Protein AF-A0A6I7NY45-F1 (afdb_monomer_lite)

Secondary structure (DSSP, 8-state):
-HHHHHHHHHHHHHHHHHHHHHHTTSS--TT--S---HHHHHHHHHHHHHHHHHHHHHHTT-GGGHHHHHHHHHHHHHHHHHTHHHHGGGHHHHHHHHHHHHHHHH--PPPHHHHTTSPPPP-HHHHH-SS--TT--EEE----EEEE---EEEEEE-TTS--SSEEEEEEEEEEETTTEEEEEEEEEETTS-EEEEE-TT----GGGGTTSTT-EEEEEE---TT-EEEE-SS-EEEEEEEE-TTS-EEEEEEEE--SSPP--EEEE--GGGS-SS-SSEEEEEEEEEEEEESTTEEEEEEETTEEE---B-SS-BTTB-EEEEEEESEEEEEEES--EEEEPPEEE--S-SEEEETTEEEEEEEETTEEEEEEEEEEETTEEEEEEEEEEEP-TTT--SSEEEEEEEEE-SGGG-EEEEEEEEEEETTEEEEEEEEEEEEE-----HHHHHHHHH-THHHHGGGGEEEEEEEEEETTTEEEEEEEEEE--TTS--

Foldseek 3Di:
DLVVLLVLLLVLLVVLLVLLCQQVVVDDDPLQPDHRHNVLSVLSNLLSVLSNQLSVCSVVVNLCSLVSLLVSLVSLVVSCVVRVVRRVCSVVSSVVSVVVSVCVLVDDPDFPVVVPPPFDFDPCCQWFNDDDDPFDQWFFDLKDKFWDDWQKKKKFAQCVFADPFFGIKMKTADPDPQFFGFIKMWTQTPVQETEIETAPRTDDDQVVQLLAGVGHDYYDYWDFPPFDWDADQFGIWTWTWTQDPVRKIKIWTKDAPGPDGDPFFKAQDLSNLRRAFDQFAKGKIFPRKDFAFPPRMDTWIDINNDTGDTAWDPDDDPPTTGTPIMMGSHIIIITMSGWDWWATDMGGHDVDQWDDDDQWIWGWDDSPNFTFTAKIWGDDDPKIWMKGWRNGHGRPVSTPHAKDKTKIKIDMPLRHFIFIWMKMWGDDPQKIKIKIASLQFGDGNDPDSVVSVVCSNDVSRRCSSRQKMKMKMWGQDVVRGITIGIGMHGHDPPPPD

Structure (mmCIF, N/CA/C/O backbone):
data_AF-A0A6I7NY45-F1
#
_entry.id   AF-A0A6I7NY45-F1
#
loop_
_atom_site.group_PDB
_atom_site.id
_atom_site.type_symbol
_atom_site.label_atom_id
_atom_site.label_alt_id
_atom_site.label_comp_id
_atom_site.label_asym_id
_atom_site.label_entity_id
_atom_site.label_seq_id
_atom_site.pdbx_PDB_ins_code
_atom_site.Cartn_x
_atom_site.Cartn_y
_atom_site.Cartn_z
_atom_site.occupancy
_atom_site.B_iso_or_equiv
_atom_site.auth_seq_id
_atom_site.auth_comp_id
_atom_site.auth_asym_id
_atom_site.auth_atom_id
_atom_site.pdbx_PDB_model_num
ATOM 1 N N . MET A 1 1 ? 26.411 -5.747 13.822 1.00 64.50 1 MET A N 1
ATOM 2 C CA . MET A 1 1 ? 25.638 -5.105 14.918 1.00 64.50 1 MET A CA 1
ATOM 3 C C . MET A 1 1 ? 24.767 -6.099 15.692 1.00 64.50 1 MET A C 1
ATOM 5 O O . MET A 1 1 ? 24.850 -6.121 16.913 1.00 64.50 1 MET A O 1
ATOM 9 N N . LYS A 1 2 ? 23.993 -6.959 15.011 1.00 75.69 2 LYS A N 1
ATOM 10 C CA . LYS A 1 2 ? 23.093 -7.950 15.634 1.00 75.69 2 LYS A CA 1
ATOM 11 C C . LYS A 1 2 ? 23.757 -8.867 16.673 1.00 75.69 2 LYS A C 1
ATOM 13 O O . LYS A 1 2 ? 23.240 -8.997 17.774 1.00 75.69 2 LYS A O 1
ATOM 18 N N . THR A 1 3 ? 24.925 -9.431 16.363 1.00 85.19 3 THR A N 1
ATOM 19 C CA . THR A 1 3 ? 25.663 -10.326 17.276 1.00 85.19 3 THR A CA 1
ATOM 20 C C . THR A 1 3 ? 26.080 -9.631 18.573 1.00 85.19 3 THR A C 1
ATOM 22 O O . THR A 1 3 ? 25.969 -10.207 19.647 1.00 85.19 3 THR A O 1
ATOM 25 N N . ILE A 1 4 ? 26.509 -8.368 18.488 1.00 86.38 4 ILE A N 1
ATOM 26 C CA . ILE A 1 4 ? 26.913 -7.576 19.659 1.00 86.38 4 ILE A CA 1
ATOM 27 C C . ILE A 1 4 ? 25.697 -7.292 20.546 1.00 86.38 4 ILE A C 1
ATOM 29 O O . ILE A 1 4 ? 25.757 -7.511 21.752 1.00 86.38 4 ILE A O 1
ATOM 33 N N . LEU A 1 5 ? 24.580 -6.859 19.949 1.00 88.06 5 LEU A N 1
ATOM 34 C CA . LEU A 1 5 ? 23.330 -6.615 20.674 1.00 88.06 5 LEU A CA 1
ATOM 35 C C . LEU A 1 5 ? 22.826 -7.884 21.372 1.00 88.06 5 LEU A C 1
ATOM 37 O O . LEU A 1 5 ? 22.460 -7.836 22.543 1.00 88.06 5 LEU A O 1
ATOM 41 N N . LEU A 1 6 ? 22.866 -9.019 20.675 1.00 93.19 6 LEU A N 1
ATOM 42 C CA . LEU A 1 6 ? 22.492 -10.311 21.232 1.00 93.19 6 LEU A CA 1
ATOM 43 C C . LEU A 1 6 ? 23.330 -10.667 22.467 1.00 93.19 6 LEU A C 1
ATOM 45 O O . LEU A 1 6 ? 22.773 -11.025 23.503 1.00 93.19 6 LEU A O 1
ATOM 49 N N . ILE A 1 7 ? 24.657 -10.540 22.369 1.00 94.50 7 ILE A N 1
ATOM 50 C CA . ILE A 1 7 ? 25.574 -10.815 23.482 1.00 94.50 7 ILE A CA 1
ATOM 51 C C . ILE A 1 7 ? 25.245 -9.915 24.677 1.00 94.50 7 ILE A C 1
ATOM 53 O O . ILE A 1 7 ? 25.149 -10.406 25.799 1.00 94.50 7 ILE A O 1
ATOM 57 N N . ILE A 1 8 ? 25.019 -8.618 24.446 1.00 95.12 8 ILE A N 1
ATOM 58 C CA . ILE A 1 8 ? 24.670 -7.661 25.505 1.00 95.12 8 ILE A CA 1
ATOM 59 C C . ILE A 1 8 ? 23.364 -8.061 26.200 1.00 95.12 8 ILE A C 1
ATOM 61 O O . ILE A 1 8 ? 23.328 -8.117 27.427 1.00 95.12 8 ILE A O 1
ATOM 65 N N . ILE A 1 9 ? 22.309 -8.366 25.436 1.00 95.44 9 ILE A N 1
ATOM 66 C CA . ILE A 1 9 ? 20.997 -8.742 25.981 1.00 95.44 9 ILE A CA 1
ATOM 67 C C . ILE A 1 9 ? 21.097 -10.024 26.817 1.00 95.44 9 ILE A C 1
ATOM 69 O O . ILE A 1 9 ? 20.606 -10.055 27.947 1.00 95.44 9 ILE A O 1
ATOM 73 N N . LEU A 1 10 ? 21.758 -11.064 26.295 1.00 96.75 10 LEU A N 1
ATOM 74 C CA . LEU A 1 10 ? 21.878 -12.347 26.987 1.00 96.75 10 LEU A CA 1
ATOM 75 C 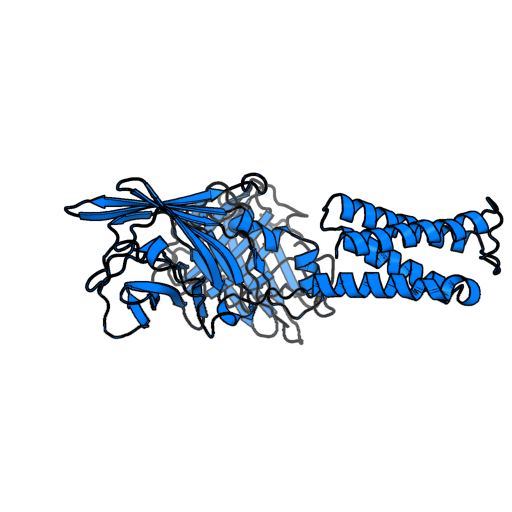C . LEU A 1 10 ? 22.728 -12.236 28.255 1.00 96.75 10 LEU A C 1
ATOM 77 O O . LEU A 1 10 ? 22.298 -12.695 29.311 1.00 96.75 10 LEU A O 1
ATOM 81 N N . LEU A 1 11 ? 23.900 -11.596 28.181 1.00 96.69 11 LEU A N 1
ATOM 82 C CA . LEU A 1 11 ? 24.755 -11.406 29.355 1.00 96.69 11 LEU A CA 1
ATOM 83 C C . LEU A 1 11 ? 24.048 -10.582 30.430 1.00 96.69 11 LEU A C 1
ATOM 85 O O . LEU A 1 11 ? 24.082 -10.947 31.604 1.00 96.69 11 LEU A O 1
ATOM 89 N N . HIS A 1 12 ? 23.361 -9.507 30.037 1.00 96.31 12 HIS A N 1
ATOM 90 C CA . HIS A 1 12 ? 22.602 -8.682 30.973 1.00 96.31 12 HIS A CA 1
ATOM 91 C C . HIS A 1 12 ? 21.466 -9.472 31.632 1.00 96.31 12 HIS A C 1
ATOM 93 O O . HIS A 1 12 ? 21.326 -9.444 32.854 1.00 96.31 12 HIS A O 1
ATOM 99 N N . GLY A 1 13 ? 20.705 -10.249 30.855 1.00 96.25 13 GLY A N 1
ATOM 100 C CA . GLY A 1 13 ? 19.669 -11.144 31.379 1.00 96.25 13 GLY A CA 1
ATOM 101 C C . GLY A 1 13 ? 20.211 -12.174 32.376 1.00 96.25 13 GLY A C 1
ATOM 102 O O . GLY A 1 13 ? 19.606 -12.387 33.426 1.00 96.25 13 GLY A O 1
ATOM 103 N N . LEU A 1 14 ? 21.380 -12.763 32.105 1.00 96.56 14 LEU A N 1
ATOM 104 C CA . LEU A 1 14 ? 22.031 -13.714 33.013 1.00 96.56 14 LEU A CA 1
ATOM 105 C C . LEU A 1 14 ? 22.497 -13.061 34.321 1.00 96.56 14 LEU A C 1
ATOM 107 O O . LEU A 1 14 ? 22.322 -13.650 35.386 1.00 96.56 14 LEU A O 1
ATOM 111 N N . ILE A 1 15 ? 23.031 -11.836 34.274 1.00 95.06 15 ILE A N 1
ATOM 112 C CA . ILE A 1 15 ? 23.425 -11.086 35.480 1.00 95.06 15 ILE A CA 1
ATOM 113 C C . ILE A 1 15 ? 22.218 -10.871 36.403 1.00 95.06 15 ILE A C 1
ATOM 115 O O . ILE A 1 15 ? 22.350 -10.961 37.626 1.00 95.06 15 ILE A O 1
ATOM 119 N N . HIS A 1 16 ? 21.021 -10.666 35.842 1.00 94.94 16 HIS A N 1
ATOM 120 C CA . HIS A 1 16 ? 19.808 -10.503 36.646 1.00 94.94 16 HIS A CA 1
ATOM 121 C C . HIS A 1 16 ? 19.424 -11.749 37.464 1.00 94.94 16 HIS A C 1
ATOM 123 O O . HIS A 1 16 ? 18.766 -11.636 38.502 1.00 94.94 16 HIS A O 1
ATOM 129 N N . LEU A 1 17 ? 19.885 -12.943 37.080 1.00 95.38 17 LEU A N 1
ATOM 130 C CA . LEU A 1 17 ? 19.652 -14.156 37.870 1.00 95.38 17 LEU A CA 1
ATOM 131 C C . LEU A 1 17 ? 20.367 -14.114 39.231 1.00 95.38 17 LEU A C 1
ATOM 133 O O . LEU A 1 17 ? 19.877 -14.711 40.192 1.00 95.38 17 LEU A O 1
ATOM 137 N N . LEU A 1 18 ? 21.470 -13.365 39.361 1.00 92.94 18 LEU A N 1
ATOM 138 C CA . LEU A 1 18 ? 22.232 -13.251 40.613 1.00 92.94 18 LEU A CA 1
ATOM 139 C C . LEU A 1 18 ? 21.410 -12.601 41.737 1.00 92.94 18 LEU A C 1
ATOM 141 O O . LEU A 1 18 ? 21.448 -13.059 42.883 1.00 92.94 18 LEU A O 1
ATOM 145 N N . GLY A 1 19 ? 20.613 -11.575 41.417 1.00 91.50 19 GLY A N 1
ATOM 146 C CA . GLY A 1 19 ? 19.725 -10.929 42.387 1.00 91.50 19 GLY A CA 1
ATOM 147 C C . GLY A 1 19 ? 18.604 -11.850 42.871 1.00 91.50 19 GLY A C 1
ATOM 148 O O . GLY A 1 19 ? 18.280 -11.866 44.063 1.00 91.50 19 GLY A O 1
ATOM 149 N N . PHE A 1 20 ? 18.062 -12.686 41.979 1.00 95.19 20 PHE A N 1
ATOM 150 C CA . PHE A 1 20 ? 17.095 -13.722 42.345 1.00 95.19 20 PHE A CA 1
ATOM 151 C C . PHE A 1 20 ? 17.723 -14.759 43.287 1.00 95.19 20 PHE A C 1
ATOM 153 O O . PHE A 1 20 ? 17.237 -14.930 44.408 1.00 95.19 20 PHE A O 1
ATOM 160 N N . VAL A 1 21 ? 18.840 -15.370 42.881 1.00 94.50 21 VAL A N 1
ATOM 161 C CA . VAL A 1 21 ? 19.589 -16.370 43.665 1.00 94.50 21 VAL A CA 1
ATOM 162 C C . VAL A 1 21 ? 19.900 -15.858 45.074 1.00 94.50 21 VAL A C 1
ATOM 164 O O . VAL A 1 21 ? 19.659 -16.562 46.058 1.00 94.50 21 VAL A O 1
ATOM 167 N N . THR A 1 22 ? 20.347 -14.605 45.182 1.00 90.50 22 THR A N 1
ATOM 168 C CA . THR A 1 22 ? 20.691 -13.975 46.464 1.00 90.50 22 THR A CA 1
ATOM 169 C C . THR A 1 22 ? 19.461 -13.762 47.350 1.00 90.50 22 THR A C 1
ATOM 171 O O . THR A 1 22 ? 19.472 -14.097 48.533 1.00 90.50 22 THR A O 1
ATOM 174 N N . SER A 1 23 ? 18.355 -13.264 46.791 1.00 93.50 23 SER A N 1
ATOM 175 C CA . SER A 1 23 ? 17.131 -12.965 47.556 1.00 93.50 23 SER A CA 1
ATOM 176 C C . SER A 1 23 ? 16.402 -14.194 48.122 1.00 93.50 23 SER A C 1
ATOM 178 O O . SER A 1 23 ? 15.646 -14.081 49.093 1.00 93.50 23 SER A O 1
ATOM 180 N N . PHE A 1 24 ? 16.613 -15.362 47.512 1.00 94.06 24 PHE A N 1
ATOM 181 C CA . PHE A 1 24 ? 16.067 -16.643 47.963 1.00 94.06 24 PHE A CA 1
ATOM 182 C C . PHE A 1 24 ? 17.070 -17.449 48.800 1.00 94.06 24 PHE A C 1
ATOM 184 O O . PHE A 1 24 ? 16.710 -18.514 49.296 1.00 94.06 24 PHE A O 1
ATOM 191 N N . GLY A 1 25 ? 18.287 -16.933 49.011 1.00 90.00 25 GLY A N 1
ATOM 192 C CA . GLY A 1 25 ? 19.323 -17.596 49.803 1.00 90.00 25 GLY A CA 1
ATOM 193 C C . GLY A 1 25 ? 19.881 -18.859 49.144 1.00 90.00 25 GLY A C 1
ATOM 194 O O . GLY A 1 25 ? 20.332 -19.756 49.847 1.00 90.00 25 GLY A O 1
ATOM 195 N N . LEU A 1 26 ? 19.824 -18.943 47.811 1.00 90.81 26 LEU A N 1
ATOM 196 C CA . LEU A 1 26 ? 20.282 -20.109 47.051 1.00 90.81 26 LEU A CA 1
ATOM 197 C C . LEU A 1 26 ? 21.814 -20.153 46.929 1.00 90.81 26 LEU A C 1
ATOM 199 O O . LEU A 1 26 ? 22.396 -21.232 46.900 1.00 90.81 26 LEU A O 1
ATOM 203 N N . ALA A 1 27 ? 22.470 -18.990 46.886 1.00 89.25 27 ALA A N 1
ATOM 204 C CA . ALA A 1 27 ? 23.922 -18.852 46.964 1.00 89.25 27 ALA A CA 1
ATOM 205 C C . ALA A 1 27 ? 24.303 -17.478 47.536 1.00 89.25 27 ALA A C 1
ATOM 207 O O . ALA A 1 27 ? 23.526 -16.523 47.457 1.00 89.25 27 ALA A O 1
ATOM 208 N N . LYS A 1 28 ? 25.509 -17.373 48.104 1.00 82.19 28 LYS A N 1
ATOM 209 C CA . LYS A 1 28 ? 26.069 -16.105 48.584 1.00 82.19 28 LYS A CA 1
ATOM 210 C C . LYS A 1 28 ? 26.887 -15.459 47.465 1.00 82.19 28 LYS A C 1
ATOM 212 O O . LYS A 1 28 ? 27.917 -16.003 47.084 1.00 82.19 28 LYS A O 1
ATOM 217 N N . ILE A 1 29 ? 26.430 -14.312 46.971 1.00 87.12 29 ILE A N 1
ATOM 218 C CA . ILE A 1 29 ? 27.090 -13.536 45.913 1.00 87.12 29 ILE A CA 1
ATOM 219 C C . ILE A 1 29 ? 27.820 -12.358 46.564 1.00 87.12 29 ILE A C 1
ATOM 221 O O . ILE A 1 29 ? 27.190 -11.554 47.249 1.00 87.12 29 ILE A O 1
ATOM 225 N N . SER A 1 30 ? 29.144 -12.279 46.411 1.00 83.69 30 SER A N 1
ATOM 226 C CA . SER A 1 30 ? 29.994 -11.261 47.054 1.00 83.69 30 SER A CA 1
ATOM 227 C C . SER A 1 30 ? 29.713 -9.843 46.563 1.00 83.69 30 SER A C 1
ATOM 229 O O . SER A 1 30 ? 29.928 -8.879 47.293 1.00 83.69 30 SER A O 1
ATOM 231 N N . GLU A 1 31 ? 29.223 -9.726 45.337 1.00 82.06 31 GLU A N 1
ATOM 232 C CA . GLU A 1 31 ? 28.992 -8.477 44.621 1.00 82.06 31 GLU A CA 1
ATOM 233 C C . GLU A 1 31 ? 27.662 -7.811 45.013 1.00 82.06 31 GLU A C 1
ATOM 235 O O . GLU A 1 31 ? 27.458 -6.640 44.708 1.00 82.06 31 GLU A O 1
ATOM 240 N N . ILE A 1 32 ? 26.761 -8.532 45.696 1.00 83.00 32 ILE A N 1
ATOM 241 C CA . ILE A 1 32 ? 25.467 -8.018 46.165 1.00 83.00 32 ILE A CA 1
ATOM 242 C C . ILE A 1 32 ? 25.545 -7.828 47.678 1.00 83.00 32 ILE A C 1
ATOM 244 O O . ILE A 1 32 ? 25.426 -8.778 48.455 1.00 83.00 32 ILE A O 1
ATOM 248 N N . THR A 1 33 ? 25.752 -6.583 48.100 1.00 86.50 33 THR A N 1
ATOM 249 C CA . THR A 1 33 ? 25.952 -6.240 49.512 1.00 86.50 33 THR A CA 1
ATOM 250 C C . THR A 1 33 ? 24.658 -5.814 50.204 1.00 86.50 33 THR A C 1
ATOM 252 O O . THR A 1 33 ? 24.501 -6.015 51.412 1.00 86.50 33 THR A O 1
ATOM 255 N N . LEU A 1 34 ? 23.696 -5.274 49.450 1.00 86.69 34 LEU A N 1
ATOM 256 C CA . LEU A 1 34 ? 22.404 -4.845 49.967 1.00 86.69 34 LEU A CA 1
ATOM 257 C C . LEU A 1 34 ? 21.438 -6.032 50.133 1.00 86.69 34 LEU A C 1
ATOM 259 O O . LEU A 1 34 ? 21.316 -6.883 49.250 1.00 86.69 34 LEU A O 1
ATOM 263 N N . PRO A 1 35 ? 20.654 -6.077 51.227 1.00 87.06 35 PRO A N 1
ATOM 264 C CA . PRO A 1 35 ? 19.686 -7.146 51.438 1.00 87.06 35 PRO A CA 1
ATOM 265 C C . PRO A 1 35 ? 18.520 -7.050 50.443 1.00 87.06 35 PRO A C 1
ATOM 267 O O . PRO A 1 35 ? 17.718 -6.109 50.468 1.00 87.06 35 PRO A O 1
ATOM 270 N N . ILE A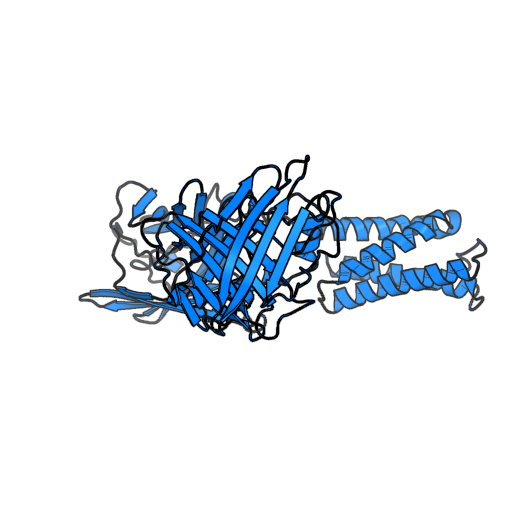 1 36 ? 18.367 -8.074 49.600 1.00 90.75 36 ILE A N 1
ATOM 271 C CA . ILE A 1 36 ? 17.275 -8.168 48.626 1.00 90.75 36 ILE A CA 1
ATOM 272 C C . ILE A 1 36 ? 16.109 -8.960 49.230 1.00 90.75 36 ILE A C 1
ATOM 274 O O . ILE A 1 36 ? 16.197 -10.163 49.460 1.00 90.75 36 ILE A O 1
ATOM 278 N N . ARG A 1 37 ? 14.964 -8.302 49.457 1.00 93.38 37 ARG A N 1
ATOM 279 C CA . ARG A 1 37 ? 13.724 -8.999 49.859 1.00 93.38 37 ARG A CA 1
ATOM 280 C C . ARG A 1 37 ? 13.191 -9.850 48.700 1.00 93.38 37 ARG A C 1
ATOM 282 O O . ARG A 1 37 ? 13.236 -9.409 47.555 1.00 93.38 37 ARG A O 1
ATOM 289 N N . ARG A 1 38 ? 12.542 -10.983 49.000 1.00 92.31 38 ARG A N 1
ATOM 290 C CA . ARG A 1 38 ? 11.971 -11.912 47.995 1.00 92.31 38 ARG A CA 1
ATOM 291 C C . ARG A 1 38 ? 11.133 -11.243 46.894 1.00 92.31 38 ARG A C 1
ATOM 293 O O . ARG A 1 38 ? 11.272 -11.603 45.735 1.00 92.31 38 ARG A O 1
ATOM 300 N N . ARG A 1 39 ? 10.305 -10.239 47.225 1.00 94.19 39 ARG A N 1
ATOM 301 C CA . ARG A 1 39 ? 9.493 -9.499 46.229 1.00 94.19 39 ARG A CA 1
ATOM 302 C C . ARG A 1 39 ? 10.354 -8.814 45.161 1.00 94.19 39 ARG A C 1
ATOM 304 O O . ARG A 1 39 ? 10.002 -8.833 43.990 1.00 94.19 39 ARG A O 1
ATOM 311 N N . TRP A 1 40 ? 11.487 -8.243 45.566 1.00 94.44 40 TRP A N 1
ATOM 312 C CA . TRP A 1 40 ? 12.450 -7.654 44.638 1.00 94.44 40 TRP A CA 1
ATOM 313 C C . TRP A 1 40 ? 13.189 -8.737 43.860 1.00 94.44 40 TRP A C 1
ATOM 315 O O . TRP A 1 40 ? 13.352 -8.596 42.659 1.00 94.44 40 TRP A O 1
ATOM 325 N N . GLY A 1 41 ? 13.540 -9.848 44.510 1.00 94.88 41 GLY A N 1
ATOM 326 C CA . GLY A 1 41 ? 14.086 -11.039 43.855 1.00 94.88 41 GLY A CA 1
ATOM 327 C C . GLY A 1 41 ? 13.243 -11.577 42.702 1.00 94.88 41 GLY A C 1
ATOM 328 O O . GLY A 1 41 ? 13.772 -11.941 41.658 1.00 94.88 41 GLY A O 1
ATOM 329 N N . ILE A 1 42 ? 11.918 -11.578 42.864 1.00 96.31 42 ILE A N 1
ATOM 330 C CA . ILE A 1 42 ? 10.983 -11.937 41.790 1.00 96.31 42 ILE A CA 1
ATOM 331 C C . ILE A 1 42 ? 11.085 -10.941 40.628 1.00 96.31 42 ILE A C 1
ATOM 333 O O . ILE A 1 42 ? 11.093 -11.356 39.477 1.00 96.31 42 ILE A O 1
ATOM 337 N N . LEU A 1 43 ? 11.217 -9.640 40.904 1.00 95.75 43 LEU A N 1
ATOM 338 C CA . LEU A 1 43 ? 11.379 -8.627 39.857 1.00 95.75 43 LEU A CA 1
ATOM 339 C C . LEU A 1 43 ? 12.713 -8.776 39.101 1.00 95.75 43 LEU A C 1
ATOM 341 O O . LEU A 1 43 ? 12.747 -8.582 37.887 1.00 95.75 43 LEU A O 1
ATOM 345 N N . TRP A 1 44 ? 13.785 -9.169 39.799 1.00 97.19 44 TRP A N 1
ATOM 346 C CA . TRP A 1 44 ? 15.065 -9.562 39.191 1.00 97.19 44 TRP A CA 1
ATOM 347 C C . TRP A 1 44 ? 14.877 -10.756 38.241 1.00 97.19 44 TRP A C 1
ATOM 349 O O . TRP A 1 44 ? 15.293 -10.691 37.087 1.00 97.19 44 TRP A O 1
ATOM 359 N N . LEU A 1 45 ? 14.159 -11.800 38.674 1.00 97.69 45 LEU A N 1
ATOM 360 C CA . LEU A 1 45 ? 13.851 -12.955 37.824 1.00 97.69 45 LEU A CA 1
ATOM 361 C C . LEU A 1 45 ? 12.995 -12.578 36.605 1.00 97.69 45 LEU A C 1
ATOM 363 O O . LEU A 1 45 ? 13.313 -12.984 35.494 1.00 97.69 45 LEU A O 1
ATOM 367 N N . ILE A 1 46 ? 11.938 -11.782 36.785 1.00 97.50 46 ILE A N 1
ATOM 368 C CA . ILE A 1 46 ? 11.078 -11.335 35.677 1.00 97.50 46 ILE A CA 1
ATOM 369 C C . ILE A 1 46 ? 11.897 -10.532 34.654 1.00 97.50 46 ILE A C 1
ATOM 371 O O . ILE A 1 46 ? 11.766 -10.761 33.453 1.00 97.50 46 ILE A O 1
ATOM 375 N N . SER A 1 47 ? 12.782 -9.641 35.115 1.00 97.44 47 SER A N 1
ATOM 376 C CA . SER A 1 47 ? 13.683 -8.881 34.234 1.00 97.44 47 SER A CA 1
ATOM 377 C C . SER A 1 47 ? 14.609 -9.809 33.441 1.00 97.44 47 SER A C 1
ATOM 379 O O . SER A 1 47 ? 14.743 -9.642 32.229 1.00 97.44 47 SER A O 1
ATOM 381 N N . ALA A 1 48 ? 15.191 -10.822 34.097 1.00 98.00 48 ALA A N 1
ATOM 382 C CA . ALA A 1 48 ? 16.017 -11.837 33.443 1.00 98.00 48 ALA A CA 1
ATOM 383 C C . ALA A 1 48 ? 15.238 -12.597 32.363 1.00 98.00 48 ALA A C 1
ATOM 385 O O . ALA A 1 48 ? 15.719 -12.726 31.242 1.00 98.00 48 ALA A O 1
ATOM 386 N N . LEU A 1 49 ? 14.020 -13.054 32.670 1.00 97.81 49 LEU A N 1
ATOM 387 C CA . LEU A 1 49 ? 13.185 -13.801 31.728 1.00 97.81 49 LEU A CA 1
ATOM 388 C C . LEU A 1 49 ? 12.835 -12.974 30.488 1.00 97.81 49 LEU A C 1
ATOM 390 O O . LEU A 1 49 ? 12.950 -13.486 29.380 1.00 97.81 49 LEU A O 1
ATOM 394 N N . PHE A 1 50 ? 12.470 -11.700 30.650 1.00 97.94 50 PHE A N 1
ATOM 395 C CA . PHE A 1 50 ? 12.201 -10.818 29.513 1.00 97.94 50 PHE A CA 1
ATOM 396 C C . PHE A 1 50 ? 13.450 -10.583 28.652 1.00 97.94 50 PHE A C 1
ATOM 398 O O . PHE A 1 50 ? 13.382 -10.690 27.430 1.00 97.94 50 PHE A O 1
ATOM 405 N N . LEU A 1 51 ? 14.610 -10.324 29.260 1.00 97.62 51 LEU A N 1
ATOM 406 C CA . LEU A 1 51 ? 15.851 -10.126 28.505 1.00 97.62 51 LEU A CA 1
ATOM 407 C C . LEU A 1 51 ? 16.304 -11.414 27.796 1.00 97.62 51 LEU A C 1
ATOM 409 O O . LEU A 1 51 ? 16.679 -11.372 26.629 1.00 97.62 51 LEU A O 1
ATOM 413 N N . LEU A 1 52 ? 16.209 -12.574 28.447 1.00 97.56 52 LEU A N 1
ATOM 414 C CA . LEU A 1 52 ? 16.556 -13.860 27.833 1.00 97.56 52 LEU A CA 1
ATOM 415 C C . LEU A 1 52 ? 15.579 -14.248 26.718 1.00 97.56 52 LEU A C 1
ATOM 417 O O . LEU A 1 52 ? 16.019 -14.701 25.663 1.00 97.56 52 LEU A O 1
ATOM 421 N N . LEU A 1 53 ? 14.276 -14.010 26.910 1.00 97.12 53 LEU A N 1
ATOM 422 C CA . LEU A 1 53 ? 13.273 -14.168 25.858 1.00 97.12 53 LEU A CA 1
ATOM 423 C C . LEU A 1 53 ? 13.598 -13.264 24.667 1.00 97.12 53 LEU A C 1
ATOM 425 O O . LEU A 1 53 ? 13.600 -13.732 23.535 1.00 97.12 53 LEU A O 1
ATOM 429 N N . SER A 1 54 ? 13.937 -11.997 24.913 1.00 95.88 54 SER A N 1
ATOM 430 C CA . SER A 1 54 ? 14.364 -11.067 23.866 1.00 95.88 54 SER A CA 1
ATOM 431 C C . SER A 1 54 ? 15.575 -11.588 23.088 1.00 95.88 54 SER A C 1
ATOM 433 O O . SER A 1 54 ? 15.546 -11.620 21.859 1.00 95.88 54 SER A O 1
ATOM 435 N N . GLY A 1 55 ? 16.608 -12.072 23.783 1.00 95.62 55 GLY A N 1
ATOM 436 C CA . GLY A 1 55 ? 17.778 -12.672 23.141 1.00 95.62 55 GLY A CA 1
ATOM 437 C C . GLY A 1 55 ? 17.433 -13.920 22.319 1.00 95.62 55 GLY A C 1
ATOM 438 O O . GLY A 1 55 ? 17.920 -14.066 21.200 1.00 95.62 55 GLY A O 1
ATOM 439 N N . GLY A 1 56 ? 16.548 -14.783 22.827 1.00 94.25 56 GLY A N 1
ATOM 440 C CA . GLY A 1 56 ? 16.051 -15.962 22.110 1.00 94.25 56 GLY A CA 1
ATOM 441 C C . GLY A 1 56 ? 15.264 -15.607 20.846 1.00 94.25 56 GLY A C 1
ATOM 442 O O . GLY A 1 56 ? 15.529 -16.158 19.782 1.00 94.25 56 GLY A O 1
ATOM 443 N N . LEU A 1 57 ? 14.353 -14.635 20.926 1.00 88.75 57 LEU A N 1
ATOM 444 C CA . LEU A 1 57 ? 13.612 -14.141 19.762 1.00 88.75 57 LEU A CA 1
ATOM 445 C C . LEU A 1 57 ? 14.552 -13.510 18.724 1.00 88.75 57 LEU A C 1
ATOM 447 O O . LEU A 1 57 ? 14.403 -13.759 17.530 1.00 88.75 57 LEU A O 1
ATOM 451 N N . LEU A 1 58 ? 15.559 -12.749 19.170 1.00 86.75 58 LEU A N 1
ATOM 452 C CA . LEU A 1 58 ? 16.557 -12.144 18.286 1.00 86.75 58 LEU A CA 1
ATOM 453 C C . LEU A 1 58 ? 17.424 -13.201 17.575 1.00 86.75 58 LEU A C 1
ATOM 455 O O . LEU A 1 58 ? 17.768 -13.014 16.404 1.00 86.75 58 LEU A O 1
ATOM 459 N N . LEU A 1 59 ? 17.758 -14.302 18.262 1.00 90.38 59 LEU A N 1
ATOM 460 C CA . LEU A 1 59 ? 18.445 -15.474 17.700 1.00 90.38 59 LEU A CA 1
ATOM 461 C C . LEU A 1 59 ? 17.609 -16.185 16.634 1.00 90.38 59 LEU A C 1
ATOM 463 O O . LEU A 1 59 ? 18.143 -16.568 15.598 1.00 90.38 59 LEU A O 1
ATOM 467 N N . LEU A 1 60 ? 16.306 -16.323 16.876 1.00 85.38 60 LEU A N 1
ATOM 468 C CA . LEU A 1 60 ? 15.354 -16.971 15.972 1.00 85.38 60 LEU A CA 1
ATOM 469 C C . LEU A 1 60 ? 14.856 -16.054 14.842 1.00 85.38 60 LEU A C 1
ATOM 471 O O . LEU A 1 60 ? 13.949 -16.432 14.111 1.00 85.38 60 LEU A O 1
ATOM 475 N N . ASN A 1 61 ? 15.425 -14.852 14.691 1.00 74.62 61 ASN A N 1
ATOM 476 C CA . ASN A 1 61 ? 14.998 -13.848 13.708 1.00 74.62 61 ASN A CA 1
ATOM 477 C C . ASN A 1 61 ? 13.533 -13.388 13.856 1.00 74.62 61 ASN A C 1
ATOM 479 O O . ASN A 1 61 ? 12.961 -12.851 12.912 1.00 74.62 61 ASN A O 1
ATOM 483 N N . ILE A 1 62 ? 12.930 -13.535 15.038 1.00 69.56 62 ILE A N 1
ATOM 484 C CA . ILE A 1 62 ? 11.540 -13.137 15.283 1.00 69.56 62 ILE A CA 1
ATOM 485 C C . ILE A 1 62 ? 11.484 -11.628 15.555 1.00 69.56 62 ILE A C 1
ATOM 487 O O . ILE A 1 62 ? 12.087 -11.140 16.514 1.00 69.56 62 ILE A O 1
ATOM 491 N N . SER A 1 63 ? 10.733 -10.883 14.736 1.00 73.38 63 SER A N 1
ATOM 492 C CA . SER A 1 63 ? 10.662 -9.408 14.751 1.00 73.38 63 SER A CA 1
ATOM 493 C C . SER A 1 63 ? 10.215 -8.812 16.092 1.00 73.38 63 SER A C 1
ATOM 495 O O . SER A 1 63 ? 10.627 -7.707 16.436 1.00 73.38 63 SER A O 1
ATOM 497 N N . ALA A 1 64 ? 9.446 -9.557 16.890 1.00 77.62 64 ALA A N 1
ATOM 498 C CA . ALA A 1 64 ? 8.905 -9.121 18.177 1.00 77.62 64 ALA A CA 1
ATOM 499 C C . ALA A 1 64 ? 9.934 -9.036 19.328 1.00 77.62 64 ALA A C 1
ATOM 501 O O . ALA A 1 64 ? 9.566 -8.643 20.434 1.00 77.62 64 ALA A O 1
ATOM 502 N N . TRP A 1 65 ? 11.212 -9.383 19.114 1.00 87.94 65 TRP A N 1
ATOM 503 C CA . TRP A 1 65 ? 12.251 -9.447 20.161 1.00 87.94 65 TRP A CA 1
ATOM 504 C C . TRP A 1 65 ? 12.426 -8.157 20.978 1.00 87.94 65 TRP A C 1
ATOM 506 O O . TRP A 1 65 ? 12.835 -8.210 22.142 1.00 87.94 65 TRP A O 1
ATOM 516 N N . TRP A 1 66 ? 12.132 -6.996 20.395 1.00 86.56 66 TRP A N 1
ATOM 517 C CA . TRP A 1 66 ? 12.328 -5.701 21.042 1.00 86.56 66 TRP A CA 1
ATOM 518 C C . TRP A 1 66 ? 11.263 -5.412 22.111 1.00 86.56 66 TRP A C 1
ATOM 520 O O . TRP A 1 66 ? 11.549 -4.670 23.048 1.00 86.56 66 TRP A O 1
ATOM 530 N N . ILE A 1 67 ? 10.072 -6.026 22.035 1.00 85.94 67 ILE A N 1
ATOM 531 C CA . ILE A 1 67 ? 9.009 -5.875 23.045 1.00 85.94 67 ILE A CA 1
ATOM 532 C C . ILE A 1 67 ? 9.513 -6.344 24.419 1.00 85.94 67 ILE A C 1
ATOM 534 O O . ILE A 1 67 ? 9.582 -5.526 25.342 1.00 85.94 67 ILE A O 1
ATOM 538 N N . PRO A 1 68 ? 9.950 -7.612 24.581 1.00 94.50 68 PRO A N 1
ATOM 539 C CA . PRO A 1 68 ? 10.514 -8.062 25.843 1.00 94.50 68 PRO A CA 1
ATOM 540 C C . PRO A 1 68 ? 11.851 -7.370 26.165 1.00 94.50 68 PRO A C 1
ATOM 542 O O . PRO A 1 68 ? 12.173 -7.235 27.344 1.00 94.50 68 PRO A O 1
ATOM 545 N N . ALA A 1 69 ? 12.594 -6.850 25.175 1.00 94.25 69 ALA A N 1
ATOM 546 C CA . ALA A 1 69 ? 13.791 -6.037 25.430 1.00 94.25 69 ALA A CA 1
ATOM 547 C C . ALA A 1 69 ? 13.454 -4.748 26.195 1.00 94.25 69 ALA A C 1
ATOM 549 O O . ALA A 1 69 ? 14.069 -4.470 27.223 1.00 94.25 69 ALA A O 1
ATOM 550 N N . ILE A 1 70 ? 12.460 -3.982 25.721 1.00 93.62 70 ILE A N 1
ATOM 551 C CA . ILE A 1 70 ? 12.004 -2.742 26.365 1.00 93.62 70 ILE A CA 1
ATOM 552 C C . ILE A 1 70 ? 11.454 -3.055 27.757 1.00 93.62 70 ILE A C 1
ATOM 554 O O . ILE A 1 70 ? 11.846 -2.410 28.729 1.00 93.62 70 ILE A O 1
ATOM 558 N N . THR A 1 71 ? 10.579 -4.060 27.880 1.00 94.44 71 THR A N 1
ATOM 559 C CA . THR A 1 71 ? 10.004 -4.440 29.178 1.00 94.44 71 THR A CA 1
ATOM 560 C C . THR A 1 71 ? 11.096 -4.849 30.167 1.00 94.44 71 THR A C 1
ATOM 562 O O . THR A 1 71 ? 11.138 -4.330 31.284 1.00 94.44 71 THR A O 1
ATOM 565 N N . GLY A 1 72 ? 12.022 -5.716 29.751 1.00 97.19 72 GLY A N 1
ATOM 566 C CA . GLY A 1 72 ? 13.155 -6.151 30.565 1.00 97.19 72 GLY A CA 1
ATOM 567 C C . GLY A 1 72 ? 14.077 -4.997 30.965 1.00 97.19 72 GLY A C 1
ATOM 568 O O . GLY A 1 72 ? 14.458 -4.902 32.130 1.00 97.19 72 GLY A O 1
ATOM 569 N N . ALA A 1 73 ? 14.381 -4.078 30.044 1.00 96.81 73 ALA A N 1
ATOM 570 C CA . ALA A 1 73 ? 15.211 -2.904 30.311 1.00 96.81 73 ALA A CA 1
ATOM 571 C C . ALA A 1 73 ? 14.542 -1.917 31.285 1.00 96.81 73 ALA A C 1
ATOM 573 O O . ALA A 1 73 ? 15.209 -1.413 32.188 1.00 96.81 73 ALA A O 1
ATOM 574 N N . ILE A 1 74 ? 13.229 -1.676 31.174 1.00 96.50 74 ILE A N 1
ATOM 575 C CA . ILE A 1 74 ? 12.481 -0.816 32.110 1.00 96.50 74 ILE A CA 1
ATOM 576 C C . ILE A 1 74 ? 12.489 -1.417 33.519 1.00 96.50 74 ILE A C 1
ATOM 578 O O . ILE A 1 74 ? 12.821 -0.724 34.484 1.00 96.50 74 ILE A O 1
ATOM 582 N N . LEU A 1 75 ? 12.165 -2.708 33.653 1.00 96.94 75 LEU A N 1
ATOM 583 C CA . LEU A 1 75 ? 12.192 -3.392 34.949 1.00 96.94 75 LEU A CA 1
ATOM 584 C C . LEU A 1 75 ? 13.609 -3.426 35.533 1.00 96.94 75 LEU A C 1
ATOM 586 O O . LEU A 1 75 ? 13.803 -3.127 36.715 1.00 96.94 75 LEU A O 1
ATOM 590 N N . SER A 1 76 ? 14.611 -3.685 34.689 1.00 97.38 76 SER A N 1
ATOM 591 C CA . SER A 1 76 ? 16.016 -3.586 35.068 1.00 97.38 76 SER A CA 1
ATOM 592 C C . SER A 1 76 ? 16.359 -2.187 35.568 1.00 97.38 76 SER A C 1
ATOM 594 O O . SER A 1 76 ? 17.068 -2.076 36.564 1.00 97.38 76 SER A O 1
ATOM 596 N N . GLN A 1 77 ? 15.876 -1.124 34.926 1.00 97.75 77 GLN A N 1
ATOM 597 C CA . GLN A 1 77 ? 16.192 0.241 35.333 1.00 97.75 77 GLN A CA 1
ATOM 598 C C . GLN A 1 77 ? 15.561 0.595 36.689 1.00 97.75 77 GLN A C 1
ATOM 600 O O . GLN A 1 77 ? 16.207 1.241 37.515 1.00 97.75 77 GLN A O 1
ATOM 605 N N . ILE A 1 78 ? 14.348 0.104 36.969 1.00 97.06 78 ILE A N 1
ATOM 606 C CA . ILE A 1 78 ? 13.712 0.216 38.294 1.00 97.06 78 ILE A CA 1
ATOM 607 C C . ILE A 1 78 ? 14.581 -0.457 39.369 1.00 97.06 78 ILE A C 1
ATOM 609 O O . ILE A 1 78 ? 14.808 0.117 40.438 1.00 97.06 78 ILE A O 1
ATOM 613 N N . LEU A 1 79 ? 15.101 -1.657 39.086 1.00 96.12 79 LEU A N 1
ATOM 614 C CA . LEU A 1 79 ? 15.996 -2.379 39.995 1.00 96.12 79 LEU A CA 1
ATOM 615 C C . LEU A 1 79 ? 17.317 -1.639 40.214 1.00 96.12 79 LEU A C 1
ATOM 617 O O . LEU A 1 79 ? 17.768 -1.540 41.354 1.00 96.12 79 LEU A O 1
ATOM 621 N N . VAL A 1 80 ? 17.900 -1.063 39.161 1.00 96.00 80 VAL A N 1
ATOM 622 C CA . VAL A 1 80 ? 19.132 -0.271 39.260 1.00 96.00 80 VAL A CA 1
ATOM 623 C C . VAL A 1 80 ? 18.938 0.941 40.171 1.00 96.00 80 VAL A C 1
ATOM 625 O O . VAL A 1 80 ? 19.767 1.177 41.046 1.00 96.00 80 VAL A O 1
ATOM 628 N N . PHE A 1 81 ? 17.827 1.673 40.046 1.00 96.00 81 PHE A N 1
ATOM 629 C CA . PHE A 1 81 ? 17.536 2.780 40.963 1.00 96.00 81 PHE A CA 1
ATOM 630 C C . PHE A 1 81 ? 17.336 2.308 42.405 1.00 96.00 81 PHE A C 1
ATOM 632 O O . PHE A 1 81 ? 17.767 2.981 43.342 1.00 96.00 81 PHE A O 1
ATOM 639 N N . LYS A 1 82 ? 16.715 1.138 42.604 1.00 95.50 82 LYS A N 1
ATOM 640 C CA . LYS A 1 82 ? 16.480 0.593 43.945 1.00 95.50 82 LYS A CA 1
ATOM 641 C C . LYS A 1 82 ? 17.759 0.099 44.630 1.00 95.50 82 LYS A C 1
ATOM 643 O O . LYS A 1 82 ? 17.885 0.265 45.843 1.00 95.50 82 LYS A O 1
ATOM 648 N N . PHE A 1 83 ? 18.676 -0.499 43.874 1.00 94.38 83 PHE A N 1
ATOM 649 C CA . PHE A 1 83 ? 19.908 -1.131 44.358 1.00 94.38 83 PHE A CA 1
ATOM 650 C C . PHE A 1 83 ? 21.158 -0.421 43.819 1.00 94.38 83 PHE A C 1
ATOM 652 O O . PHE A 1 83 ? 22.127 -1.062 43.428 1.00 94.38 83 PHE A O 1
ATOM 659 N N . TRP A 1 84 ? 21.141 0.914 43.791 1.00 92.56 84 TRP A N 1
ATOM 660 C CA . TRP A 1 84 ? 22.147 1.739 43.111 1.00 92.56 84 TRP A CA 1
ATOM 661 C C . TRP A 1 84 ? 23.604 1.393 43.450 1.00 92.56 84 TRP A C 1
ATOM 663 O O . TRP A 1 84 ? 24.440 1.328 42.551 1.00 92.56 84 TRP A O 1
ATOM 673 N N . GLN A 1 85 ? 23.916 1.151 44.728 1.00 91.94 85 GLN A N 1
ATOM 674 C CA . GLN A 1 85 ? 25.286 0.847 45.163 1.00 91.94 85 GLN A CA 1
ATOM 675 C C . GLN A 1 85 ? 25.835 -0.433 44.516 1.00 91.94 85 GLN A C 1
ATOM 677 O O . GLN A 1 85 ? 26.972 -0.422 44.049 1.00 91.94 85 GLN A O 1
ATOM 682 N N . ASP A 1 86 ? 25.007 -1.475 44.416 1.00 89.44 86 ASP A N 1
ATOM 683 C CA . ASP A 1 86 ? 25.397 -2.774 43.858 1.00 89.44 86 ASP A CA 1
ATOM 684 C C . ASP A 1 86 ? 25.187 -2.842 42.331 1.00 89.44 86 ASP A C 1
ATOM 686 O O . ASP A 1 86 ? 25.890 -3.566 41.633 1.00 89.44 86 ASP A O 1
ATOM 690 N N . ALA A 1 87 ? 24.226 -2.086 41.785 1.00 92.25 87 ALA A N 1
ATOM 691 C CA . ALA A 1 87 ? 23.701 -2.310 40.434 1.00 92.25 87 ALA A CA 1
ATOM 692 C C . ALA A 1 87 ? 23.867 -1.141 39.445 1.00 92.25 87 ALA A C 1
ATOM 694 O O . ALA A 1 87 ? 23.450 -1.275 38.296 1.00 92.25 87 ALA A O 1
ATOM 695 N N . ARG A 1 88 ? 24.473 0.000 39.817 1.00 93.19 88 ARG A N 1
ATOM 696 C CA . ARG A 1 88 ? 24.573 1.205 38.948 1.00 93.19 88 ARG A CA 1
ATOM 697 C C . ARG A 1 88 ? 25.079 0.943 37.525 1.00 93.19 88 ARG A C 1
ATOM 699 O O . ARG A 1 88 ? 24.596 1.570 36.580 1.00 93.19 88 ARG A O 1
ATOM 706 N N . PHE A 1 89 ? 26.009 -0.001 37.360 1.00 93.44 89 PHE A N 1
ATOM 707 C CA . PHE A 1 89 ? 26.574 -0.360 36.056 1.00 93.44 89 PHE A CA 1
ATOM 708 C C . PHE A 1 89 ? 25.554 -1.009 35.115 1.00 93.44 89 PHE A C 1
ATOM 710 O O . PHE A 1 89 ? 25.726 -0.924 33.904 1.00 93.44 89 PHE A O 1
ATOM 717 N N . GLY A 1 90 ? 24.451 -1.548 35.644 1.00 91.88 90 GLY A N 1
ATOM 718 C CA . GLY A 1 90 ? 23.325 -2.052 34.857 1.00 91.88 90 GLY A CA 1
ATOM 719 C C . GLY A 1 90 ? 22.626 -0.979 34.013 1.00 91.88 90 GLY A C 1
ATOM 720 O O . GLY A 1 90 ? 21.944 -1.322 33.052 1.00 91.88 90 GLY A O 1
ATOM 721 N N . THR A 1 91 ? 22.840 0.314 34.295 1.00 95.81 91 THR A N 1
ATOM 722 C CA . THR A 1 91 ? 22.335 1.409 33.443 1.00 95.81 91 THR A CA 1
ATOM 723 C C . THR A 1 91 ? 22.965 1.381 32.046 1.00 95.81 91 THR A C 1
ATOM 725 O O . THR A 1 91 ? 22.293 1.693 31.069 1.00 95.81 91 THR A O 1
ATOM 728 N N . ILE A 1 92 ? 24.238 0.982 31.925 1.00 95.75 92 ILE A N 1
ATOM 729 C CA . ILE A 1 92 ? 24.974 0.985 30.650 1.00 95.75 92 ILE A CA 1
ATOM 730 C C . ILE A 1 92 ? 24.327 0.042 29.617 1.00 95.75 92 ILE A C 1
ATOM 732 O O . ILE A 1 92 ? 23.943 0.527 28.551 1.00 95.75 92 ILE A O 1
ATOM 736 N N . PRO A 1 93 ? 24.146 -1.268 29.890 1.00 95.06 93 PRO A N 1
ATOM 737 C CA . PRO A 1 93 ? 23.465 -2.156 28.951 1.00 95.06 93 PRO A CA 1
ATOM 738 C C . PRO A 1 93 ? 22.011 -1.732 28.708 1.00 95.06 93 PRO A C 1
ATOM 740 O O . PRO A 1 93 ? 21.571 -1.804 27.566 1.00 95.06 93 PRO A O 1
ATOM 743 N N . ASN A 1 94 ? 21.290 -1.204 29.709 1.00 95.56 94 ASN A N 1
ATOM 744 C CA . ASN A 1 94 ? 19.936 -0.673 29.498 1.00 95.56 94 ASN A CA 1
ATOM 745 C C . ASN A 1 94 ? 19.921 0.475 28.482 1.00 95.56 94 ASN A C 1
ATOM 747 O O . ASN A 1 94 ? 19.098 0.472 27.570 1.00 95.56 94 ASN A O 1
ATOM 751 N N . MET A 1 95 ? 20.843 1.436 28.596 1.00 94.56 95 MET A N 1
ATOM 752 C CA . MET A 1 95 ? 20.956 2.534 27.634 1.00 94.56 95 MET A CA 1
ATOM 753 C C . MET A 1 95 ? 21.311 2.027 26.238 1.00 94.56 95 MET A C 1
ATOM 755 O O . MET A 1 95 ? 20.697 2.466 25.273 1.00 94.56 95 MET A O 1
ATOM 759 N N . ILE A 1 96 ? 22.256 1.090 26.115 1.00 92.75 96 ILE A N 1
ATOM 760 C CA . ILE A 1 96 ? 22.638 0.523 24.814 1.00 92.75 96 ILE A CA 1
ATOM 761 C C . ILE A 1 96 ? 21.456 -0.210 24.169 1.00 92.75 96 ILE A C 1
ATOM 763 O O . ILE A 1 96 ? 21.163 0.029 22.999 1.00 92.75 96 ILE A O 1
ATOM 767 N N . ILE A 1 97 ? 20.751 -1.058 24.927 1.00 92.12 97 ILE A N 1
ATOM 768 C CA . ILE A 1 97 ? 19.562 -1.779 24.450 1.00 92.12 97 ILE A CA 1
ATOM 769 C C . ILE A 1 97 ? 18.503 -0.777 23.983 1.00 92.12 97 ILE A C 1
ATOM 771 O O . ILE A 1 97 ? 18.020 -0.887 22.860 1.00 92.12 97 ILE A O 1
ATOM 775 N N . MET A 1 98 ? 18.187 0.236 24.795 1.00 91.19 98 MET A N 1
ATOM 776 C CA . MET A 1 98 ? 17.172 1.233 24.450 1.00 91.19 98 MET A CA 1
ATOM 777 C C . MET A 1 98 ? 17.569 2.077 23.237 1.00 91.19 98 MET A C 1
ATOM 779 O O . MET A 1 98 ? 16.740 2.276 22.356 1.00 91.19 98 MET A O 1
ATOM 783 N N . LEU A 1 99 ? 18.819 2.539 23.144 1.00 86.88 99 LEU A N 1
ATOM 784 C CA . LEU A 1 99 ? 19.297 3.318 21.998 1.00 86.88 99 LEU A CA 1
ATOM 785 C C . LEU A 1 99 ? 19.287 2.501 20.708 1.00 86.88 99 LEU A C 1
ATOM 787 O O . LEU A 1 99 ? 18.924 3.038 19.670 1.00 86.88 99 LEU A O 1
ATOM 791 N N . LEU A 1 100 ? 19.648 1.217 20.755 1.00 84.00 100 LEU A N 1
ATOM 792 C CA . LEU A 1 100 ? 19.620 0.350 19.577 1.00 84.00 100 LEU A CA 1
ATOM 793 C C . LEU A 1 100 ? 18.194 -0.013 19.163 1.00 84.00 100 LEU A C 1
ATOM 795 O O . LEU A 1 100 ? 17.900 -0.004 17.972 1.00 84.00 100 LEU A O 1
ATOM 799 N N . VAL A 1 101 ? 17.297 -0.267 20.120 1.00 82.44 101 VAL A N 1
ATOM 800 C CA . VAL A 1 101 ? 15.865 -0.437 19.834 1.00 82.44 101 VAL A CA 1
ATOM 801 C C . VAL A 1 101 ? 15.307 0.835 19.195 1.00 82.44 101 VAL A C 1
ATOM 803 O O . VAL A 1 101 ? 14.685 0.759 18.144 1.00 82.44 101 VAL A O 1
ATOM 806 N N . ILE A 1 102 ? 15.600 2.009 19.759 1.00 75.25 102 ILE A N 1
ATOM 807 C CA . ILE A 1 102 ? 15.203 3.302 19.190 1.00 75.25 102 ILE A CA 1
ATOM 808 C C . ILE A 1 102 ? 15.809 3.496 17.796 1.00 75.25 102 ILE A C 1
ATOM 810 O O . ILE A 1 102 ? 15.090 3.870 16.883 1.00 75.25 102 ILE A O 1
ATOM 814 N N . ALA A 1 103 ? 17.095 3.209 17.594 1.00 67.75 103 ALA A N 1
ATOM 815 C CA . ALA A 1 103 ? 17.752 3.346 16.297 1.00 67.75 103 ALA A CA 1
ATOM 816 C C . ALA A 1 103 ? 17.120 2.440 15.233 1.00 67.75 103 ALA A C 1
ATOM 818 O O . ALA A 1 103 ? 16.931 2.882 14.107 1.00 67.75 103 ALA A O 1
ATOM 819 N N . ILE A 1 104 ? 16.745 1.207 15.589 1.00 67.81 104 ILE A N 1
ATOM 820 C CA . ILE A 1 104 ? 16.026 0.277 14.705 1.00 67.81 104 ILE A CA 1
ATOM 821 C C . ILE A 1 104 ? 14.614 0.793 14.402 1.00 67.81 104 ILE A C 1
ATOM 823 O O . ILE A 1 104 ? 14.197 0.764 13.250 1.00 67.81 104 ILE A O 1
ATOM 827 N N . LEU A 1 105 ? 13.910 1.334 15.400 1.00 61.94 105 LEU A N 1
ATOM 828 C CA . LEU A 1 105 ? 12.608 1.989 15.212 1.00 61.94 105 LEU A CA 1
ATOM 829 C C . LEU A 1 105 ? 12.705 3.293 14.397 1.00 61.94 105 LEU A C 1
ATOM 831 O O . LEU A 1 105 ? 11.705 3.756 13.851 1.00 61.94 105 LEU A O 1
ATOM 835 N N . ILE A 1 106 ? 13.890 3.908 14.346 1.00 55.62 106 ILE A N 1
ATOM 836 C CA . ILE A 1 106 ? 14.175 5.143 13.608 1.00 55.62 106 ILE A CA 1
ATOM 837 C C . ILE A 1 106 ? 14.740 4.865 12.212 1.00 55.62 106 ILE A C 1
ATOM 839 O O . ILE A 1 106 ? 14.726 5.801 11.420 1.00 55.62 106 ILE A O 1
ATOM 843 N N . GLN A 1 107 ? 15.217 3.648 11.893 1.00 51.88 107 GLN A N 1
ATOM 844 C CA . GLN A 1 107 ? 15.913 3.346 10.632 1.00 51.88 107 GLN A CA 1
ATOM 845 C C . GLN A 1 107 ? 15.189 3.964 9.428 1.00 51.88 107 GLN A C 1
ATOM 847 O O . GLN A 1 107 ? 14.166 3.469 8.961 1.00 51.88 107 GLN A O 1
ATOM 852 N N . HIS A 1 108 ? 15.760 5.068 8.946 1.00 49.78 108 HIS A N 1
ATOM 853 C CA . HIS A 1 108 ? 15.377 5.736 7.721 1.00 49.78 108 HIS A CA 1
ATOM 854 C C . HIS A 1 108 ? 16.163 5.068 6.602 1.00 49.78 108 HIS A C 1
ATOM 856 O O . HIS A 1 108 ? 17.363 5.302 6.456 1.00 49.78 108 HIS A O 1
ATOM 862 N N . THR A 1 109 ? 15.501 4.222 5.821 1.00 47.56 109 THR A N 1
ATOM 863 C CA . THR A 1 109 ? 16.000 3.894 4.488 1.00 47.56 109 THR A CA 1
ATOM 864 C C . THR A 1 109 ? 15.852 5.170 3.658 1.00 47.56 109 THR A C 1
ATOM 866 O O . THR A 1 109 ? 14.722 5.647 3.526 1.00 47.56 109 THR A O 1
ATOM 869 N N . PRO A 1 110 ? 16.940 5.789 3.164 1.00 45.91 110 PRO A N 1
ATOM 870 C CA . PRO A 1 110 ? 16.801 6.947 2.293 1.00 45.91 110 PRO A CA 1
ATOM 871 C C . PRO A 1 110 ? 16.038 6.517 1.031 1.00 45.91 110 PRO A C 1
ATOM 873 O O . PRO A 1 110 ? 16.281 5.407 0.540 1.00 45.91 110 PRO A O 1
ATOM 876 N N . PRO A 1 111 ? 15.115 7.346 0.519 1.00 54.78 111 PRO A N 1
ATOM 877 C CA . PRO A 1 111 ? 14.448 7.040 -0.736 1.00 54.78 111 PRO A CA 1
ATOM 878 C C . PRO A 1 111 ? 15.479 7.032 -1.872 1.00 54.78 111 PRO A C 1
ATOM 880 O O . PRO A 1 111 ? 16.457 7.784 -1.842 1.00 54.78 111 PRO A O 1
ATOM 883 N N . VAL A 1 112 ? 15.270 6.179 -2.872 1.00 51.44 112 VAL A N 1
ATOM 884 C CA . VAL A 1 112 ? 16.041 6.140 -4.123 1.00 51.44 112 VAL A CA 1
ATOM 885 C C . VAL A 1 112 ? 16.046 7.533 -4.755 1.00 51.44 112 VAL A C 1
ATOM 887 O O . VAL A 1 112 ? 17.101 8.016 -5.154 1.00 51.44 112 VAL A O 1
ATOM 890 N N . SER A 1 113 ? 14.922 8.255 -4.694 1.00 51.62 113 SER A N 1
ATOM 891 C CA . SER A 1 113 ? 14.828 9.656 -5.132 1.00 51.62 113 SER A CA 1
ATOM 892 C C . SER A 1 113 ? 15.734 10.649 -4.374 1.00 51.62 113 SER A C 1
ATOM 894 O O . SER A 1 113 ? 16.034 11.722 -4.900 1.00 51.62 113 SER A O 1
ATOM 896 N N . ALA A 1 114 ? 16.225 10.321 -3.170 1.00 48.97 114 ALA A N 1
ATOM 897 C CA . ALA A 1 114 ? 17.228 11.124 -2.455 1.00 48.97 114 ALA A CA 1
ATOM 898 C C . ALA A 1 114 ? 18.680 10.759 -2.818 1.00 48.97 114 ALA A C 1
ATOM 900 O O . ALA A 1 114 ? 19.583 11.550 -2.540 1.00 48.97 114 ALA A O 1
ATOM 901 N N . ILE A 1 115 ? 18.914 9.604 -3.452 1.00 46.59 115 ILE A N 1
ATOM 902 C CA . ILE A 1 115 ? 20.227 9.201 -3.988 1.00 46.59 115 ILE A CA 1
ATOM 903 C C . ILE A 1 115 ? 20.484 9.882 -5.351 1.00 46.59 115 ILE A C 1
ATOM 905 O O . ILE A 1 115 ? 21.627 10.102 -5.739 1.00 46.59 115 ILE A O 1
ATOM 909 N N . THR A 1 116 ? 19.443 10.356 -6.039 1.00 45.06 116 THR A N 1
ATOM 910 C CA . THR A 1 116 ? 19.501 10.759 -7.452 1.00 45.06 116 THR A CA 1
ATOM 911 C C . THR A 1 116 ? 19.640 12.265 -7.713 1.00 45.06 116 THR A C 1
ATOM 913 O O . THR A 1 116 ? 18.904 12.824 -8.533 1.00 45.06 116 THR A O 1
ATOM 916 N N . LYS A 1 117 ? 20.608 12.953 -7.091 1.00 48.34 117 LYS A N 1
ATOM 917 C CA . LYS A 1 117 ? 21.139 14.172 -7.746 1.00 48.34 117 LYS A CA 1
ATOM 918 C C . LYS A 1 117 ? 22.112 13.829 -8.880 1.00 48.34 117 LYS A C 1
ATOM 920 O O . LYS A 1 117 ? 22.208 14.602 -9.825 1.00 48.34 117 LYS A O 1
ATOM 925 N N . GLU A 1 118 ? 22.730 12.649 -8.836 1.00 51.44 118 GLU A N 1
ATOM 926 C CA . GLU A 1 118 ? 23.554 12.076 -9.903 1.00 51.44 118 GLU A CA 1
ATOM 927 C C . GLU A 1 118 ? 23.172 10.592 -10.053 1.00 51.44 118 GLU A C 1
ATOM 929 O O . GLU A 1 118 ? 23.091 9.881 -9.055 1.00 51.44 118 GLU A O 1
ATOM 934 N N . ASN A 1 119 ? 22.844 10.140 -11.269 1.00 57.78 119 ASN A N 1
ATOM 935 C CA . ASN A 1 119 ? 22.475 8.742 -11.532 1.00 57.78 119 ASN A CA 1
ATOM 936 C C . ASN A 1 119 ? 23.688 7.823 -11.354 1.00 57.78 119 ASN A C 1
ATOM 938 O O . ASN A 1 119 ? 24.791 8.176 -11.781 1.00 57.78 119 ASN A O 1
ATOM 942 N N . THR A 1 120 ? 23.472 6.612 -10.831 1.00 70.31 120 THR A N 1
ATOM 943 C CA . THR A 1 120 ? 24.492 5.563 -10.911 1.00 70.31 120 THR A CA 1
ATOM 944 C C . THR A 1 120 ? 24.730 5.234 -12.394 1.00 70.31 120 THR A C 1
ATOM 946 O O . THR A 1 120 ? 23.770 4.895 -13.092 1.00 70.31 120 THR A O 1
ATOM 949 N N . PRO A 1 121 ? 25.964 5.342 -12.929 1.00 68.75 121 PRO A N 1
ATOM 950 C CA . PRO A 1 121 ? 26.220 5.041 -14.334 1.00 68.75 121 PRO A CA 1
ATOM 951 C C . PRO A 1 121 ? 25.919 3.570 -14.637 1.00 68.75 121 PRO A C 1
ATOM 953 O O . PRO A 1 121 ? 26.524 2.672 -14.050 1.00 68.75 121 PRO A O 1
ATOM 956 N N . ALA A 1 122 ? 25.006 3.317 -15.575 1.00 77.62 122 ALA A N 1
ATOM 957 C CA . ALA A 1 122 ? 24.759 1.976 -16.088 1.00 77.62 122 ALA A CA 1
ATOM 958 C C . ALA A 1 122 ? 25.935 1.506 -16.969 1.00 77.62 122 ALA A C 1
ATOM 960 O O . ALA A 1 122 ? 26.427 2.284 -17.794 1.00 77.62 122 ALA A O 1
ATOM 961 N N . PRO A 1 123 ? 26.376 0.238 -16.875 1.00 84.75 123 PRO A N 1
ATOM 962 C CA . PRO A 1 123 ? 27.432 -0.286 -17.736 1.00 84.75 123 PRO A CA 1
ATOM 963 C C . PRO A 1 123 ? 26.931 -0.416 -19.185 1.00 84.75 123 PRO A C 1
ATOM 965 O O . PRO A 1 123 ? 26.301 -1.410 -19.537 1.00 84.75 123 PRO A O 1
ATOM 968 N N . TYR A 1 124 ? 27.217 0.587 -20.029 1.00 88.12 124 TYR A N 1
ATOM 969 C CA . TYR A 1 124 ? 26.786 0.641 -21.439 1.00 88.12 124 TYR A CA 1
ATOM 970 C C . TYR A 1 124 ? 27.099 -0.654 -22.196 1.00 88.12 124 TYR A C 1
ATOM 972 O O . TYR A 1 124 ? 26.218 -1.236 -22.816 1.00 88.12 124 TYR A O 1
ATOM 980 N N . GLU A 1 125 ? 28.339 -1.141 -22.099 1.00 87.88 125 GLU A N 1
ATOM 981 C CA . GLU A 1 125 ? 28.804 -2.316 -22.849 1.00 87.88 125 GLU A CA 1
ATOM 982 C C . GLU A 1 125 ? 28.064 -3.596 -22.456 1.00 87.88 125 GLU A C 1
ATOM 984 O O . GLU A 1 125 ? 27.787 -4.431 -23.313 1.00 87.88 125 GLU A O 1
ATOM 989 N N . ALA A 1 126 ? 27.672 -3.721 -21.185 1.00 87.12 126 ALA A N 1
ATOM 990 C CA . ALA A 1 126 ? 26.883 -4.854 -20.713 1.00 87.12 126 ALA A CA 1
ATOM 991 C C . ALA A 1 126 ? 25.429 -4.816 -21.218 1.00 87.12 126 ALA A C 1
ATOM 993 O O . ALA A 1 126 ? 24.782 -5.856 -21.260 1.00 87.12 126 ALA A O 1
ATOM 994 N N . ARG A 1 127 ? 24.908 -3.639 -21.597 1.00 90.50 127 ARG A N 1
ATOM 995 C CA . ARG A 1 127 ? 23.526 -3.453 -22.075 1.00 90.50 127 ARG A CA 1
ATOM 996 C C . ARG A 1 127 ? 23.407 -3.452 -23.599 1.00 90.50 127 ARG A C 1
ATOM 998 O O . ARG A 1 127 ? 22.448 -4.011 -24.129 1.00 90.50 127 ARG A O 1
ATOM 1005 N N . TYR A 1 128 ? 24.361 -2.825 -24.285 1.00 90.44 128 TYR A N 1
ATOM 1006 C CA . TYR A 1 128 ? 24.256 -2.461 -25.705 1.00 90.44 128 TYR A CA 1
ATOM 1007 C C . TYR A 1 128 ? 25.433 -2.953 -26.561 1.00 90.44 128 TYR A C 1
ATOM 1009 O O . TYR A 1 128 ? 25.431 -2.749 -27.774 1.00 90.44 128 TYR A O 1
ATOM 1017 N N . GLY A 1 129 ? 26.428 -3.609 -25.950 1.00 83.94 129 GLY A N 1
ATOM 1018 C CA . GLY A 1 129 ? 27.646 -4.053 -26.625 1.00 83.94 129 GLY A CA 1
ATOM 1019 C C . GLY A 1 129 ? 28.696 -2.949 -26.805 1.00 83.94 129 GLY A C 1
ATOM 1020 O O . GLY A 1 129 ? 28.567 -1.830 -26.307 1.00 83.94 129 GLY A O 1
ATOM 1021 N N . SER A 1 130 ? 29.792 -3.291 -27.488 1.00 73.00 130 SER A N 1
ATOM 1022 C CA . SER A 1 130 ? 30.954 -2.410 -27.689 1.00 73.00 130 SER A CA 1
ATOM 1023 C C . SER A 1 130 ? 30.866 -1.519 -28.933 1.00 73.00 130 SER A C 1
ATOM 1025 O O . SER A 1 130 ? 31.593 -0.531 -29.025 1.00 73.00 130 SER A O 1
ATOM 1027 N N . GLU A 1 131 ? 30.014 -1.864 -29.899 1.00 64.88 131 GLU A N 1
ATOM 1028 C CA . GLU A 1 131 ? 29.782 -1.047 -31.093 1.00 64.88 131 GLU A CA 1
ATOM 1029 C C . GLU A 1 131 ? 28.735 0.027 -30.773 1.00 64.88 131 GLU A C 1
ATOM 1031 O O . GLU A 1 131 ? 27.667 -0.280 -30.251 1.00 64.88 131 GLU A O 1
ATOM 1036 N N . GLY A 1 132 ? 29.057 1.298 -31.038 1.00 56.81 132 GLY A N 1
ATOM 1037 C CA . GLY A 1 132 ? 28.141 2.411 -30.787 1.00 56.81 132 GLY A CA 1
ATOM 1038 C C . GLY A 1 132 ? 26.829 2.224 -31.546 1.00 56.81 132 GLY A C 1
ATOM 1039 O O . GLY A 1 132 ? 26.827 1.985 -32.757 1.00 56.81 132 GLY A O 1
ATOM 1040 N N . GLN A 1 133 ? 25.715 2.321 -30.829 1.00 60.75 133 GLN A N 1
ATOM 1041 C CA . GLN A 1 133 ? 24.394 2.154 -31.407 1.00 60.75 133 GLN A CA 1
ATOM 1042 C C . GLN A 1 133 ? 23.936 3.444 -32.088 1.00 60.75 133 GLN A C 1
ATOM 1044 O O . GLN A 1 133 ? 23.349 4.322 -31.468 1.00 60.75 133 GLN A O 1
ATOM 1049 N N . ASN A 1 134 ? 24.181 3.549 -33.397 1.00 53.97 134 ASN A N 1
ATOM 1050 C CA . ASN A 1 134 ? 23.845 4.748 -34.163 1.00 53.97 134 ASN A CA 1
ATOM 1051 C C . ASN A 1 134 ? 22.354 5.127 -34.038 1.00 53.97 134 ASN A C 1
ATOM 1053 O O . ASN A 1 134 ? 21.491 4.527 -34.677 1.00 53.97 134 ASN A O 1
ATOM 1057 N N . ASN A 1 135 ? 22.107 6.220 -33.310 1.00 59.09 135 ASN A N 1
ATOM 1058 C CA . ASN A 1 135 ? 20.907 7.056 -33.363 1.00 59.09 135 ASN A CA 1
ATOM 1059 C C . ASN A 1 135 ? 19.597 6.376 -32.898 1.00 59.09 135 ASN A C 1
ATOM 1061 O O . ASN A 1 135 ? 18.627 6.267 -33.653 1.00 59.09 135 ASN A O 1
ATOM 1065 N N . PHE A 1 136 ? 19.535 5.968 -31.626 1.00 70.06 136 PHE A N 1
ATOM 1066 C CA . PHE A 1 136 ? 18.285 5.520 -31.003 1.00 70.06 136 PHE A CA 1
ATOM 1067 C C . PHE A 1 136 ? 17.444 6.709 -30.530 1.00 70.06 136 PHE A C 1
ATOM 1069 O O . PHE A 1 136 ? 17.601 7.215 -29.427 1.00 70.06 136 PHE A O 1
ATOM 1076 N N . ALA A 1 137 ? 16.499 7.126 -31.372 1.00 77.69 137 ALA A N 1
ATOM 1077 C CA . ALA A 1 137 ? 15.515 8.163 -31.054 1.00 77.69 137 ALA A CA 1
ATOM 1078 C C . ALA A 1 137 ? 14.153 7.572 -30.648 1.00 77.69 137 ALA A C 1
ATOM 1080 O O . ALA A 1 137 ? 13.118 8.183 -30.895 1.00 77.69 137 ALA A O 1
ATOM 1081 N N . GLN A 1 138 ? 14.121 6.350 -30.112 1.00 88.25 138 GLN A N 1
ATOM 1082 C CA . GLN A 1 138 ? 12.878 5.666 -29.753 1.00 88.25 138 GLN A CA 1
ATOM 1083 C C . GLN A 1 138 ? 13.038 4.838 -28.480 1.00 88.25 138 GLN A C 1
ATOM 1085 O O . GLN A 1 138 ? 14.101 4.257 -28.254 1.00 88.25 138 GLN A O 1
ATOM 1090 N N . ILE A 1 139 ? 11.968 4.731 -27.693 1.00 92.12 139 ILE A N 1
ATOM 1091 C CA . ILE A 1 139 ? 11.888 3.857 -26.515 1.00 92.12 139 ILE A CA 1
ATOM 1092 C C . ILE A 1 139 ? 10.646 2.961 -26.575 1.00 92.12 139 ILE A C 1
ATOM 1094 O O . ILE A 1 139 ? 9.692 3.241 -27.302 1.00 92.12 139 ILE A O 1
ATOM 1098 N N . LEU A 1 140 ? 10.666 1.895 -25.777 1.00 93.75 140 LEU A N 1
ATOM 1099 C CA . LEU A 1 140 ? 9.493 1.097 -25.426 1.00 93.75 140 LEU A CA 1
ATOM 1100 C C . LEU A 1 140 ? 9.221 1.307 -23.939 1.00 93.75 140 LEU A C 1
ATOM 1102 O O . LEU A 1 140 ? 10.140 1.150 -23.134 1.00 93.75 140 LEU A O 1
ATOM 1106 N N . ASN A 1 141 ? 7.984 1.651 -23.587 1.00 95.56 141 ASN A N 1
ATOM 1107 C CA . ASN A 1 141 ? 7.545 1.717 -22.199 1.00 95.56 141 ASN A CA 1
ATOM 1108 C C . ASN A 1 141 ? 6.690 0.478 -21.868 1.00 95.56 141 ASN A C 1
ATOM 1110 O O . ASN A 1 141 ? 5.555 0.411 -22.332 1.00 95.56 141 ASN A O 1
ATOM 1114 N N . PRO A 1 142 ? 7.196 -0.484 -21.077 1.00 96.75 142 PRO A N 1
ATOM 1115 C CA . PRO A 1 142 ? 6.421 -1.648 -20.648 1.00 96.75 142 PRO A CA 1
ATOM 1116 C C . PRO A 1 142 ? 5.606 -1.395 -19.366 1.00 96.75 142 PRO A C 1
ATOM 1118 O O . PRO A 1 142 ? 4.958 -2.314 -18.871 1.00 96.75 142 PRO A O 1
ATOM 1121 N N . PHE A 1 143 ? 5.683 -0.194 -18.782 1.00 97.56 143 PHE A N 1
ATOM 1122 C CA . PHE A 1 143 ? 5.134 0.093 -17.460 1.00 97.56 143 PHE A CA 1
ATOM 1123 C C . PHE A 1 143 ? 3.881 0.957 -17.530 1.00 97.56 143 PHE A C 1
ATOM 1125 O O . PHE A 1 143 ? 3.835 1.955 -18.252 1.00 97.56 143 PHE A O 1
ATOM 1132 N N . GLU A 1 144 ? 2.911 0.615 -16.691 1.00 96.38 144 GLU A N 1
ATOM 1133 C CA . GLU A 1 144 ? 1.618 1.282 -16.610 1.00 96.38 144 GLU A CA 1
ATOM 1134 C C . GLU A 1 144 ? 1.288 1.580 -15.147 1.00 96.38 144 GLU A C 1
ATOM 1136 O O . GLU A 1 144 ? 1.282 0.693 -14.295 1.00 96.38 144 GLU A O 1
ATOM 1141 N N . ILE A 1 145 ? 0.984 2.841 -14.851 1.00 96.88 145 ILE A N 1
ATOM 1142 C CA . ILE A 1 145 ? 0.332 3.228 -13.595 1.00 96.88 145 ILE A CA 1
ATOM 1143 C C . ILE A 1 145 ? -1.114 3.539 -13.940 1.00 96.88 145 ILE A C 1
ATOM 1145 O O . ILE A 1 145 ? -1.358 4.526 -14.632 1.00 96.88 145 ILE A O 1
ATOM 1149 N N . SER A 1 146 ? -2.049 2.737 -13.440 1.00 93.12 146 SER A N 1
ATOM 1150 C CA . SER A 1 146 ? -3.491 2.951 -13.579 1.00 93.12 146 SER A CA 1
ATOM 1151 C C . SER A 1 146 ? -4.066 3.603 -12.323 1.00 93.12 146 SER A C 1
ATOM 1153 O O . SER A 1 146 ? -3.605 3.316 -11.225 1.00 93.12 146 SER A O 1
ATOM 1155 N N . ILE A 1 147 ? -5.025 4.525 -12.467 1.00 91.62 147 ILE A N 1
ATOM 1156 C CA . ILE A 1 147 ? -5.667 5.233 -11.344 1.00 91.62 147 ILE A CA 1
ATOM 1157 C C . ILE A 1 147 ? -7.179 5.153 -11.512 1.00 91.62 147 ILE A C 1
ATOM 1159 O O . ILE A 1 147 ? -7.687 5.495 -12.581 1.00 91.62 147 ILE A O 1
ATOM 1163 N N . VAL A 1 148 ? -7.866 4.760 -10.440 1.00 85.25 148 VAL A N 1
ATOM 1164 C CA . VAL A 1 148 ? -9.326 4.801 -10.323 1.00 85.25 148 VAL A CA 1
ATOM 1165 C C . VAL A 1 148 ? -9.683 5.988 -9.424 1.00 85.25 148 VAL A C 1
ATOM 1167 O O . VAL A 1 148 ? -9.244 6.012 -8.271 1.00 85.25 148 VAL A O 1
ATOM 1170 N N . PRO A 1 149 ? -10.417 6.997 -9.925 1.00 86.50 149 PRO A N 1
ATOM 1171 C CA . PRO A 1 149 ? -10.836 8.127 -9.104 1.00 86.50 149 PRO A CA 1
ATOM 1172 C C . PRO A 1 149 ? -11.672 7.660 -7.910 1.00 86.50 149 PRO A C 1
ATOM 1174 O O . PRO A 1 149 ? -12.516 6.779 -8.040 1.00 86.50 149 PRO A O 1
ATOM 1177 N N . MET A 1 150 ? -11.437 8.245 -6.740 1.00 93.12 150 MET A N 1
ATOM 1178 C CA . MET A 1 150 ? -12.258 8.040 -5.550 1.00 93.12 150 MET A CA 1
ATOM 1179 C C . MET A 1 150 ? -12.145 9.284 -4.678 1.00 93.12 150 MET A C 1
ATOM 1181 O O . MET A 1 150 ? -11.047 9.696 -4.324 1.00 93.12 150 MET A O 1
ATOM 1185 N N . GLU A 1 151 ? -13.278 9.864 -4.302 1.00 95.12 151 GLU A N 1
ATOM 1186 C CA . GLU A 1 151 ? -13.289 11.115 -3.542 1.00 95.12 151 GLU A CA 1
ATOM 1187 C C . GLU A 1 151 ? -12.965 10.876 -2.069 1.00 95.12 151 GLU A C 1
ATOM 1189 O O . GLU A 1 151 ? -12.281 11.666 -1.431 1.00 95.12 151 GLU A O 1
ATOM 1194 N N . ARG A 1 152 ? -13.500 9.797 -1.490 1.00 96.62 152 ARG A N 1
ATOM 1195 C CA . ARG A 1 152 ? -13.348 9.481 -0.063 1.00 96.62 152 ARG A CA 1
ATOM 1196 C C . ARG A 1 152 ? -13.894 8.110 0.272 1.00 96.62 152 ARG A C 1
ATOM 1198 O O . ARG A 1 152 ? -14.800 7.612 -0.393 1.00 96.62 152 ARG A O 1
ATOM 1205 N N . LEU A 1 153 ? -13.395 7.556 1.371 1.00 97.31 153 LEU A N 1
ATOM 1206 C CA . LEU A 1 153 ? -13.863 6.288 1.918 1.00 97.31 153 LEU A CA 1
ATOM 1207 C C . LEU A 1 153 ? -13.993 6.323 3.440 1.00 97.31 153 LEU A C 1
ATOM 1209 O O . LEU A 1 153 ? -13.318 7.090 4.136 1.00 97.31 153 LEU A O 1
ATOM 1213 N N . LEU A 1 154 ? -14.842 5.439 3.946 1.00 98.00 154 LEU A N 1
ATOM 1214 C CA . LEU A 1 154 ? -14.988 5.067 5.348 1.00 98.00 154 LEU A CA 1
ATOM 1215 C C . LEU A 1 154 ? -14.968 3.543 5.406 1.00 98.00 154 LEU A C 1
ATOM 1217 O O . LEU A 1 154 ? -15.628 2.914 4.602 1.00 98.00 154 LEU A O 1
ATOM 1221 N N . LEU A 1 155 ? -14.278 2.952 6.373 1.00 97.19 155 LEU A N 1
ATOM 1222 C CA . LEU A 1 155 ? -14.275 1.514 6.622 1.00 97.19 155 LEU A CA 1
ATOM 1223 C C . LEU A 1 155 ? -14.605 1.254 8.088 1.00 97.19 155 LEU A C 1
ATOM 1225 O O . LEU A 1 155 ? -13.962 1.809 8.981 1.00 97.19 155 LEU A O 1
ATOM 1229 N N . VAL A 1 156 ? -15.607 0.409 8.326 1.00 97.62 156 VAL A N 1
ATOM 1230 C CA . VAL A 1 156 ? -16.068 -0.010 9.652 1.00 97.62 156 VAL A CA 1
ATOM 1231 C C . VAL A 1 156 ? -15.974 -1.528 9.760 1.00 97.62 156 VAL A C 1
ATOM 1233 O O . VAL A 1 156 ? -16.667 -2.246 9.043 1.00 97.62 156 VAL A O 1
ATOM 1236 N N . ASN A 1 157 ? -15.129 -2.005 10.673 1.00 95.69 157 ASN A N 1
ATOM 1237 C CA . ASN A 1 157 ? -14.942 -3.427 10.972 1.00 95.69 157 ASN A CA 1
ATOM 1238 C C . ASN A 1 157 ? -15.775 -3.844 12.196 1.00 95.69 157 ASN A C 1
ATOM 1240 O O . ASN A 1 157 ? -15.893 -3.084 13.162 1.00 95.69 157 ASN A O 1
ATOM 1244 N N . ILE A 1 158 ? -16.313 -5.062 12.144 1.00 96.56 158 ILE A N 1
ATOM 1245 C CA . ILE A 1 158 ? -17.034 -5.759 13.220 1.00 96.56 158 ILE A CA 1
ATOM 1246 C C . ILE A 1 158 ? -16.498 -7.191 13.376 1.00 96.56 158 ILE A C 1
ATOM 1248 O O . ILE A 1 158 ? -17.248 -8.132 13.609 1.00 96.56 158 ILE A O 1
ATOM 1252 N N . GLU A 1 159 ? -15.192 -7.393 13.223 1.00 93.50 159 GLU A N 1
ATOM 1253 C CA . GLU A 1 159 ? -14.567 -8.720 13.258 1.00 93.50 159 GLU A CA 1
ATOM 1254 C C . GLU A 1 159 ? -14.706 -9.392 14.632 1.00 93.50 159 GLU A C 1
ATOM 1256 O O . GLU A 1 159 ? -14.783 -10.619 14.712 1.00 93.50 159 GLU A O 1
ATOM 1261 N N . ASN A 1 160 ? -14.790 -8.607 15.714 1.00 93.44 160 ASN A N 1
ATOM 1262 C CA . ASN A 1 160 ? -15.029 -9.125 17.066 1.00 93.44 160 ASN A CA 1
ATOM 1263 C C . ASN A 1 160 ? -16.521 -9.307 17.412 1.00 93.44 160 ASN A C 1
ATOM 1265 O O . ASN A 1 160 ? -16.829 -9.883 18.457 1.00 93.44 160 ASN A O 1
ATOM 1269 N N . ASP A 1 161 ? -17.437 -8.831 16.566 1.00 96.12 161 ASP A N 1
ATOM 1270 C CA . ASP A 1 161 ? -18.889 -9.040 16.675 1.00 96.12 161 ASP A CA 1
ATOM 1271 C C . ASP A 1 161 ? -19.513 -9.237 15.279 1.00 96.12 161 ASP A C 1
ATOM 1273 O O . ASP A 1 161 ? -20.318 -8.414 14.821 1.00 96.12 161 ASP A O 1
ATOM 1277 N N . PRO A 1 162 ? -19.114 -10.300 14.557 1.00 94.69 162 PRO A N 1
ATOM 1278 C CA . PRO A 1 162 ? -19.467 -10.445 13.156 1.00 94.69 162 PRO A CA 1
ATOM 1279 C C . PRO A 1 162 ? -20.959 -10.742 12.976 1.00 94.69 162 PRO A C 1
ATOM 1281 O O . PRO A 1 162 ? -21.651 -11.287 13.849 1.00 94.69 162 PRO A O 1
ATOM 1284 N N . ASP A 1 163 ? -21.463 -10.402 11.796 1.00 97.00 163 ASP A N 1
ATOM 1285 C CA . ASP A 1 163 ? -22.699 -10.976 11.284 1.00 97.00 163 ASP A CA 1
ATOM 1286 C C . ASP A 1 163 ? -22.452 -12.392 10.748 1.00 97.00 163 ASP A C 1
ATOM 1288 O O . ASP A 1 163 ? -21.330 -12.827 10.505 1.00 97.00 163 ASP A O 1
ATOM 1292 N N . SER A 1 164 ? -23.546 -13.118 10.548 1.00 95.62 164 SER A N 1
ATOM 1293 C CA . SER A 1 164 ? -23.580 -14.389 9.830 1.00 95.62 164 SER A CA 1
ATOM 1294 C C . SER A 1 164 ? -22.945 -14.342 8.431 1.00 95.62 164 SER A C 1
ATOM 1296 O O . SER A 1 164 ? -22.466 -15.375 7.966 1.00 95.62 164 SER A O 1
ATOM 1298 N N . ILE A 1 165 ? -22.930 -13.179 7.768 1.00 97.19 165 ILE A N 1
ATOM 1299 C CA . ILE A 1 165 ? -22.339 -12.993 6.437 1.00 97.19 165 ILE A CA 1
ATOM 1300 C C . ILE A 1 165 ? -21.167 -12.011 6.478 1.00 97.19 165 ILE A C 1
ATOM 1302 O O . ILE A 1 165 ? -20.134 -12.280 5.863 1.00 97.19 165 ILE A O 1
ATOM 1306 N N . TYR A 1 166 ? -21.316 -10.890 7.187 1.00 97.81 166 TYR A N 1
ATOM 1307 C CA . TYR A 1 166 ? -20.413 -9.744 7.070 1.00 97.81 166 TYR A CA 1
ATOM 1308 C C . TYR A 1 166 ? -19.506 -9.524 8.285 1.00 97.81 166 TYR A C 1
ATOM 1310 O O . TYR A 1 166 ? -19.900 -9.725 9.432 1.00 97.81 166 TYR A O 1
ATOM 1318 N N . VAL A 1 167 ? -18.292 -9.044 8.011 1.00 97.06 167 VAL A N 1
ATOM 1319 C CA . VAL A 1 167 ? -17.281 -8.627 9.000 1.00 97.06 167 VAL A CA 1
ATOM 1320 C C . VAL A 1 167 ? -16.955 -7.134 8.926 1.00 97.06 167 VAL A C 1
ATOM 1322 O O . VAL A 1 167 ? -16.214 -6.619 9.761 1.00 97.06 167 VAL A O 1
ATOM 1325 N N . GLY A 1 168 ? -17.517 -6.410 7.959 1.00 97.06 168 GLY A N 1
ATOM 1326 C CA . GLY A 1 168 ? -17.344 -4.967 7.853 1.00 97.06 168 GLY A CA 1
ATOM 1327 C C . GLY A 1 168 ? -17.989 -4.371 6.610 1.00 97.06 168 GLY A C 1
ATOM 1328 O O . GLY A 1 168 ? -18.393 -5.090 5.698 1.00 97.06 168 GLY A O 1
ATOM 1329 N N . PHE A 1 169 ? -18.069 -3.044 6.581 1.00 98.19 169 PHE A N 1
ATOM 1330 C CA . PHE A 1 169 ? -18.621 -2.273 5.469 1.00 98.19 169 PHE A CA 1
ATOM 1331 C C . PHE A 1 169 ? -17.731 -1.077 5.158 1.00 98.19 169 PHE A C 1
ATOM 1333 O O . PHE A 1 169 ? -17.230 -0.413 6.069 1.00 98.19 169 PHE A O 1
ATOM 1340 N N . GLU A 1 170 ? -17.576 -0.793 3.870 1.00 97.75 170 GLU A N 1
ATOM 1341 C CA . GLU A 1 170 ? -16.745 0.286 3.360 1.00 97.75 170 GLU A CA 1
ATOM 1342 C C . GLU A 1 170 ? -17.507 1.163 2.362 1.00 97.75 170 GLU A C 1
ATOM 1344 O O . GLU A 1 170 ? -17.516 0.862 1.165 1.00 97.75 170 GLU A O 1
ATOM 1349 N N . PRO A 1 171 ? -18.191 2.225 2.822 1.00 98.25 171 PRO A N 1
ATOM 1350 C CA . PRO A 1 171 ? -18.700 3.253 1.928 1.00 98.25 171 PRO A CA 1
ATOM 1351 C C . PRO A 1 171 ? -17.574 4.005 1.211 1.00 98.25 171 PRO A C 1
ATOM 1353 O O . PRO A 1 171 ? -16.626 4.477 1.841 1.00 98.25 171 PRO A O 1
ATOM 1356 N N . GLN A 1 172 ? -17.735 4.176 -0.094 1.00 97.50 172 GLN A N 1
ATOM 1357 C CA . GLN A 1 172 ? -16.842 4.871 -1.011 1.00 97.50 172 GLN A CA 1
ATOM 1358 C C . GLN A 1 172 ? -17.661 5.871 -1.830 1.00 97.50 172 GLN A C 1
ATOM 1360 O O . GLN A 1 172 ? -18.763 5.558 -2.286 1.00 97.50 172 GLN A O 1
ATOM 1365 N N . VAL A 1 173 ? -17.140 7.085 -1.989 1.00 97.88 173 VAL A N 1
ATOM 1366 C CA . VAL A 1 173 ? -17.777 8.150 -2.771 1.00 97.88 173 VAL A CA 1
ATOM 1367 C C . VAL A 1 173 ? -17.011 8.335 -4.070 1.00 97.88 173 VAL A C 1
ATOM 1369 O O . VAL A 1 173 ? -15.784 8.451 -4.053 1.00 97.88 173 VAL A O 1
ATOM 1372 N N . PHE A 1 174 ? -17.756 8.410 -5.165 1.00 95.94 174 PHE A N 1
ATOM 1373 C CA . PHE A 1 174 ? -17.248 8.658 -6.507 1.00 95.94 174 PHE A CA 1
ATOM 1374 C C . PHE A 1 174 ? -17.893 9.921 -7.071 1.00 95.94 174 PHE A C 1
ATOM 1376 O O . PHE A 1 174 ? -19.066 10.202 -6.797 1.00 95.94 174 PHE A O 1
ATOM 1383 N N . ASP A 1 175 ? -17.111 10.676 -7.834 1.00 94.12 175 ASP A N 1
ATOM 1384 C CA . ASP A 1 175 ? -17.567 11.816 -8.623 1.00 94.12 175 ASP A CA 1
ATOM 1385 C C . ASP A 1 175 ? -16.651 11.976 -9.839 1.00 94.12 175 ASP A C 1
ATOM 1387 O O . ASP A 1 175 ? -15.7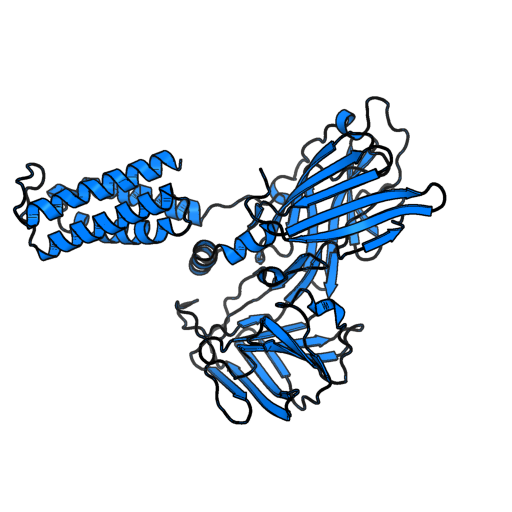66 12.831 -9.886 1.00 94.12 175 ASP A O 1
ATOM 1391 N N . ASP A 1 176 ? -16.802 11.070 -10.803 1.00 91.62 176 ASP A N 1
ATOM 1392 C CA . ASP A 1 176 ? -15.974 11.053 -12.004 1.00 91.62 176 ASP A CA 1
ATOM 1393 C C . ASP A 1 176 ? -16.761 10.630 -13.252 1.00 91.62 176 ASP A C 1
ATOM 1395 O O . ASP A 1 176 ? -17.851 10.065 -13.171 1.00 91.62 176 ASP A O 1
ATOM 1399 N N . GLU A 1 177 ? -16.210 10.925 -14.431 1.00 90.00 177 GLU A N 1
ATOM 1400 C CA . GLU A 1 177 ? -16.878 10.669 -15.715 1.00 90.00 177 GLU A CA 1
ATOM 1401 C C . GLU A 1 177 ? -16.977 9.177 -16.079 1.00 90.00 177 GLU A C 1
ATOM 1403 O O . GLU A 1 177 ? -17.798 8.817 -16.922 1.00 90.00 177 GLU A O 1
ATOM 1408 N N . VAL A 1 178 ? -16.146 8.316 -15.481 1.00 88.06 178 VAL A N 1
ATOM 1409 C CA . VAL A 1 178 ? -16.064 6.882 -15.795 1.00 88.06 178 VAL A CA 1
ATOM 1410 C C . VAL A 1 178 ? -16.986 6.083 -14.879 1.00 88.06 178 VAL A C 1
ATOM 1412 O O . VAL A 1 178 ? -17.856 5.360 -15.362 1.00 88.06 178 VAL A O 1
ATOM 1415 N N . THR A 1 179 ? -16.826 6.226 -13.564 1.00 91.50 179 THR A N 1
ATOM 1416 C CA . THR A 1 179 ? -17.624 5.496 -12.568 1.00 91.50 179 THR A CA 1
ATOM 1417 C C . THR A 1 179 ? -18.990 6.141 -12.364 1.00 91.50 179 THR A C 1
ATOM 1419 O O . THR A 1 179 ? -19.959 5.435 -12.088 1.00 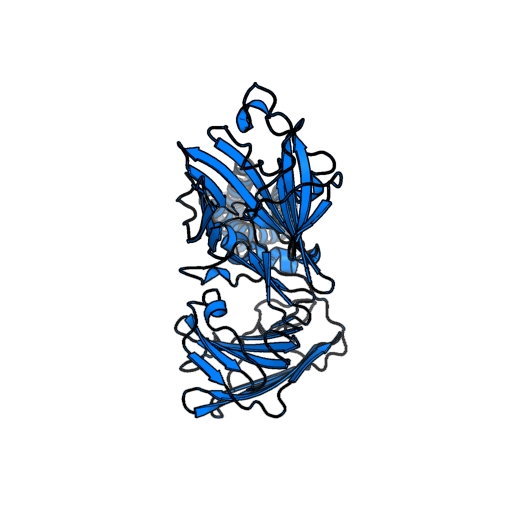91.50 179 THR A O 1
ATOM 1422 N N . GLY A 1 180 ? -19.082 7.465 -12.505 1.00 94.94 180 GLY A N 1
ATOM 1423 C CA . GLY A 1 180 ? -20.260 8.271 -12.197 1.00 94.94 180 GLY A CA 1
ATOM 1424 C C . GLY A 1 180 ? -20.184 8.957 -10.830 1.00 94.94 180 GLY A C 1
ATOM 1425 O O . GLY A 1 180 ? -19.192 8.868 -10.106 1.00 94.94 180 GLY A O 1
ATOM 1426 N N . THR A 1 181 ? -21.273 9.633 -10.461 1.00 96.31 181 THR A N 1
ATOM 1427 C CA . THR A 1 181 ? -21.404 10.343 -9.180 1.00 96.31 181 THR A CA 1
ATOM 1428 C C . THR A 1 181 ? -22.325 9.576 -8.233 1.00 96.31 181 THR A C 1
ATOM 1430 O O . THR A 1 181 ? -23.473 9.272 -8.581 1.00 96.31 181 THR A O 1
ATOM 1433 N N . GLY A 1 182 ? -21.862 9.277 -7.018 1.00 97.00 182 GLY A N 1
ATOM 1434 C CA . GLY A 1 182 ? -22.662 8.558 -6.024 1.00 97.00 182 GLY A CA 1
ATOM 1435 C C . GLY A 1 182 ? -21.855 7.827 -4.954 1.00 97.00 182 GLY A C 1
ATOM 1436 O O . GLY A 1 182 ? -20.663 8.065 -4.762 1.00 97.00 182 GLY A O 1
ATOM 1437 N N . ILE A 1 183 ? -22.537 6.929 -4.243 1.00 98.06 183 ILE A N 1
ATOM 1438 C CA . ILE A 1 183 ? -21.976 6.081 -3.187 1.00 98.06 183 ILE A CA 1
ATOM 1439 C C . ILE A 1 183 ? -22.053 4.608 -3.575 1.00 98.06 183 ILE A C 1
ATOM 1441 O O . ILE A 1 183 ? -23.069 4.110 -4.068 1.00 98.06 183 ILE A O 1
ATOM 1445 N N . LEU A 1 184 ? -20.962 3.914 -3.281 1.00 97.31 184 LEU A N 1
ATOM 1446 C CA . LEU A 1 184 ? -20.816 2.470 -3.326 1.00 97.31 184 LEU A CA 1
ATOM 1447 C C . LEU A 1 184 ? -20.431 1.972 -1.932 1.00 97.31 184 LEU A C 1
ATOM 1449 O O . LEU A 1 184 ? -19.765 2.674 -1.182 1.00 97.31 184 LEU A O 1
ATOM 1453 N N . VAL A 1 185 ? -20.854 0.770 -1.562 1.00 98.38 185 VAL A N 1
ATOM 1454 C CA . VAL A 1 185 ? -20.497 0.110 -0.308 1.00 98.38 185 VAL A CA 1
ATOM 1455 C C . VAL A 1 185 ? -19.917 -1.259 -0.622 1.00 98.38 185 VAL A C 1
ATOM 1457 O O . VAL A 1 185 ? -20.612 -2.122 -1.161 1.00 98.38 185 VAL A O 1
ATOM 1460 N N . ILE A 1 186 ? -18.662 -1.478 -0.232 1.00 97.25 186 ILE A N 1
ATOM 1461 C CA . ILE A 1 186 ? -18.077 -2.820 -0.188 1.00 97.25 186 ILE A CA 1
ATOM 1462 C C . ILE A 1 186 ? -18.471 -3.456 1.147 1.00 97.25 186 ILE A C 1
ATOM 1464 O O . ILE A 1 186 ? -18.123 -2.953 2.213 1.00 97.25 186 ILE A O 1
ATOM 1468 N N . ALA A 1 187 ? -19.204 -4.563 1.106 1.00 97.81 187 ALA A N 1
ATOM 1469 C CA . ALA A 1 187 ? -19.523 -5.377 2.270 1.00 97.81 187 ALA A CA 1
ATOM 1470 C C . ALA A 1 187 ? -18.551 -6.562 2.344 1.00 97.81 187 ALA A C 1
ATOM 1472 O O . ALA A 1 187 ? -18.574 -7.479 1.517 1.00 97.81 187 ALA A O 1
ATOM 1473 N N . TRP A 1 188 ? -17.679 -6.533 3.348 1.00 96.38 188 TRP A N 1
ATOM 1474 C CA . TRP A 1 188 ? -16.643 -7.533 3.572 1.00 96.38 188 TRP A CA 1
ATOM 1475 C C . TRP A 1 188 ? -17.256 -8.788 4.182 1.00 96.38 188 TRP A C 1
ATOM 1477 O O . TRP A 1 188 ? -17.861 -8.726 5.255 1.00 96.38 188 TRP A O 1
ATOM 1487 N N . ARG A 1 189 ? -17.117 -9.933 3.510 1.00 95.75 189 ARG A N 1
ATOM 1488 C CA . ARG A 1 189 ? -17.713 -11.200 3.943 1.00 95.75 189 ARG A CA 1
ATOM 1489 C C . ARG A 1 189 ? -16.759 -11.993 4.827 1.00 95.75 189 ARG A C 1
ATOM 1491 O O . ARG A 1 189 ? -15.544 -11.952 4.653 1.00 95.75 189 ARG A O 1
ATOM 1498 N N . TYR A 1 190 ? -17.319 -12.804 5.721 1.00 92.00 190 TYR A N 1
ATOM 1499 C CA . TYR A 1 190 ? -16.550 -13.710 6.582 1.00 92.00 190 TYR A CA 1
ATOM 1500 C C . TYR A 1 190 ? -15.740 -14.755 5.787 1.00 92.00 190 TYR A C 1
ATOM 1502 O O . TYR A 1 190 ? -14.685 -15.200 6.231 1.00 92.00 190 TYR A O 1
ATOM 1510 N N . ASP A 1 191 ? -16.200 -15.132 4.587 1.00 92.75 191 ASP A N 1
ATOM 1511 C CA . ASP A 1 191 ? -15.496 -16.056 3.681 1.00 92.75 191 ASP A CA 1
ATOM 1512 C C . ASP A 1 191 ? -14.289 -15.421 2.951 1.00 92.75 191 ASP A C 1
ATOM 1514 O O . ASP A 1 191 ? -13.573 -16.110 2.217 1.00 92.75 191 ASP A O 1
ATOM 1518 N N . GLY A 1 192 ? -14.041 -14.127 3.177 1.00 89.50 192 GLY A N 1
ATOM 1519 C CA . GLY A 1 192 ? -12.952 -13.352 2.593 1.00 89.50 192 GLY A CA 1
ATOM 1520 C C . GLY A 1 192 ? -13.284 -12.698 1.251 1.00 89.50 192 GLY A C 1
ATOM 1521 O O . GLY A 1 192 ? -12.458 -11.938 0.757 1.00 89.50 192 GLY A O 1
ATOM 1522 N N . LYS A 1 193 ? -14.454 -12.961 0.653 1.00 93.50 193 LYS A N 1
ATOM 1523 C CA . LYS A 1 193 ? -14.916 -12.263 -0.559 1.00 93.50 193 LYS A CA 1
ATOM 1524 C C . LYS A 1 193 ? -15.618 -10.948 -0.218 1.00 93.50 193 LYS A C 1
ATOM 1526 O O . LYS A 1 193 ? -15.863 -10.641 0.949 1.00 93.50 193 LYS A O 1
ATOM 1531 N N . VAL A 1 194 ? -15.994 -10.193 -1.245 1.00 95.12 194 VAL A N 1
ATOM 1532 C CA . VAL A 1 194 ? -16.758 -8.950 -1.085 1.00 95.12 194 VAL A CA 1
ATOM 1533 C C . VAL A 1 194 ? -18.074 -8.976 -1.857 1.00 95.12 194 VAL A C 1
ATOM 1535 O O . VAL A 1 194 ? -18.121 -9.446 -2.994 1.00 95.12 194 VAL A O 1
ATOM 1538 N N . ASP A 1 195 ? -19.140 -8.467 -1.242 1.00 97.69 195 ASP A N 1
ATOM 1539 C CA . ASP A 1 195 ? -20.347 -8.051 -1.963 1.00 97.69 195 ASP A CA 1
ATOM 1540 C C . ASP A 1 195 ? -20.273 -6.536 -2.190 1.00 97.69 195 ASP A C 1
ATOM 1542 O O . ASP A 1 195 ? -19.882 -5.792 -1.292 1.00 97.69 195 ASP A O 1
ATOM 1546 N N . VAL A 1 196 ? -20.645 -6.070 -3.376 1.00 98.06 196 VAL A N 1
ATOM 1547 C CA . VAL A 1 196 ? -20.606 -4.654 -3.748 1.00 98.06 196 VAL A CA 1
ATOM 1548 C C . VAL A 1 196 ? -22.023 -4.152 -3.979 1.00 98.06 196 VAL A C 1
ATOM 1550 O O . VAL A 1 196 ? -22.738 -4.654 -4.845 1.00 98.06 196 VAL A O 1
ATOM 1553 N N . TYR A 1 197 ? -22.420 -3.136 -3.221 1.00 98.44 197 TYR A N 1
ATOM 1554 C CA . TYR A 1 197 ? -23.702 -2.456 -3.373 1.00 98.44 197 TYR A CA 1
ATOM 1555 C C . TYR A 1 197 ? -23.449 -1.046 -3.875 1.00 98.44 197 TYR A C 1
ATOM 1557 O O . TYR A 1 197 ? -22.676 -0.323 -3.263 1.00 98.44 197 TYR A O 1
ATOM 1565 N N . HIS A 1 198 ? -24.081 -0.625 -4.962 1.00 98.00 198 HIS A N 1
ATOM 1566 C CA . HIS A 1 198 ? -23.823 0.701 -5.528 1.00 98.00 198 HIS A CA 1
ATOM 1567 C C . HIS A 1 198 ? -25.114 1.422 -5.889 1.00 98.00 198 HIS A C 1
ATOM 1569 O O . HIS A 1 198 ? -26.112 0.790 -6.241 1.00 98.00 198 HIS A O 1
ATOM 1575 N N . GLN A 1 199 ? -25.098 2.752 -5.815 1.00 98.12 199 GLN A N 1
ATOM 1576 C CA . GLN A 1 199 ? -26.200 3.549 -6.339 1.00 98.12 199 GLN A CA 1
ATOM 1577 C C . GLN A 1 199 ? -26.358 3.324 -7.857 1.00 98.12 199 GLN A C 1
ATOM 1579 O O . GLN A 1 199 ? -25.357 3.130 -8.552 1.00 98.12 199 GLN A O 1
ATOM 1584 N N . PRO A 1 200 ? -27.589 3.383 -8.408 1.00 97.12 200 PRO A N 1
ATOM 1585 C CA . PRO A 1 200 ? -27.822 3.188 -9.843 1.00 97.12 200 PRO A CA 1
ATOM 1586 C C . PRO A 1 200 ? -27.157 4.235 -10.747 1.00 97.12 200 PRO A C 1
ATOM 1588 O O . PRO A 1 200 ? -27.057 4.018 -11.950 1.00 97.12 200 PRO A O 1
ATOM 1591 N N . SER A 1 201 ? -26.731 5.374 -10.190 1.00 96.50 201 SER A N 1
ATOM 1592 C CA . SER A 1 201 ? -25.960 6.403 -10.898 1.00 96.50 201 SER A CA 1
ATOM 1593 C C . SER A 1 201 ? -24.498 6.017 -11.133 1.00 96.50 201 SER A C 1
ATOM 1595 O O . SER A 1 201 ? -23.815 6.711 -11.882 1.00 96.50 201 SER A O 1
ATOM 1597 N N . LEU A 1 202 ? -24.026 4.935 -10.505 1.00 96.56 202 LEU A N 1
ATOM 1598 C CA . LEU A 1 202 ? -22.673 4.419 -10.661 1.00 96.56 202 LEU A CA 1
ATOM 1599 C C . LEU A 1 202 ? -22.631 3.221 -11.614 1.00 96.56 202 LEU A C 1
ATOM 1601 O O . LEU A 1 202 ? -23.532 2.380 -11.608 1.00 96.56 202 LEU A O 1
ATOM 1605 N N . SER A 1 203 ? -21.538 3.117 -12.368 1.00 94.56 203 SER A N 1
ATOM 1606 C CA . SER A 1 203 ? -21.208 2.002 -13.265 1.00 94.56 203 SER A CA 1
ATOM 1607 C C . SER A 1 203 ? -19.834 1.402 -12.915 1.00 94.56 203 SER A C 1
ATOM 1609 O O . SER A 1 203 ? -18.901 1.524 -13.707 1.00 94.56 203 SER A O 1
ATOM 1611 N N . PRO A 1 204 ? -19.668 0.799 -11.720 1.00 92.38 204 PRO A N 1
ATOM 1612 C CA . PRO A 1 204 ? -18.391 0.216 -11.312 1.00 92.38 204 PRO A CA 1
ATOM 1613 C C . PRO A 1 204 ? -18.018 -0.990 -12.184 1.00 92.38 204 PRO A C 1
ATOM 1615 O O . PRO A 1 204 ? -18.879 -1.793 -12.544 1.00 92.38 204 PRO A O 1
ATOM 1618 N N . ASP A 1 205 ? -16.726 -1.137 -12.478 1.00 89.88 205 ASP A N 1
ATOM 1619 C CA . ASP A 1 205 ? -16.181 -2.286 -13.203 1.00 89.88 205 ASP A CA 1
ATOM 1620 C C . ASP A 1 205 ? -16.006 -3.497 -12.258 1.00 89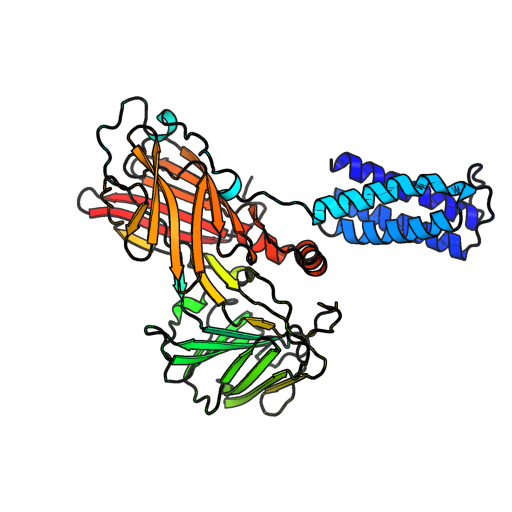.88 205 ASP A C 1
ATOM 1622 O O . ASP A 1 205 ? -15.233 -3.409 -11.297 1.00 89.88 205 ASP A O 1
ATOM 1626 N N . PRO A 1 206 ? -16.699 -4.631 -12.487 1.00 89.00 206 PRO A N 1
ATOM 1627 C CA . PRO A 1 206 ? -16.554 -5.838 -11.673 1.00 89.00 206 PRO A CA 1
ATOM 1628 C C . PRO A 1 206 ? -15.136 -6.412 -11.628 1.00 89.00 206 PRO A C 1
ATOM 1630 O O . PRO A 1 206 ? -14.776 -7.025 -10.618 1.00 89.00 206 PRO A O 1
ATOM 1633 N N . ASP A 1 207 ? -14.340 -6.217 -12.681 1.00 83.44 207 ASP A N 1
ATOM 1634 C CA . ASP A 1 207 ? -13.007 -6.814 -12.788 1.00 83.44 207 ASP A CA 1
ATOM 1635 C C . ASP A 1 207 ? -11.998 -6.141 -11.840 1.00 83.44 207 ASP A C 1
ATOM 1637 O O . ASP A 1 207 ? -11.043 -6.777 -11.400 1.00 83.44 207 ASP A O 1
ATOM 1641 N N . GLY A 1 208 ? -12.263 -4.903 -11.402 1.00 82.00 208 GLY A N 1
ATOM 1642 C CA . GLY A 1 208 ? -11.408 -4.154 -10.470 1.00 82.00 208 GLY A CA 1
ATOM 1643 C C . GLY A 1 208 ? -11.406 -4.650 -9.015 1.00 82.00 208 GLY A C 1
ATOM 1644 O O . GLY A 1 208 ? -10.749 -4.049 -8.163 1.00 82.00 208 GLY A O 1
ATOM 1645 N N . TYR A 1 209 ? -12.147 -5.716 -8.694 1.00 84.69 209 TYR A N 1
ATOM 1646 C CA . TYR A 1 209 ? -12.315 -6.227 -7.326 1.00 84.69 209 TYR A CA 1
ATOM 1647 C C . TYR A 1 209 ? -11.521 -7.506 -7.032 1.00 84.69 209 TYR A C 1
ATOM 1649 O O . TYR A 1 209 ? -11.600 -8.022 -5.918 1.00 84.69 209 TYR A O 1
ATOM 1657 N N . ASP A 1 210 ? -10.742 -8.026 -7.980 1.00 78.00 210 ASP A N 1
ATOM 1658 C CA . ASP A 1 210 ? -9.834 -9.165 -7.772 1.00 78.00 210 ASP A CA 1
ATOM 1659 C C . ASP A 1 210 ? -8.716 -8.871 -6.743 1.00 78.00 210 ASP A C 1
ATOM 1661 O O . ASP A 1 210 ? -8.226 -9.777 -6.067 1.00 78.00 210 ASP A O 1
ATOM 1665 N N . ILE A 1 211 ? -8.384 -7.590 -6.560 1.00 73.75 211 ILE A N 1
ATOM 1666 C CA . ILE A 1 211 ? -7.458 -7.063 -5.547 1.00 73.75 211 ILE A CA 1
ATOM 1667 C C . ILE A 1 211 ? -8.110 -6.794 -4.175 1.00 73.75 211 ILE A C 1
ATOM 1669 O O . ILE A 1 211 ? -7.411 -6.411 -3.232 1.00 73.75 211 ILE A O 1
ATOM 1673 N N . ALA A 1 212 ? -9.429 -6.979 -4.034 1.00 79.81 212 ALA A N 1
ATOM 1674 C CA . ALA A 1 212 ? -10.165 -6.776 -2.785 1.00 79.81 212 ALA A CA 1
ATOM 1675 C C . ALA A 1 212 ? -10.510 -8.119 -2.118 1.00 79.81 212 ALA A C 1
ATOM 1677 O O . ALA A 1 212 ? -11.369 -8.874 -2.580 1.00 79.81 212 ALA A O 1
ATOM 1678 N N . GLY A 1 213 ? -9.852 -8.428 -0.995 1.00 83.25 213 GLY A N 1
ATOM 1679 C CA . GLY A 1 213 ? -10.055 -9.703 -0.301 1.00 83.25 213 GLY A CA 1
ATOM 1680 C C . GLY A 1 213 ? -9.701 -10.894 -1.201 1.00 83.25 213 GLY A C 1
ATOM 1681 O O . GLY A 1 213 ? -8.626 -10.931 -1.790 1.00 83.25 213 GLY A O 1
ATOM 1682 N N . LYS A 1 214 ? -10.622 -11.856 -1.312 1.00 87.38 214 LYS A N 1
ATOM 1683 C CA . LYS A 1 214 ? -10.571 -13.019 -2.218 1.00 87.38 214 LYS A CA 1
ATOM 1684 C C . LYS A 1 214 ? -11.382 -12.815 -3.505 1.00 87.38 214 LYS A C 1
ATOM 1686 O O . LYS A 1 214 ? -11.841 -13.789 -4.112 1.00 87.38 214 LYS A O 1
ATOM 1691 N N . GLY A 1 215 ? -11.620 -11.563 -3.882 1.00 88.06 215 GLY A N 1
ATOM 1692 C CA . GLY A 1 215 ? -12.375 -11.194 -5.070 1.00 88.06 215 GLY A CA 1
ATOM 1693 C C . GLY A 1 215 ? -13.870 -10.973 -4.836 1.00 88.06 215 GLY A C 1
ATOM 1694 O O . GLY A 1 215 ? -14.425 -11.207 -3.753 1.00 88.06 215 GLY A O 1
ATOM 1695 N N . LEU A 1 216 ? -14.537 -10.550 -5.908 1.00 92.75 216 LEU A N 1
ATOM 1696 C CA . LEU A 1 216 ? -15.965 -10.258 -5.943 1.00 92.75 216 LEU A CA 1
ATOM 1697 C C . LEU A 1 216 ? -16.818 -11.527 -5.771 1.00 92.75 216 LEU A C 1
ATOM 1699 O O . LEU A 1 216 ? -16.603 -12.557 -6.419 1.00 92.75 216 LEU A O 1
ATOM 1703 N N . LYS A 1 217 ? -17.829 -11.455 -4.903 1.00 95.81 217 LYS A N 1
ATOM 1704 C CA . LYS A 1 217 ? -18.889 -12.463 -4.779 1.00 95.81 217 LYS A CA 1
ATOM 1705 C C . LYS A 1 217 ? -20.144 -12.046 -5.531 1.00 95.81 217 LYS A C 1
ATOM 1707 O O . LYS A 1 217 ? -20.744 -12.879 -6.212 1.00 95.81 217 LYS A O 1
ATOM 1712 N N . SER A 1 218 ? -20.575 -10.802 -5.374 1.00 96.38 218 SER A N 1
ATOM 1713 C CA . SER A 1 218 ? -21.763 -10.253 -6.026 1.00 96.38 218 SER A CA 1
ATOM 1714 C C . SER A 1 218 ? -21.652 -8.740 -6.127 1.00 96.38 218 SER A C 1
ATOM 1716 O O . SER A 1 218 ? -21.078 -8.104 -5.251 1.00 96.38 218 SER A O 1
ATOM 1718 N N . MET A 1 219 ? -22.221 -8.171 -7.184 1.00 97.50 219 MET A N 1
ATOM 1719 C CA . MET A 1 219 ? -22.343 -6.729 -7.372 1.00 97.50 219 MET A CA 1
ATOM 1720 C C . MET A 1 219 ? -23.789 -6.416 -7.729 1.00 97.50 219 MET A C 1
ATOM 1722 O O . MET A 1 219 ? -24.348 -7.041 -8.632 1.00 97.50 219 MET A O 1
ATOM 1726 N N . VAL A 1 220 ? -24.417 -5.508 -6.983 1.00 97.06 220 VAL A N 1
ATOM 1727 C CA . VAL A 1 220 ? -25.844 -5.232 -7.129 1.00 97.06 220 VAL A CA 1
ATOM 1728 C C . VAL A 1 220 ? -26.146 -3.749 -6.939 1.00 97.06 220 VAL A C 1
ATOM 1730 O O . VAL A 1 220 ? -25.755 -3.139 -5.944 1.00 97.06 220 VAL A O 1
ATOM 1733 N N . ALA A 1 221 ? -26.928 -3.187 -7.860 1.00 97.88 221 ALA A N 1
ATOM 1734 C CA . ALA A 1 221 ? -27.464 -1.844 -7.706 1.00 97.88 221 ALA A CA 1
ATOM 1735 C C . ALA A 1 221 ? -28.507 -1.792 -6.571 1.00 97.88 221 ALA A C 1
ATOM 1737 O O . ALA A 1 221 ? -29.376 -2.670 -6.446 1.00 97.88 221 ALA A O 1
ATOM 1738 N N . ARG A 1 222 ? -28.431 -0.749 -5.744 1.00 97.62 222 ARG A N 1
ATOM 1739 C CA . ARG A 1 222 ? -29.358 -0.464 -4.645 1.00 97.62 222 ARG A CA 1
ATOM 1740 C C . ARG A 1 222 ? -29.626 1.022 -4.543 1.00 97.62 222 ARG A C 1
ATOM 1742 O O . ARG A 1 222 ? -28.704 1.832 -4.594 1.00 97.62 222 ARG A O 1
ATOM 1749 N N . ASP A 1 223 ? -30.885 1.366 -4.309 1.00 94.81 223 ASP A N 1
ATOM 1750 C CA . ASP A 1 223 ? -31.211 2.711 -3.863 1.00 94.81 223 ASP A CA 1
ATOM 1751 C C . ASP A 1 223 ? -30.612 2.924 -2.470 1.00 94.81 223 ASP A C 1
ATOM 1753 O O . ASP A 1 223 ? -30.835 2.138 -1.550 1.00 94.81 223 ASP A O 1
ATOM 1757 N N . MET A 1 224 ? -29.844 4.000 -2.325 1.00 97.06 224 MET A N 1
ATOM 1758 C CA . MET A 1 224 ? -29.252 4.434 -1.059 1.00 97.06 224 MET A CA 1
ATOM 1759 C C . MET A 1 224 ? -29.710 5.867 -0.791 1.00 97.06 224 MET A C 1
ATOM 1761 O O . MET A 1 224 ? -28.930 6.820 -0.836 1.00 97.06 224 MET A O 1
ATOM 1765 N N . ASN A 1 225 ? -31.024 6.040 -0.649 1.00 91.94 225 ASN A N 1
ATOM 1766 C CA . ASN A 1 225 ? -31.644 7.358 -0.558 1.00 91.94 225 ASN A CA 1
ATOM 1767 C C . ASN A 1 225 ? -31.169 8.104 0.694 1.00 91.94 225 ASN A C 1
ATOM 1769 O O . ASN A 1 225 ? -31.282 7.602 1.808 1.00 91.94 225 ASN A O 1
ATOM 1773 N N . GLY A 1 226 ? -30.666 9.325 0.501 1.00 94.00 226 GLY A N 1
ATOM 1774 C CA . GLY A 1 226 ? -30.121 10.140 1.588 1.00 94.00 226 GLY A CA 1
ATOM 1775 C C . GLY A 1 226 ? -28.751 9.681 2.090 1.00 94.00 226 GLY A C 1
ATOM 1776 O O . GLY A 1 226 ? -28.309 10.182 3.122 1.00 94.00 226 GLY A O 1
ATOM 1777 N N . ALA A 1 227 ? -28.084 8.758 1.389 1.00 97.62 227 ALA A N 1
ATOM 1778 C CA . ALA A 1 227 ? -26.742 8.346 1.756 1.00 97.62 227 ALA A CA 1
ATOM 1779 C C . ALA A 1 227 ? -25.732 9.481 1.542 1.00 97.62 227 ALA A C 1
ATOM 1781 O O . ALA A 1 227 ? -25.751 10.159 0.514 1.00 97.62 227 ALA A O 1
ATOM 1782 N N . PHE A 1 228 ? -24.841 9.677 2.511 1.00 98.19 228 PHE A N 1
ATOM 1783 C CA . PHE A 1 228 ? -23.763 10.658 2.433 1.00 98.19 228 PHE A CA 1
ATOM 1784 C C . PHE A 1 228 ? -22.542 10.199 3.235 1.00 98.19 228 PHE A C 1
ATOM 1786 O O . PHE A 1 228 ? -22.653 9.436 4.197 1.00 98.19 228 PHE A O 1
ATOM 1793 N N . LEU A 1 229 ? -21.379 10.721 2.855 1.00 98.44 229 LEU A N 1
ATOM 1794 C CA . LEU A 1 229 ? -20.140 10.650 3.620 1.00 98.44 229 LEU A CA 1
ATOM 1795 C C . LEU A 1 229 ? -19.455 12.010 3.509 1.00 98.44 229 LEU A C 1
ATOM 1797 O O . LEU A 1 229 ? -19.103 12.443 2.416 1.00 98.44 229 LEU A O 1
ATOM 1801 N N . GLU A 1 230 ? -19.278 12.680 4.637 1.00 97.38 230 GLU A N 1
ATOM 1802 C CA . GLU A 1 230 ? -18.619 13.974 4.762 1.00 97.38 230 GLU A CA 1
ATOM 1803 C C . GLU A 1 230 ? -17.465 13.852 5.751 1.00 97.38 230 GLU A C 1
ATOM 1805 O O . GLU A 1 230 ? -17.598 13.258 6.820 1.00 97.38 230 GLU A O 1
ATOM 1810 N N . ILE A 1 231 ? -16.318 14.430 5.411 1.00 97.19 231 ILE A N 1
ATOM 1811 C CA . ILE A 1 231 ? -15.130 14.420 6.262 1.00 97.19 231 ILE A CA 1
ATOM 1812 C C . ILE A 1 231 ? -14.560 15.834 6.260 1.00 97.19 231 ILE A C 1
ATOM 1814 O O . ILE A 1 231 ? -14.407 16.449 5.208 1.00 97.19 231 ILE A O 1
ATOM 1818 N N . ASN A 1 232 ? -14.260 16.361 7.442 1.00 94.06 232 ASN A N 1
ATOM 1819 C CA . ASN A 1 232 ? -13.714 17.704 7.621 1.00 94.06 232 ASN A CA 1
ATOM 1820 C C . ASN A 1 232 ? -12.561 17.691 8.637 1.00 94.06 232 ASN A C 1
ATOM 1822 O O . ASN A 1 232 ? -12.090 16.636 9.057 1.00 94.06 232 ASN A O 1
ATOM 1826 N N . GLU A 1 233 ? -12.061 18.855 9.045 1.00 92.62 233 GLU A N 1
ATOM 1827 C CA . GLU A 1 233 ? -10.949 18.944 10.003 1.00 92.62 233 GLU A CA 1
ATOM 1828 C C . GLU A 1 233 ? -11.273 18.378 11.394 1.00 92.62 233 GLU A C 1
ATOM 1830 O O . GLU A 1 233 ? -10.359 18.016 12.135 1.00 92.62 233 GLU A O 1
ATOM 1835 N N . GLN A 1 234 ? -12.547 18.307 11.780 1.00 92.31 234 GLN A N 1
ATOM 1836 C CA . GLN A 1 234 ? -12.986 17.859 13.101 1.00 92.31 234 GLN A CA 1
ATOM 1837 C C . GLN A 1 234 ? -13.263 16.360 13.150 1.00 92.31 234 GLN A C 1
ATOM 1839 O O . GLN A 1 234 ? -12.983 15.746 14.180 1.00 92.31 234 GLN A O 1
ATOM 1844 N N . GLY A 1 235 ? -13.743 15.757 12.066 1.00 95.62 235 GLY A N 1
ATOM 1845 C CA . GLY A 1 235 ? -14.143 14.355 12.054 1.00 95.62 235 GLY A CA 1
ATOM 1846 C C . GLY A 1 235 ? -14.852 13.953 10.769 1.00 95.62 235 GLY A C 1
ATOM 1847 O O . GLY A 1 235 ? -14.782 14.662 9.761 1.00 95.62 235 GLY A O 1
ATOM 1848 N N . ALA A 1 236 ? -15.552 12.827 10.833 1.00 97.50 236 ALA A N 1
ATOM 1849 C CA . ALA A 1 236 ? -16.421 12.341 9.774 1.00 97.50 236 ALA A CA 1
ATOM 1850 C C . ALA A 1 236 ? -17.891 12.273 10.211 1.00 97.50 236 ALA A C 1
ATOM 1852 O O . ALA A 1 236 ? -18.214 12.056 11.383 1.00 97.50 236 ALA A O 1
ATOM 1853 N N . ARG A 1 237 ? -18.779 12.433 9.231 1.00 98.25 237 ARG A N 1
ATOM 1854 C CA . ARG A 1 237 ? -20.217 12.200 9.329 1.00 98.25 237 ARG A CA 1
ATOM 1855 C C . ARG A 1 237 ? -20.636 11.322 8.161 1.00 98.25 237 ARG A C 1
ATOM 1857 O O . ARG A 1 237 ? -20.246 11.585 7.028 1.00 98.25 237 ARG A O 1
ATOM 1864 N N . ALA A 1 238 ? -21.417 10.288 8.417 1.00 98.44 238 ALA A N 1
ATOM 1865 C CA . ALA A 1 238 ? -21.913 9.412 7.372 1.00 98.44 238 ALA A CA 1
ATOM 1866 C C . ALA A 1 238 ? -23.272 8.835 7.746 1.00 98.44 238 ALA A C 1
ATOM 1868 O O . ALA A 1 238 ? -23.533 8.537 8.913 1.00 98.44 238 ALA A O 1
ATOM 1869 N N . ALA A 1 239 ? -24.105 8.616 6.741 1.00 98.38 239 ALA A N 1
ATOM 1870 C CA . ALA A 1 239 ? -25.290 7.785 6.851 1.00 98.38 239 ALA A CA 1
ATOM 1871 C C . ALA A 1 239 ? -25.427 6.995 5.556 1.00 98.38 239 ALA A C 1
ATOM 1873 O O . ALA A 1 239 ? -25.375 7.583 4.480 1.00 98.38 239 ALA A O 1
ATOM 1874 N N . VAL A 1 240 ? -25.584 5.678 5.647 1.00 98.31 240 VAL A N 1
ATOM 1875 C CA . VAL A 1 240 ? -25.841 4.811 4.495 1.00 98.31 240 VAL A CA 1
ATOM 1876 C C . VAL A 1 240 ? -26.812 3.719 4.919 1.00 98.31 240 VAL A C 1
ATOM 1878 O O . VAL A 1 240 ? -26.614 3.083 5.954 1.00 98.31 240 VAL A O 1
ATOM 1881 N N . SER A 1 241 ? -27.855 3.493 4.126 1.00 98.19 241 SER A N 1
ATOM 1882 C CA . SER A 1 241 ? -28.793 2.396 4.344 1.00 98.19 241 SER A CA 1
ATOM 1883 C C . SER A 1 241 ? -29.265 1.787 3.029 1.00 98.19 241 SER A C 1
ATOM 1885 O O . SER A 1 241 ? -29.416 2.490 2.029 1.00 98.19 241 SER A O 1
ATOM 1887 N N . PHE A 1 242 ? -29.428 0.465 3.022 1.00 98.19 242 PHE A N 1
ATOM 1888 C CA . PHE A 1 242 ? -29.817 -0.326 1.852 1.00 98.19 242 PHE A CA 1
ATOM 1889 C C . PHE A 1 242 ? -30.229 -1.743 2.267 1.00 98.19 242 PHE A C 1
ATOM 1891 O O . PHE A 1 242 ? -29.951 -2.181 3.380 1.00 98.19 242 PHE A O 1
ATOM 1898 N N . GLU A 1 243 ? -30.872 -2.482 1.366 1.00 98.12 243 GLU A N 1
ATOM 1899 C CA . GLU A 1 243 ? -31.101 -3.921 1.532 1.00 98.12 243 GLU A CA 1
ATOM 1900 C C . GLU A 1 243 ? -29.952 -4.720 0.915 1.00 98.12 243 GLU A C 1
ATOM 1902 O O . GLU A 1 243 ? -29.560 -4.473 -0.229 1.00 98.12 243 GLU A O 1
ATOM 1907 N N . ASP A 1 244 ? -29.423 -5.695 1.648 1.00 97.50 244 ASP A N 1
ATOM 1908 C CA . ASP A 1 244 ? -28.398 -6.597 1.130 1.00 97.50 244 ASP A CA 1
ATOM 1909 C C . ASP A 1 244 ? -28.971 -7.616 0.112 1.00 97.50 244 ASP A C 1
ATOM 1911 O O . ASP A 1 244 ? -30.121 -7.526 -0.335 1.00 97.50 244 ASP A O 1
ATOM 1915 N N . ILE A 1 245 ? -28.155 -8.575 -0.333 1.00 95.31 245 ILE A N 1
ATOM 1916 C CA . ILE A 1 245 ? -28.573 -9.592 -1.312 1.00 95.31 245 ILE A CA 1
ATOM 1917 C C . ILE A 1 245 ? -29.611 -10.585 -0.759 1.00 95.31 245 ILE A C 1
ATOM 1919 O O . ILE A 1 245 ? -30.376 -11.155 -1.534 1.00 95.31 245 ILE A O 1
ATOM 1923 N N . GLU A 1 246 ? -29.679 -10.746 0.564 1.00 96.19 246 GLU A N 1
ATOM 1924 C CA . GLU A 1 246 ? -30.643 -11.602 1.269 1.00 96.19 246 GLU A CA 1
ATOM 1925 C C . GLU A 1 246 ? -31.904 -10.821 1.694 1.00 96.19 246 GLU A C 1
ATOM 1927 O O . GLU A 1 246 ? -32.769 -11.355 2.391 1.00 96.19 246 GLU A O 1
ATOM 1932 N N . GLY A 1 247 ? -32.022 -9.546 1.299 1.00 96.81 247 GLY A N 1
ATOM 1933 C CA . GLY A 1 247 ? -33.135 -8.669 1.672 1.00 96.81 247 GLY A CA 1
ATOM 1934 C C . GLY A 1 247 ? -33.083 -8.188 3.126 1.00 96.81 247 GLY A C 1
ATOM 1935 O O . GLY A 1 247 ? -34.102 -7.778 3.681 1.00 96.81 247 GLY A O 1
ATOM 1936 N N . ARG A 1 248 ? -31.917 -8.254 3.781 1.00 98.00 248 ARG A N 1
ATOM 1937 C CA . ARG A 1 248 ? -31.718 -7.750 5.144 1.00 98.00 248 ARG A CA 1
ATOM 1938 C C . ARG A 1 248 ? -31.377 -6.268 5.082 1.00 98.00 248 ARG A C 1
ATOM 1940 O O . ARG A 1 248 ? -30.483 -5.861 4.345 1.00 98.00 248 ARG A O 1
ATOM 1947 N N . PHE A 1 249 ? -32.066 -5.460 5.880 1.00 98.19 249 PHE A N 1
ATOM 1948 C CA . PHE A 1 249 ? -31.823 -4.020 5.909 1.00 98.19 249 PHE A CA 1
ATOM 1949 C C . PHE A 1 249 ? -30.538 -3.689 6.678 1.00 98.19 249 PHE A C 1
ATOM 1951 O O . PHE A 1 249 ? -30.371 -4.117 7.822 1.00 98.19 249 PHE A O 1
ATOM 1958 N N . ILE A 1 250 ? -29.639 -2.940 6.046 1.00 98.50 250 ILE A N 1
ATOM 1959 C CA . ILE A 1 250 ? -28.366 -2.475 6.594 1.00 98.50 250 ILE A CA 1
ATOM 1960 C C . ILE A 1 250 ? -28.484 -0.983 6.890 1.00 98.50 250 ILE A C 1
ATOM 1962 O O . ILE A 1 250 ? -28.947 -0.220 6.045 1.00 98.50 250 ILE A O 1
ATOM 1966 N N . GLU A 1 251 ? -28.030 -0.559 8.067 1.00 98.44 251 GLU A N 1
ATOM 1967 C CA . GLU A 1 251 ? -27.962 0.851 8.457 1.00 98.44 251 GLU A CA 1
ATOM 1968 C C . GLU A 1 251 ? -26.602 1.142 9.089 1.00 98.44 251 GLU A C 1
ATOM 1970 O O . GLU A 1 251 ? -26.265 0.584 10.132 1.00 98.44 251 GLU A O 1
ATOM 1975 N N . LEU A 1 252 ? -25.829 2.036 8.479 1.00 98.50 252 LEU A N 1
ATOM 1976 C CA . LEU A 1 252 ? -24.567 2.541 9.007 1.00 98.50 252 LEU A CA 1
ATOM 1977 C C . LEU A 1 252 ? -24.691 4.043 9.256 1.00 98.50 252 LEU A C 1
ATOM 1979 O O . LEU A 1 252 ? -25.029 4.799 8.345 1.00 98.50 252 LEU A O 1
ATOM 1983 N N . LYS A 1 253 ? -24.366 4.484 10.472 1.00 98.50 253 LYS A N 1
ATOM 1984 C CA . LYS A 1 253 ? -24.335 5.900 10.845 1.00 98.50 253 LYS A CA 1
ATOM 1985 C C . LYS A 1 253 ? -23.057 6.229 11.609 1.00 98.50 253 LYS A C 1
ATOM 1987 O O . LYS A 1 253 ? -22.669 5.503 12.522 1.00 98.50 253 LYS A O 1
ATOM 1992 N N . LEU A 1 254 ? -22.437 7.350 11.256 1.00 98.50 254 LEU A N 1
ATOM 1993 C CA . LEU A 1 254 ? -21.289 7.937 11.937 1.00 98.50 254 LEU A CA 1
ATOM 1994 C C . LEU A 1 254 ? -21.520 9.439 12.125 1.00 98.50 254 LEU A C 1
ATOM 1996 O O . LEU A 1 254 ? -21.878 10.130 11.179 1.00 98.50 254 LEU A O 1
ATOM 2000 N N . GLU A 1 255 ? -21.275 9.950 13.323 1.00 97.94 255 GLU A N 1
ATOM 2001 C CA . GLU A 1 255 ? -21.346 11.374 13.649 1.00 97.94 255 GLU A CA 1
ATOM 2002 C C . GLU A 1 255 ? -20.255 11.691 14.689 1.00 97.94 255 GLU A C 1
ATOM 2004 O O . GLU A 1 255 ? -20.366 11.297 15.852 1.00 97.94 255 GLU A O 1
ATOM 2009 N N . GLU A 1 256 ? -19.165 12.352 14.276 1.00 96.56 256 GLU A N 1
ATOM 2010 C CA . GLU A 1 256 ? -18.117 12.848 15.182 1.00 96.56 256 GLU A CA 1
ATOM 2011 C C . GLU A 1 256 ? -18.338 14.322 15.571 1.00 96.56 256 GLU A C 1
ATOM 2013 O O . GLU A 1 256 ? -18.178 15.224 14.753 1.00 96.56 256 GLU A O 1
ATOM 2018 N N . GLU A 1 257 ? -18.570 14.589 16.859 1.00 89.81 257 GLU A N 1
ATOM 2019 C CA . GLU A 1 257 ? -18.739 15.933 17.438 1.00 89.81 257 GLU A CA 1
ATOM 2020 C C . GLU A 1 257 ? -17.486 16.376 18.226 1.00 89.81 257 GLU A C 1
ATOM 2022 O O . GLU A 1 257 ? -17.526 16.797 19.390 1.00 89.81 257 GLU A O 1
ATOM 2027 N N . SER A 1 258 ? -16.308 16.235 17.615 1.00 86.19 258 SER A N 1
ATOM 2028 C CA . SER A 1 258 ? -15.046 16.627 18.250 1.00 86.19 258 SER A CA 1
ATOM 2029 C C . SER A 1 258 ? -14.781 18.125 18.107 1.00 86.19 258 SER A C 1
ATOM 2031 O O . SER A 1 258 ? -14.695 18.660 17.009 1.00 86.19 258 SER A O 1
ATOM 2033 N N . THR A 1 259 ? -14.485 18.798 19.220 1.00 85.81 259 THR A N 1
ATOM 2034 C CA . THR A 1 259 ? -13.980 20.184 19.201 1.00 85.81 259 THR A CA 1
ATOM 2035 C C . THR A 1 259 ? -12.497 20.284 18.833 1.00 85.81 259 THR A C 1
ATOM 2037 O O . THR A 1 259 ? -11.976 21.383 18.645 1.00 85.81 259 THR A O 1
ATOM 2040 N N . ARG A 1 260 ? -11.783 19.152 18.758 1.00 89.62 260 ARG A N 1
ATOM 2041 C CA . ARG A 1 260 ? -10.357 19.095 18.408 1.00 89.62 260 ARG A CA 1
ATOM 2042 C C . ARG A 1 260 ? -10.178 18.699 16.948 1.00 89.62 260 ARG A C 1
ATOM 2044 O O . ARG A 1 260 ? -10.741 17.691 16.515 1.00 89.62 260 ARG A O 1
ATOM 2051 N N . ALA A 1 261 ? -9.302 19.421 16.252 1.00 91.06 261 ALA A N 1
ATOM 2052 C CA . ALA A 1 261 ? -8.865 19.066 14.907 1.00 91.06 261 ALA A CA 1
ATOM 2053 C C . ALA A 1 261 ? -8.185 17.684 14.869 1.00 91.06 261 ALA A C 1
ATOM 2055 O O . ALA A 1 261 ? -7.533 17.255 15.834 1.00 91.06 261 ALA A O 1
ATOM 2056 N N . ARG A 1 262 ? -8.366 16.968 13.757 1.00 92.25 262 ARG A N 1
ATOM 2057 C CA . ARG A 1 262 ? -7.674 15.714 13.440 1.00 92.25 262 ARG A CA 1
ATOM 2058 C C . ARG A 1 262 ? -6.177 15.967 13.306 1.00 92.25 262 ARG A C 1
ATOM 2060 O O . ARG A 1 262 ? -5.732 17.053 12.946 1.00 92.25 262 ARG A O 1
ATOM 2067 N N . LYS A 1 263 ? -5.392 14.937 13.612 1.00 90.81 263 LYS A N 1
ATOM 2068 C CA . LYS A 1 263 ? -3.960 14.896 13.301 1.00 90.81 263 LYS A CA 1
ATOM 2069 C C . LYS A 1 263 ? -3.741 13.729 12.354 1.00 90.81 263 LYS A C 1
ATOM 2071 O O . LYS A 1 263 ? -3.300 12.666 12.797 1.00 90.81 263 LYS A O 1
ATOM 2076 N N . PRO A 1 264 ? -4.106 13.892 11.083 1.00 91.25 264 PRO A N 1
ATOM 2077 C CA . PRO A 1 264 ? -4.087 12.803 10.126 1.00 91.25 264 PRO A CA 1
ATOM 2078 C C . PRO A 1 264 ? -2.665 12.383 9.755 1.00 91.25 264 PRO A C 1
ATOM 2080 O O . PRO A 1 264 ? -1.682 12.982 10.210 1.00 91.25 264 PRO A O 1
ATOM 2083 N N . PHE A 1 265 ? -2.554 11.307 8.988 1.00 89.12 265 PHE A N 1
ATOM 2084 C CA . PHE A 1 265 ? -1.292 10.792 8.467 1.00 89.12 265 PHE A CA 1
ATOM 2085 C C . PHE A 1 265 ? -1.480 10.116 7.109 1.00 89.12 265 PHE A C 1
ATOM 2087 O O . PHE A 1 265 ? -2.609 9.865 6.707 1.00 89.12 265 PHE A O 1
ATOM 2094 N N . GLY A 1 266 ? -0.380 9.856 6.401 1.00 89.62 266 GLY A N 1
ATOM 2095 C CA . GLY A 1 266 ? -0.391 9.076 5.166 1.00 89.62 266 GLY A CA 1
ATOM 2096 C C . GLY A 1 266 ? -0.144 7.590 5.430 1.00 89.62 266 GLY A C 1
ATOM 2097 O O . GLY A 1 266 ? 0.555 7.219 6.379 1.00 89.62 266 GLY A O 1
ATOM 2098 N N . LEU A 1 267 ? -0.723 6.729 4.596 1.00 89.06 267 LEU A N 1
ATOM 2099 C CA . LEU A 1 267 ? -0.589 5.275 4.700 1.00 89.06 267 LEU A CA 1
ATOM 2100 C C . LEU A 1 267 ? -0.698 4.628 3.315 1.00 89.06 267 LEU A C 1
ATOM 2102 O O . LEU A 1 267 ? -1.578 4.990 2.544 1.00 89.06 267 LEU A O 1
ATOM 2106 N N . LEU A 1 268 ? 0.137 3.627 3.031 1.00 90.75 268 LEU A N 1
ATOM 2107 C CA . LEU A 1 268 ? -0.150 2.643 1.987 1.00 90.75 268 LEU A CA 1
ATOM 2108 C C . LEU A 1 268 ? -0.996 1.521 2.600 1.00 90.75 268 LEU A C 1
ATOM 2110 O O . LEU A 1 268 ? -0.520 0.795 3.479 1.00 90.75 268 LEU A O 1
ATOM 2114 N N . ALA A 1 269 ? -2.251 1.385 2.177 1.00 88.00 269 ALA A N 1
ATOM 2115 C CA . ALA A 1 269 ? -3.135 0.369 2.732 1.00 88.00 269 ALA A CA 1
ATOM 2116 C C . ALA A 1 269 ? -2.708 -1.040 2.272 1.00 88.00 269 ALA A C 1
ATOM 2118 O O . ALA A 1 269 ? -2.467 -1.247 1.081 1.00 88.00 269 ALA A O 1
ATOM 2119 N N . PRO A 1 270 ? -2.658 -2.041 3.174 1.00 84.75 270 PRO A N 1
ATOM 2120 C CA . PRO A 1 270 ? -2.224 -3.401 2.850 1.00 84.75 270 PRO A CA 1
ATOM 2121 C C . PRO A 1 270 ? -3.328 -4.231 2.164 1.00 84.75 270 PRO A C 1
ATOM 2123 O O . PRO A 1 270 ? -3.529 -5.397 2.494 1.00 84.75 270 PRO A O 1
ATOM 2126 N N . MET A 1 271 ? -4.063 -3.636 1.221 1.00 76.06 271 MET A N 1
ATOM 2127 C CA . MET A 1 271 ? -5.193 -4.276 0.527 1.00 76.06 271 MET A CA 1
ATOM 2128 C C . MET A 1 271 ? -4.756 -5.507 -0.272 1.00 76.06 271 MET A C 1
ATOM 2130 O O . MET A 1 271 ? -5.419 -6.541 -0.237 1.00 76.06 271 MET A O 1
ATOM 2134 N N . GLY A 1 272 ? -3.574 -5.442 -0.891 1.00 67.38 272 GLY A N 1
ATOM 2135 C CA . GLY A 1 272 ? -3.007 -6.552 -1.651 1.00 67.38 272 GLY A CA 1
ATOM 2136 C C . GLY A 1 272 ? -2.607 -7.767 -0.814 1.00 67.38 272 GLY A C 1
ATOM 2137 O O . GLY A 1 272 ? -2.224 -8.784 -1.383 1.00 67.38 272 GLY A O 1
ATOM 2138 N N . LEU A 1 273 ? -2.673 -7.721 0.521 1.00 71.25 273 LEU A N 1
ATOM 2139 C CA . LEU A 1 273 ? -2.275 -8.861 1.344 1.00 71.25 273 LEU A CA 1
ATOM 2140 C C . LEU A 1 273 ? -3.135 -10.101 1.062 1.00 71.25 273 LEU A C 1
ATOM 2142 O O . LEU A 1 273 ? -2.580 -11.193 0.933 1.00 71.25 273 LEU A O 1
ATOM 2146 N N . ALA A 1 274 ? -4.451 -9.919 0.937 1.00 71.25 274 ALA A N 1
ATOM 2147 C CA . ALA A 1 274 ? -5.420 -11.003 0.779 1.00 71.25 274 ALA A CA 1
ATOM 2148 C C . ALA A 1 274 ? -5.563 -11.518 -0.666 1.00 71.25 274 ALA A C 1
ATOM 2150 O O . ALA A 1 274 ? -6.118 -12.598 -0.857 1.00 71.25 274 ALA A O 1
ATOM 2151 N N . ALA A 1 275 ? -5.047 -10.782 -1.658 1.00 76.31 275 ALA A N 1
ATOM 2152 C CA . ALA A 1 275 ? -5.186 -11.130 -3.069 1.00 76.31 275 ALA A CA 1
ATOM 2153 C C . ALA A 1 275 ? -4.403 -12.410 -3.414 1.00 76.31 275 ALA A C 1
ATOM 2155 O O . ALA A 1 275 ? -3.176 -12.447 -3.299 1.00 76.31 275 ALA A O 1
ATOM 2156 N N . GLU A 1 276 ? -5.105 -13.457 -3.846 1.00 73.50 276 GLU A N 1
ATOM 2157 C CA . GLU A 1 276 ? -4.496 -14.752 -4.187 1.00 73.50 276 GLU A CA 1
ATOM 2158 C C . GLU A 1 276 ? -3.917 -14.760 -5.615 1.00 73.50 276 GLU A C 1
ATOM 2160 O O . GLU A 1 276 ? -2.813 -15.257 -5.816 1.00 73.50 276 GLU A O 1
ATOM 2165 N N . ASN A 1 277 ? -4.623 -14.166 -6.587 1.00 80.31 277 ASN A N 1
ATOM 2166 C CA . ASN A 1 277 ? -4.232 -14.115 -8.004 1.00 80.31 277 ASN A CA 1
ATOM 2167 C C . ASN A 1 277 ? -4.398 -12.683 -8.550 1.00 80.31 277 ASN A C 1
ATOM 2169 O O . ASN A 1 277 ? -5.376 -12.415 -9.246 1.00 80.31 277 ASN A O 1
ATOM 2173 N N . PRO A 1 278 ? -3.519 -11.740 -8.172 1.00 83.25 278 PRO A N 1
ATOM 2174 C CA . PRO A 1 278 ? -3.695 -10.333 -8.521 1.00 83.25 278 PRO A CA 1
ATOM 2175 C C . PRO A 1 278 ? -3.459 -10.085 -10.020 1.00 83.25 278 PRO A C 1
ATOM 2177 O O . PRO A 1 278 ? -2.418 -10.471 -10.544 1.00 83.25 278 PRO A O 1
ATOM 2180 N N . SER A 1 279 ? -4.368 -9.381 -10.703 1.00 86.56 279 SER A N 1
ATOM 2181 C CA . SER A 1 279 ? -4.109 -8.868 -12.061 1.00 86.56 279 SER A CA 1
ATOM 2182 C C . SER A 1 279 ? -3.149 -7.675 -12.076 1.00 86.56 279 SER A C 1
ATOM 2184 O O . SER A 1 279 ? -2.501 -7.418 -13.086 1.00 86.56 279 SER A O 1
ATOM 2186 N N . ALA A 1 280 ? -3.020 -6.954 -10.963 1.00 91.75 280 ALA A N 1
ATOM 2187 C CA . ALA A 1 280 ? -2.143 -5.801 -10.809 1.00 91.75 280 ALA A CA 1
ATOM 2188 C C . ALA A 1 280 ? -1.631 -5.696 -9.366 1.00 91.75 280 ALA A C 1
ATOM 2190 O O . ALA A 1 280 ? -2.260 -6.207 -8.437 1.00 91.75 280 ALA A O 1
ATOM 2191 N N . MET A 1 281 ? -0.531 -4.974 -9.138 1.00 92.75 281 MET A N 1
ATOM 2192 C CA . MET A 1 281 ? -0.121 -4.638 -7.772 1.00 92.75 281 MET A CA 1
ATOM 2193 C C . MET A 1 281 ? -0.913 -3.419 -7.270 1.00 92.75 281 MET A C 1
ATOM 2195 O O . MET A 1 281 ? -0.791 -2.341 -7.858 1.00 92.75 281 MET A O 1
ATOM 2199 N N . PRO A 1 282 ? -1.692 -3.533 -6.178 1.00 92.06 282 PRO A N 1
ATOM 2200 C CA . PRO A 1 282 ? -2.497 -2.424 -5.681 1.00 92.06 282 PRO A CA 1
ATOM 2201 C C . PRO A 1 282 ? -1.639 -1.372 -4.968 1.00 92.06 282 PRO A C 1
ATOM 2203 O O . PRO A 1 282 ? -0.836 -1.679 -4.093 1.00 92.06 282 PRO A O 1
ATOM 2206 N N . LEU A 1 283 ? -1.853 -0.105 -5.296 1.00 93.44 283 LEU A N 1
ATOM 2207 C CA . LEU A 1 283 ? -1.208 1.062 -4.702 1.00 93.44 283 LEU A CA 1
ATOM 2208 C C . LEU A 1 283 ? -2.288 1.965 -4.100 1.00 93.44 283 LEU A C 1
ATOM 2210 O O . LEU A 1 283 ? -2.729 2.937 -4.705 1.00 93.44 283 LEU A O 1
ATOM 2214 N N . ILE A 1 284 ? -2.741 1.605 -2.900 1.00 92.25 284 ILE A N 1
ATOM 2215 C CA . ILE A 1 284 ? -3.826 2.297 -2.195 1.00 92.25 284 ILE A CA 1
ATOM 2216 C C . ILE A 1 284 ? -3.219 3.323 -1.237 1.00 92.25 284 ILE A C 1
ATOM 2218 O O . ILE A 1 284 ? -2.911 3.014 -0.082 1.00 92.25 284 ILE A O 1
ATOM 2222 N N . LEU A 1 285 ? -2.977 4.530 -1.741 1.00 93.25 285 LEU A N 1
ATOM 2223 C CA . LEU A 1 285 ? -2.317 5.610 -1.013 1.00 93.25 285 LEU A CA 1
ATOM 2224 C C . LEU A 1 285 ? -3.379 6.468 -0.319 1.00 93.25 285 LEU A C 1
ATOM 2226 O O . LEU A 1 285 ? -4.127 7.201 -0.954 1.00 93.25 285 LEU A O 1
ATOM 2230 N N . LEU A 1 286 ? -3.479 6.357 1.002 1.00 93.69 286 LEU A N 1
ATOM 2231 C CA . LEU A 1 286 ? -4.472 7.073 1.797 1.00 93.69 286 LEU A CA 1
ATOM 2232 C C . LEU A 1 286 ? -3.860 8.367 2.335 1.00 93.69 286 LEU A C 1
ATOM 2234 O O . LEU A 1 286 ? -3.070 8.330 3.285 1.00 93.69 286 LEU A O 1
ATOM 2238 N N . HIS A 1 287 ? -4.225 9.506 1.743 1.00 91.75 287 HIS A N 1
ATOM 2239 C CA . HIS A 1 287 ? -3.837 10.826 2.236 1.00 91.75 287 HIS A CA 1
ATOM 2240 C C . HIS A 1 287 ? -4.850 11.327 3.271 1.00 91.75 287 HIS A C 1
ATOM 2242 O O . HIS A 1 287 ? -6.033 11.004 3.224 1.00 91.75 287 HIS A O 1
ATOM 2248 N N . ASP A 1 288 ? -4.392 12.115 4.247 1.00 91.94 288 ASP A N 1
ATOM 2249 C CA . ASP A 1 288 ? -5.258 12.629 5.323 1.00 91.94 288 ASP A CA 1
ATOM 2250 C C . ASP A 1 288 ? -6.049 11.507 6.063 1.00 91.94 288 ASP A C 1
ATOM 2252 O O . ASP A 1 288 ? -7.188 11.668 6.511 1.00 91.94 288 ASP A O 1
ATOM 2256 N N . PHE A 1 289 ? -5.440 10.326 6.195 1.00 93.50 289 PHE A N 1
ATOM 2257 C CA . PHE A 1 289 ? -6.055 9.172 6.838 1.00 93.50 289 PHE A CA 1
ATOM 2258 C C . PHE A 1 289 ? -6.189 9.383 8.352 1.00 93.50 289 PHE A C 1
ATOM 2260 O O . PHE A 1 289 ? -5.267 9.877 9.021 1.00 93.50 289 PHE A O 1
ATOM 2267 N N . TYR A 1 290 ? -7.329 8.971 8.917 1.00 94.31 290 TYR A N 1
ATOM 2268 C CA . TYR A 1 290 ? -7.540 9.001 10.362 1.00 94.31 290 TYR A CA 1
ATOM 2269 C C . TYR A 1 290 ? -8.495 7.913 10.863 1.00 94.31 290 TYR A C 1
ATOM 2271 O O . TYR A 1 290 ? -9.355 7.412 10.141 1.00 94.31 290 TYR A O 1
ATOM 2279 N N . PHE A 1 291 ? -8.341 7.565 12.142 1.00 94.94 291 PHE A N 1
ATOM 2280 C CA . PHE A 1 291 ? -9.267 6.682 12.846 1.00 94.94 291 PHE A CA 1
ATOM 2281 C C . PHE A 1 291 ? -10.401 7.486 13.481 1.00 94.94 291 PHE A C 1
ATOM 2283 O O . PHE A 1 291 ? -10.192 8.600 13.966 1.00 94.94 291 PHE A O 1
ATOM 2290 N N . VAL A 1 292 ? -11.581 6.878 13.542 1.00 96.62 292 VAL A N 1
ATOM 2291 C CA . VAL A 1 292 ? -12.757 7.442 14.205 1.00 96.62 292 VAL A CA 1
ATOM 2292 C C . VAL A 1 292 ? -12.498 7.525 15.711 1.00 96.62 292 VAL A C 1
ATOM 2294 O O . VAL A 1 292 ? -12.130 6.532 16.355 1.00 96.62 292 VAL A O 1
ATOM 2297 N N . ARG A 1 293 ? -12.687 8.706 16.308 1.00 95.69 293 ARG A N 1
ATOM 2298 C CA . ARG A 1 293 ? -12.571 8.866 17.763 1.00 95.69 293 ARG A CA 1
ATOM 2299 C C . ARG A 1 293 ? -13.758 8.201 18.452 1.00 95.69 293 ARG A C 1
ATOM 2301 O O . ARG A 1 293 ? -14.821 8.033 17.880 1.00 95.69 293 ARG A O 1
ATOM 2308 N N . ARG A 1 294 ? -13.584 7.796 19.709 1.00 94.81 294 ARG A N 1
ATOM 2309 C CA . ARG A 1 294 ? -14.689 7.215 20.498 1.00 94.81 294 ARG A CA 1
ATOM 2310 C C . ARG A 1 294 ? -15.414 8.227 21.369 1.00 94.81 294 ARG A C 1
ATOM 2312 O O . ARG A 1 294 ? -16.556 8.009 21.751 1.00 94.81 294 ARG A O 1
ATOM 2319 N N . ASN A 1 295 ? -14.719 9.284 21.772 1.00 92.19 295 ASN A N 1
ATOM 2320 C CA . ASN A 1 295 ? -15.313 10.312 22.615 1.00 92.19 295 ASN A CA 1
ATOM 2321 C C . ASN A 1 295 ? -16.082 11.296 21.737 1.00 92.19 295 ASN A C 1
ATOM 2323 O O . ASN A 1 295 ? -15.504 11.805 20.781 1.00 92.19 295 ASN A O 1
ATOM 2327 N N . ASN A 1 296 ? -17.311 11.625 22.142 1.00 91.81 296 ASN A N 1
ATOM 2328 C CA . ASN A 1 296 ? -18.224 12.503 21.401 1.00 91.81 296 ASN A CA 1
ATOM 2329 C C . ASN A 1 296 ? -18.472 11.996 19.973 1.00 91.81 296 ASN A C 1
ATOM 2331 O O . ASN A 1 296 ? -18.382 12.753 19.010 1.00 91.81 296 ASN A O 1
ATOM 2335 N N . THR A 1 297 ? -18.726 10.695 19.845 1.00 96.06 297 THR A N 1
ATOM 2336 C CA . THR A 1 297 ? -18.965 10.055 18.554 1.00 96.06 297 THR A CA 1
ATOM 2337 C C . THR A 1 297 ? -20.113 9.071 18.669 1.00 96.06 297 THR A C 1
ATOM 2339 O O . THR A 1 297 ? -20.098 8.199 19.540 1.00 96.06 297 THR A O 1
ATOM 2342 N N . GLU A 1 298 ? -21.091 9.199 17.780 1.00 97.00 298 GLU A N 1
ATOM 2343 C CA . GLU A 1 298 ? -22.110 8.183 17.541 1.00 97.00 298 GLU A CA 1
ATOM 2344 C C . GLU A 1 298 ? -21.670 7.363 16.325 1.00 97.00 298 GLU A C 1
ATOM 2346 O O . GLU A 1 298 ? -21.634 7.876 15.212 1.00 97.00 298 GLU A O 1
ATOM 2351 N N . LEU A 1 299 ? -21.301 6.101 16.536 1.00 97.69 299 LEU A N 1
ATOM 2352 C CA . LEU A 1 299 ? -21.026 5.143 15.466 1.00 97.69 299 LEU A CA 1
ATOM 2353 C C . LEU A 1 299 ? -21.928 3.931 15.689 1.00 97.69 299 LEU A C 1
ATOM 2355 O O . LEU A 1 299 ? -21.791 3.247 16.705 1.00 97.69 299 LEU A O 1
ATOM 2359 N N . SER A 1 300 ? -22.850 3.683 14.763 1.00 97.75 300 SER A N 1
ATOM 2360 C CA . SER A 1 300 ? -23.778 2.555 14.817 1.00 97.75 300 SER A CA 1
ATOM 2361 C C . SER A 1 300 ? -23.818 1.816 13.485 1.00 97.75 300 SER A C 1
ATOM 2363 O O . SER A 1 300 ? -23.810 2.424 12.416 1.00 97.75 300 SER A O 1
ATOM 2365 N N . LEU A 1 301 ? -23.846 0.487 13.568 1.00 98.31 301 LEU A N 1
ATOM 2366 C CA . LEU A 1 301 ? -24.059 -0.412 12.442 1.00 98.31 301 LEU A CA 1
ATOM 2367 C C . LEU A 1 301 ? -25.146 -1.407 12.840 1.00 98.31 301 LEU A C 1
ATOM 2369 O O . LEU A 1 301 ? -24.996 -2.121 13.834 1.00 98.31 301 LEU A O 1
ATOM 2373 N N . LYS A 1 302 ? -26.229 -1.453 12.067 1.00 98.50 302 LYS A N 1
ATOM 2374 C CA . LYS A 1 302 ? -27.329 -2.397 12.248 1.00 98.50 302 LYS A CA 1
ATOM 2375 C C . LYS A 1 302 ? -27.505 -3.262 11.018 1.00 98.50 302 LYS A C 1
ATOM 2377 O O . LYS A 1 302 ? -27.463 -2.771 9.894 1.00 98.50 302 LYS A O 1
ATOM 2382 N N . ILE A 1 303 ? -27.748 -4.545 11.255 1.00 98.31 303 ILE A N 1
ATOM 2383 C CA . ILE A 1 303 ? -28.042 -5.535 10.219 1.00 98.31 303 ILE A CA 1
ATOM 2384 C C . ILE A 1 303 ? -29.335 -6.227 10.622 1.00 98.31 303 ILE A C 1
ATOM 2386 O O . ILE A 1 303 ? -29.412 -6.877 11.663 1.00 98.31 303 ILE A O 1
ATOM 2390 N N . ASN A 1 304 ? -30.379 -6.045 9.818 1.00 97.50 304 ASN A N 1
ATOM 2391 C CA . ASN A 1 304 ? -31.730 -6.530 10.091 1.00 97.50 304 ASN A CA 1
ATOM 2392 C C . ASN A 1 304 ? -32.235 -6.151 11.500 1.00 97.50 304 ASN A C 1
ATOM 2394 O O . ASN A 1 304 ? -32.784 -6.975 12.233 1.00 97.50 304 ASN A O 1
ATOM 2398 N N . GLY A 1 305 ? -31.967 -4.910 11.918 1.00 96.62 305 GLY A N 1
ATOM 2399 C CA . GLY A 1 305 ? -32.334 -4.387 13.236 1.00 96.62 305 GLY A CA 1
ATOM 2400 C C . GLY A 1 305 ? -31.460 -4.852 14.410 1.00 96.62 305 GLY A C 1
ATOM 2401 O O . GLY A 1 305 ? -31.654 -4.353 15.518 1.00 96.62 305 GLY A O 1
ATOM 2402 N N . ARG A 1 306 ? -30.492 -5.758 14.206 1.00 97.69 306 ARG A N 1
ATOM 2403 C CA . ARG A 1 306 ? -29.494 -6.124 15.224 1.00 97.69 306 ARG A CA 1
ATOM 2404 C C . ARG A 1 306 ? -28.349 -5.115 15.210 1.00 97.69 306 ARG A C 1
ATOM 2406 O O . ARG A 1 306 ? -27.698 -4.959 14.183 1.00 97.69 306 ARG A O 1
ATOM 2413 N N . ASP A 1 307 ? -28.076 -4.484 16.349 1.00 98.19 307 ASP A N 1
ATOM 2414 C CA . ASP A 1 307 ? -26.870 -3.676 16.551 1.00 98.19 307 ASP A CA 1
ATOM 2415 C C . ASP A 1 307 ? -25.610 -4.552 16.592 1.00 98.19 307 ASP A C 1
ATOM 2417 O O . ASP A 1 307 ? -25.583 -5.583 17.271 1.00 98.19 307 ASP A O 1
ATOM 2421 N N . HIS A 1 308 ? -24.566 -4.100 15.901 1.00 98.00 308 HIS A N 1
ATOM 2422 C CA . HIS A 1 308 ? -23.223 -4.670 15.941 1.00 98.00 308 HIS A CA 1
ATOM 2423 C C . HIS A 1 308 ? -22.238 -3.697 16.581 1.00 98.00 308 HIS A C 1
ATOM 2425 O O . HIS A 1 308 ? -22.363 -2.480 16.424 1.00 98.00 308 HIS A O 1
ATOM 2431 N N . ILE A 1 309 ? -21.244 -4.231 17.291 1.00 96.25 309 ILE A N 1
ATOM 2432 C CA . ILE A 1 309 ? -20.222 -3.436 17.976 1.00 96.25 309 ILE A CA 1
ATOM 2433 C C . ILE A 1 309 ? -18.994 -3.265 17.068 1.00 96.25 309 ILE A C 1
ATOM 2435 O O . ILE A 1 309 ? -18.281 -4.241 16.836 1.00 96.25 309 ILE A O 1
ATOM 2439 N N . PRO A 1 310 ? -18.677 -2.036 16.611 1.00 95.56 310 PRO A N 1
ATOM 2440 C CA . PRO A 1 310 ? -17.462 -1.780 15.850 1.00 95.56 310 PRO A CA 1
ATOM 2441 C C . PRO A 1 310 ? -16.198 -2.065 16.656 1.00 95.56 310 PRO A C 1
ATOM 2443 O O . PRO A 1 310 ? -16.105 -1.770 17.858 1.00 95.56 310 PRO A O 1
ATOM 2446 N N . ASP A 1 311 ? -15.186 -2.566 15.959 1.00 93.06 311 ASP A N 1
ATOM 2447 C CA . ASP A 1 311 ? -13.893 -2.881 16.546 1.00 93.06 311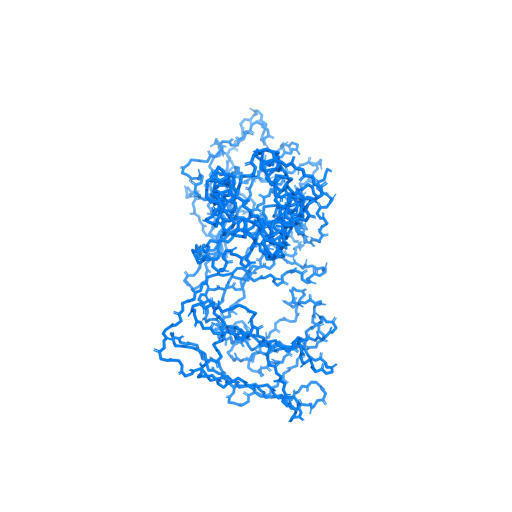 ASP A CA 1
ATOM 2448 C C . ASP A 1 311 ? -13.195 -1.628 17.091 1.00 93.06 311 ASP A C 1
ATOM 2450 O O . ASP A 1 311 ? -13.441 -0.490 16.676 1.00 93.06 311 ASP A O 1
ATOM 2454 N N . ASN A 1 312 ? -12.301 -1.823 18.061 1.00 92.38 312 ASN A N 1
ATOM 2455 C CA . ASN A 1 312 ? -11.590 -0.738 18.730 1.00 92.38 312 ASN A CA 1
ATOM 2456 C C . ASN A 1 312 ? -10.084 -0.957 18.693 1.00 92.38 312 ASN A C 1
ATOM 2458 O O . ASN A 1 312 ? -9.609 -2.077 18.869 1.00 92.38 312 ASN A O 1
ATOM 2462 N N . LEU A 1 313 ? -9.327 0.134 18.557 1.00 84.94 313 LEU A N 1
ATOM 2463 C CA . LEU A 1 313 ? -7.877 0.062 18.681 1.00 84.94 313 LEU A CA 1
ATOM 2464 C C . LEU A 1 313 ? -7.474 -0.201 20.144 1.00 84.94 313 LEU A C 1
ATOM 2466 O O . LEU A 1 313 ? -8.021 0.428 21.060 1.00 84.94 313 LEU A O 1
ATOM 2470 N N . PRO A 1 314 ? -6.492 -1.089 20.392 1.00 78.81 314 PRO A N 1
ATOM 2471 C CA . PRO A 1 314 ? -6.064 -1.437 21.747 1.00 78.81 314 PRO A CA 1
ATOM 2472 C C . PRO A 1 314 ? -5.294 -0.301 22.434 1.00 78.81 314 PRO A C 1
ATOM 2474 O O . PRO A 1 314 ? -5.299 -0.198 23.661 1.00 78.81 314 PRO A O 1
ATOM 2477 N N . LEU A 1 315 ? -4.639 0.563 21.651 1.00 79.88 315 LEU A N 1
ATOM 2478 C CA . LEU A 1 315 ? -3.851 1.693 22.135 1.00 79.88 315 LEU A CA 1
ATOM 2479 C C . LEU A 1 315 ? -4.453 3.023 21.663 1.00 79.88 315 LEU A C 1
ATOM 2481 O O . LEU A 1 315 ? -4.935 3.113 20.533 1.00 79.88 315 LEU A O 1
ATOM 2485 N N . PRO A 1 316 ? -4.419 4.071 22.504 1.00 83.69 316 PRO A N 1
ATOM 2486 C CA . PRO A 1 316 ? -4.873 5.393 22.102 1.00 83.69 316 PRO A CA 1
ATOM 2487 C C . PRO A 1 316 ? -3.915 6.028 21.087 1.00 83.69 316 PRO A C 1
ATOM 2489 O O . PRO A 1 316 ? -2.699 5.842 21.155 1.00 83.69 316 PRO A O 1
ATOM 2492 N N . ILE A 1 317 ? -4.467 6.861 20.209 1.00 84.19 317 ILE A N 1
ATOM 2493 C CA . ILE A 1 317 ? -3.726 7.733 19.289 1.00 84.19 317 ILE A CA 1
ATOM 2494 C C . ILE A 1 317 ? -4.095 9.175 19.650 1.00 84.19 317 ILE A C 1
ATOM 2496 O O . ILE A 1 317 ? -5.230 9.446 20.032 1.00 84.19 317 ILE A O 1
ATOM 2500 N N . ASP A 1 318 ? -3.137 10.105 19.627 1.00 85.06 318 ASP A N 1
ATOM 2501 C CA . ASP A 1 318 ? -3.368 11.518 19.982 1.00 85.06 318 ASP A CA 1
ATOM 2502 C C . ASP A 1 318 ? -4.100 11.719 21.326 1.00 85.06 318 ASP A C 1
ATOM 2504 O O . ASP A 1 318 ? -4.995 12.559 21.462 1.00 85.06 318 ASP A O 1
ATOM 2508 N N . PHE A 1 319 ? -3.739 10.909 22.328 1.00 85.44 319 PHE A N 1
ATOM 2509 C CA . PHE A 1 319 ? -4.362 10.897 23.660 1.00 85.44 319 PHE A CA 1
ATOM 2510 C C . PHE A 1 319 ? -5.880 10.637 23.650 1.00 85.44 319 PHE A C 1
ATOM 2512 O O . PHE A 1 319 ? -6.581 10.987 24.601 1.00 85.44 319 PHE A O 1
ATOM 2519 N N . SER A 1 320 ? -6.391 10.020 22.586 1.00 88.94 320 SER A N 1
ATOM 2520 C CA . SER A 1 320 ? -7.803 9.700 22.395 1.00 88.94 320 SER A CA 1
ATOM 2521 C C . SER A 1 320 ? -7.964 8.202 22.153 1.00 88.94 320 SER A C 1
ATOM 2523 O O . SER A 1 320 ? -7.144 7.571 21.484 1.00 88.94 320 SER A O 1
ATOM 2525 N N . ARG A 1 321 ? -9.009 7.601 22.731 1.00 92.44 321 ARG A N 1
ATOM 2526 C CA . ARG A 1 321 ? -9.374 6.222 22.392 1.00 92.44 321 ARG A CA 1
ATOM 2527 C C . ARG A 1 321 ? -10.032 6.227 21.016 1.00 92.44 321 ARG A C 1
ATOM 2529 O O . ARG A 1 321 ? -10.931 7.035 20.784 1.00 92.44 321 ARG A O 1
ATOM 2536 N N . MET A 1 322 ? -9.603 5.312 20.160 1.00 93.06 322 MET A N 1
ATOM 2537 C CA . MET A 1 322 ? -10.045 5.227 18.772 1.00 93.06 322 MET A CA 1
ATOM 2538 C C . MET A 1 322 ? -10.840 3.943 18.536 1.00 93.06 322 MET A C 1
ATOM 2540 O O . MET A 1 322 ? -10.559 2.911 19.155 1.00 93.06 322 MET A O 1
ATOM 2544 N N . SER A 1 323 ? -11.828 4.017 17.650 1.00 93.75 323 SER A N 1
ATOM 2545 C CA . SER A 1 323 ? -12.364 2.836 16.980 1.00 93.75 323 SER A CA 1
ATOM 2546 C C . SER A 1 323 ? -11.343 2.354 15.941 1.00 93.75 323 SER A C 1
ATOM 2548 O O . SER A 1 323 ? -10.442 3.096 15.550 1.00 93.75 323 SER A O 1
ATOM 2550 N N . PHE A 1 324 ? -11.451 1.097 15.519 1.00 92.12 324 PHE A N 1
ATOM 2551 C CA . PHE A 1 324 ? -10.745 0.596 14.343 1.00 92.12 324 PHE A CA 1
ATOM 2552 C C . PHE A 1 324 ? -11.428 1.017 13.028 1.00 92.12 324 PHE A C 1
ATOM 2554 O O . PHE A 1 324 ? -10.841 0.870 11.952 1.00 92.12 324 PHE A O 1
ATOM 2561 N N . ALA A 1 325 ? -12.626 1.610 13.122 1.00 95.69 325 ALA A N 1
ATOM 2562 C CA . ALA A 1 325 ? -13.229 2.353 12.032 1.00 95.69 325 ALA A CA 1
ATOM 2563 C C . ALA A 1 325 ? -12.335 3.530 11.617 1.00 95.69 325 ALA A C 1
ATOM 2565 O O . ALA A 1 325 ? -11.739 4.216 12.456 1.00 95.69 325 ALA A O 1
ATOM 2566 N N . ARG A 1 326 ? -12.227 3.750 10.311 1.00 95.06 326 ARG A N 1
ATOM 2567 C CA . ARG A 1 326 ? -11.235 4.644 9.710 1.00 95.06 326 ARG A CA 1
ATOM 2568 C C . ARG A 1 326 ? -11.753 5.263 8.429 1.00 95.06 326 ARG A C 1
ATOM 2570 O O . ARG A 1 326 ? -12.510 4.624 7.714 1.00 95.06 326 ARG A O 1
ATOM 2577 N N . TYR A 1 327 ? -11.330 6.479 8.133 1.00 97.25 327 TYR A N 1
ATOM 2578 C CA . TYR A 1 327 ? -11.736 7.188 6.927 1.00 97.25 327 TYR A CA 1
ATOM 2579 C C . TYR A 1 327 ? -10.561 7.918 6.290 1.00 97.25 327 TYR A C 1
ATOM 2581 O O . TYR A 1 327 ? -9.552 8.219 6.935 1.00 97.25 327 TYR A O 1
ATOM 2589 N N . CYS A 1 328 ? -10.716 8.199 5.004 1.00 96.88 328 CYS A N 1
ATOM 2590 C CA . CYS A 1 328 ? -9.760 8.932 4.197 1.00 96.88 328 CYS A CA 1
ATOM 2591 C C . CYS A 1 328 ? -10.547 9.886 3.285 1.00 96.88 328 CYS A C 1
ATOM 2593 O O . CYS A 1 328 ? -11.362 9.410 2.494 1.00 96.88 328 CYS A O 1
ATOM 2595 N N . PRO A 1 329 ? -10.367 11.212 3.426 1.00 96.12 329 PRO A N 1
ATOM 2596 C CA . PRO A 1 329 ? -11.047 12.208 2.601 1.00 96.12 329 PRO A CA 1
ATOM 2597 C C . PRO A 1 329 ? -10.373 12.455 1.253 1.00 96.12 329 PRO A C 1
ATOM 2599 O O . PRO A 1 329 ? -10.849 13.300 0.511 1.00 96.12 329 PRO A O 1
ATOM 2602 N N . ASP A 1 330 ? -9.229 11.822 1.005 1.00 94.38 330 ASP A N 1
ATOM 2603 C CA . ASP A 1 330 ? -8.439 12.032 -0.202 1.00 94.38 330 ASP A CA 1
ATOM 2604 C C . ASP A 1 330 ? -7.615 10.773 -0.529 1.00 94.38 330 ASP A C 1
ATOM 2606 O O . ASP A 1 330 ? -6.391 10.743 -0.347 1.00 94.38 330 ASP A O 1
ATOM 2610 N N . PRO A 1 331 ? -8.285 9.663 -0.878 1.00 94.56 331 PRO A N 1
ATOM 2611 C CA . PRO A 1 331 ? -7.614 8.440 -1.266 1.00 94.56 331 PRO A CA 1
ATOM 2612 C C . PRO A 1 331 ? -7.104 8.556 -2.703 1.00 94.56 331 PRO A C 1
ATOM 2614 O O . PRO A 1 331 ? -7.772 9.073 -3.590 1.00 94.56 331 PRO A O 1
ATOM 2617 N N . LEU A 1 332 ? -5.932 7.990 -2.956 1.00 93.69 332 LEU A N 1
ATOM 2618 C CA . LEU A 1 332 ? -5.406 7.802 -4.295 1.00 93.69 332 LEU A CA 1
ATOM 2619 C C . LEU A 1 332 ? -5.303 6.302 -4.566 1.00 93.69 332 LEU A C 1
ATOM 2621 O O . LEU A 1 332 ? -4.410 5.616 -4.061 1.00 93.69 332 LEU A O 1
ATOM 2625 N N . ILE A 1 333 ? -6.266 5.798 -5.336 1.00 92.06 333 ILE A N 1
ATOM 2626 C CA . ILE A 1 333 ? -6.391 4.382 -5.672 1.00 92.06 333 ILE A CA 1
ATOM 2627 C C . ILE A 1 333 ? -5.703 4.141 -7.007 1.00 92.06 333 ILE A C 1
ATOM 2629 O O . ILE A 1 333 ? -6.174 4.580 -8.055 1.00 92.06 333 ILE A O 1
ATOM 2633 N N . ALA A 1 334 ? -4.573 3.448 -6.967 1.00 93.31 334 ALA A N 1
ATOM 2634 C CA . ALA A 1 334 ? -3.813 3.127 -8.157 1.00 93.31 334 ALA A CA 1
ATOM 2635 C C . ALA A 1 334 ? -3.447 1.649 -8.222 1.00 93.31 334 ALA A C 1
ATOM 2637 O O . ALA A 1 334 ? -3.495 0.927 -7.227 1.00 93.31 334 ALA A O 1
ATOM 2638 N N . THR A 1 335 ? -3.042 1.208 -9.403 1.00 93.94 335 THR A N 1
ATOM 2639 C CA . THR A 1 335 ? -2.455 -0.105 -9.639 1.00 93.94 335 THR A CA 1
ATOM 2640 C C . THR A 1 335 ? -1.205 0.040 -10.497 1.00 93.94 335 THR A C 1
ATOM 2642 O O . THR A 1 335 ? -1.116 0.922 -11.355 1.00 93.94 335 THR A O 1
ATOM 2645 N N . LEU A 1 336 ? -0.210 -0.807 -10.237 1.00 96.31 336 LEU A N 1
ATOM 2646 C CA . LEU A 1 336 ? 1.009 -0.885 -11.034 1.00 96.31 336 LEU A CA 1
ATOM 2647 C C . LEU A 1 336 ? 0.967 -2.103 -11.952 1.00 96.31 336 LEU A C 1
ATOM 2649 O O . LEU A 1 336 ? 0.678 -3.211 -11.498 1.00 96.31 336 LEU A O 1
ATOM 2653 N N . ASN A 1 337 ? 1.322 -1.868 -13.214 1.00 96.44 337 ASN A N 1
ATOM 2654 C CA . ASN A 1 337 ? 1.432 -2.828 -14.305 1.00 96.44 337 ASN A CA 1
ATOM 2655 C C . ASN A 1 337 ? 0.292 -3.860 -14.310 1.00 96.44 337 ASN A C 1
ATOM 2657 O O . ASN A 1 337 ? 0.562 -5.037 -14.056 1.00 96.44 337 ASN A O 1
ATOM 2661 N N . PRO A 1 338 ? -0.970 -3.457 -14.549 1.00 93.94 338 PRO A N 1
ATOM 2662 C CA . PRO A 1 338 ? -2.043 -4.420 -14.775 1.00 93.94 338 PRO A CA 1
ATOM 2663 C C . PRO A 1 338 ? -1.664 -5.446 -15.848 1.00 93.94 338 PRO A C 1
ATOM 2665 O O . PRO A 1 338 ? -0.902 -5.131 -16.765 1.00 93.94 338 PRO A O 1
ATOM 2668 N N . ALA A 1 339 ? -2.186 -6.666 -15.721 1.00 93.12 339 ALA A N 1
ATOM 2669 C CA . ALA A 1 339 ? -1.939 -7.746 -16.664 1.00 93.12 339 ALA A CA 1
ATOM 2670 C C . ALA A 1 339 ? -2.274 -7.292 -18.089 1.00 93.12 339 ALA A C 1
ATOM 2672 O O . ALA A 1 339 ? -3.319 -6.686 -18.338 1.00 93.12 339 ALA A O 1
ATOM 2673 N N . TYR A 1 340 ? -1.367 -7.575 -19.015 1.00 95.44 340 TYR A N 1
ATOM 2674 C CA . TYR A 1 340 ? -1.417 -7.036 -20.366 1.00 95.44 340 TYR A CA 1
ATOM 2675 C C . TYR A 1 340 ? -1.033 -8.112 -21.380 1.00 95.44 340 TYR A C 1
ATOM 2677 O O . TYR A 1 340 ? -0.093 -8.868 -21.152 1.00 95.44 340 TYR A O 1
ATOM 2685 N N . ASP A 1 341 ? -1.745 -8.167 -22.503 1.00 96.25 341 ASP A N 1
ATOM 2686 C CA . ASP A 1 341 ? -1.427 -9.004 -23.665 1.00 96.25 341 ASP A CA 1
ATOM 2687 C C . ASP A 1 341 ? -1.715 -8.171 -24.925 1.00 96.25 341 ASP A C 1
ATOM 2689 O O . ASP A 1 341 ? -2.875 -7.893 -25.246 1.00 96.25 341 ASP A O 1
ATOM 2693 N N . GLY A 1 342 ? -0.666 -7.668 -25.581 1.00 95.38 342 GLY A N 1
ATOM 2694 C CA . GLY A 1 342 ? -0.830 -6.764 -26.718 1.00 95.38 342 GLY A CA 1
ATOM 2695 C C . GLY A 1 342 ? 0.461 -6.172 -27.282 1.00 95.38 342 GLY A C 1
ATOM 2696 O O . GLY A 1 342 ? 1.569 -6.510 -26.872 1.00 95.38 342 GLY A O 1
ATOM 2697 N N . ILE A 1 343 ? 0.316 -5.276 -28.261 1.00 94.56 343 ILE A N 1
ATOM 2698 C CA . ILE A 1 343 ? 1.436 -4.606 -28.937 1.00 94.56 343 ILE A CA 1
ATOM 2699 C C . ILE A 1 343 ? 1.851 -3.347 -28.173 1.00 94.56 343 ILE A C 1
ATOM 2701 O O . ILE A 1 343 ? 1.028 -2.463 -27.939 1.00 94.56 343 ILE A O 1
ATOM 2705 N N . LEU A 1 344 ? 3.146 -3.226 -27.873 1.00 93.25 344 LEU A N 1
ATOM 2706 C CA . LEU A 1 344 ? 3.728 -2.002 -27.332 1.00 93.25 344 LEU A CA 1
ATOM 2707 C C . LEU A 1 344 ? 3.969 -0.967 -28.431 1.00 93.25 344 LEU A C 1
ATOM 2709 O O . LEU A 1 344 ? 4.644 -1.227 -29.433 1.00 93.25 344 LEU A O 1
ATOM 2713 N N . GLU A 1 345 ? 3.474 0.246 -28.201 1.00 89.81 345 GLU A N 1
ATOM 2714 C CA . GLU A 1 345 ? 3.764 1.384 -29.063 1.00 89.81 345 GLU A CA 1
ATOM 2715 C C . GLU A 1 345 ? 5.236 1.801 -28.931 1.00 89.81 345 GLU A C 1
ATOM 2717 O O . GLU A 1 345 ? 5.818 1.833 -27.844 1.00 89.81 345 GLU A O 1
ATOM 2722 N N . THR A 1 346 ? 5.855 2.137 -30.063 1.00 89.69 346 THR A N 1
ATOM 2723 C CA . THR A 1 346 ? 7.207 2.697 -30.062 1.00 89.69 346 THR A CA 1
ATOM 2724 C C . THR A 1 346 ? 7.128 4.208 -29.921 1.00 89.69 346 THR A C 1
ATOM 2726 O O . THR A 1 346 ? 6.556 4.876 -30.778 1.00 89.69 346 THR A O 1
ATOM 2729 N N . ILE A 1 347 ? 7.751 4.757 -28.881 1.00 91.19 347 ILE A N 1
ATOM 2730 C CA . ILE A 1 347 ? 7.651 6.185 -28.580 1.00 91.19 347 ILE A CA 1
ATOM 2731 C C . ILE A 1 347 ? 8.852 6.910 -29.196 1.00 91.19 347 ILE A C 1
ATOM 2733 O O . ILE A 1 347 ? 9.982 6.644 -28.773 1.00 91.19 347 ILE A O 1
ATOM 2737 N N . PRO A 1 348 ? 8.660 7.803 -30.185 1.00 88.50 348 PRO A N 1
ATOM 2738 C CA . PRO A 1 348 ? 9.736 8.636 -30.700 1.00 88.50 348 PRO A CA 1
ATOM 2739 C C . PRO A 1 348 ? 10.132 9.689 -29.666 1.00 88.50 348 PRO A C 1
ATOM 2741 O O . PRO A 1 348 ? 9.282 10.325 -29.047 1.00 88.50 348 PRO A O 1
ATOM 2744 N N . LEU A 1 349 ? 11.432 9.892 -29.500 1.00 84.56 349 LEU A N 1
ATOM 2745 C CA . LEU A 1 349 ? 11.974 10.918 -28.628 1.00 84.56 349 LEU A CA 1
ATOM 2746 C C . LEU A 1 349 ? 12.142 12.232 -29.374 1.00 84.56 349 LEU A C 1
ATOM 2748 O O . LEU A 1 349 ? 12.634 12.282 -30.503 1.00 84.56 349 LEU A O 1
ATOM 2752 N N . THR A 1 350 ? 11.770 13.300 -28.686 1.00 73.25 350 THR A N 1
ATOM 2753 C CA . THR A 1 350 ? 12.128 14.678 -29.017 1.00 73.25 350 THR A CA 1
ATOM 2754 C C . THR A 1 350 ? 13.450 15.062 -28.339 1.00 73.25 350 THR A C 1
ATOM 2756 O O . THR A 1 350 ? 14.011 14.277 -27.581 1.00 73.25 350 THR A O 1
ATOM 2759 N N . GLU A 1 351 ? 13.951 16.283 -28.559 1.00 72.38 351 GLU A N 1
ATOM 2760 C CA . GLU A 1 351 ? 15.122 16.805 -27.822 1.00 72.38 351 GLU A CA 1
ATOM 2761 C C . GLU A 1 351 ? 14.874 16.930 -26.300 1.00 72.38 351 GLU A C 1
ATOM 2763 O O . GLU A 1 351 ? 15.814 17.078 -25.519 1.00 72.38 351 GLU A O 1
ATOM 2768 N N . GLU A 1 352 ? 13.613 16.861 -25.862 1.00 80.75 352 GLU A N 1
ATOM 2769 C CA . GLU A 1 352 ? 13.217 16.908 -24.454 1.00 80.75 352 GLU A CA 1
ATOM 2770 C C . GLU A 1 352 ? 13.487 15.585 -23.717 1.00 80.75 352 GLU A C 1
ATOM 2772 O O . GLU A 1 352 ? 13.069 14.509 -24.142 1.00 80.75 352 GLU A O 1
ATOM 2777 N N . ILE A 1 353 ? 14.128 15.678 -22.549 1.00 85.94 353 ILE A N 1
ATOM 2778 C CA . ILE A 1 353 ? 14.381 14.542 -21.643 1.00 85.94 353 ILE A CA 1
ATOM 2779 C C . ILE A 1 353 ? 13.164 14.161 -20.787 1.00 85.94 353 ILE A C 1
ATOM 2781 O O . ILE A 1 353 ? 13.173 13.130 -20.120 1.00 85.94 353 ILE A O 1
ATOM 2785 N N . THR A 1 354 ? 12.118 14.986 -20.783 1.00 91.62 354 THR A N 1
ATOM 2786 C CA . THR A 1 354 ? 10.844 14.705 -20.118 1.00 91.62 354 THR A CA 1
ATOM 2787 C C . THR A 1 354 ? 9.719 15.030 -21.081 1.00 91.62 354 THR A C 1
ATOM 2789 O O . THR A 1 354 ? 9.665 16.149 -21.576 1.00 91.62 354 THR A O 1
ATOM 2792 N N . PHE A 1 355 ? 8.816 14.086 -21.323 1.00 92.12 355 PHE A N 1
ATOM 2793 C CA . PHE A 1 355 ? 7.703 14.260 -22.258 1.00 92.12 355 PHE A CA 1
ATOM 2794 C C . PHE A 1 355 ? 6.450 13.517 -21.777 1.00 92.12 355 PHE A C 1
ATOM 2796 O O . PHE A 1 355 ? 6.509 12.679 -20.874 1.00 92.12 355 PHE A O 1
ATOM 2803 N N . GLN A 1 356 ? 5.299 13.847 -22.364 1.00 93.12 356 GLN A N 1
ATOM 2804 C CA . GLN A 1 356 ? 4.023 13.177 -22.093 1.00 93.12 356 GLN A CA 1
ATOM 2805 C C . GLN A 1 356 ? 3.771 12.066 -23.115 1.00 93.12 356 GLN A C 1
ATOM 2807 O O . GLN A 1 356 ? 3.964 12.270 -24.313 1.00 93.12 356 GLN A O 1
ATOM 2812 N N . HIS A 1 357 ? 3.289 10.917 -22.652 1.00 91.69 357 HIS A N 1
ATOM 2813 C CA . HIS A 1 357 ? 2.796 9.834 -23.495 1.00 91.69 357 HIS A CA 1
ATOM 2814 C C . HIS A 1 357 ? 1.580 9.187 -22.827 1.00 91.69 357 HIS A C 1
ATOM 2816 O O . HIS A 1 357 ? 1.667 8.709 -21.697 1.00 91.69 357 HIS A O 1
ATOM 2822 N N . GLY A 1 358 ? 0.429 9.212 -23.504 1.00 91.38 358 GLY A N 1
ATOM 2823 C CA . GLY A 1 358 ? -0.835 8.790 -22.902 1.00 91.38 358 GLY A CA 1
ATOM 2824 C C . GLY A 1 358 ? -1.167 9.615 -21.654 1.00 91.38 358 GLY A C 1
ATOM 2825 O O . GLY A 1 358 ? -1.263 10.840 -21.722 1.00 91.38 358 GLY A O 1
ATOM 2826 N N . GLN A 1 359 ? -1.340 8.939 -20.516 1.00 93.25 359 GLN A N 1
ATOM 2827 C CA . GLN A 1 359 ? -1.612 9.563 -19.213 1.00 93.25 359 GLN A CA 1
ATOM 2828 C C . GLN A 1 359 ? -0.354 9.703 -18.337 1.00 93.25 359 GLN A C 1
ATOM 2830 O O . GLN A 1 359 ? -0.457 10.072 -17.162 1.00 93.25 359 GLN A O 1
ATOM 2835 N N . HIS A 1 360 ? 0.830 9.423 -18.888 1.00 96.38 360 HIS A N 1
ATOM 2836 C CA . HIS A 1 360 ? 2.081 9.386 -18.141 1.00 96.38 360 HIS A CA 1
ATOM 2837 C C . HIS A 1 360 ? 3.053 10.471 -18.594 1.00 96.38 360 HIS A C 1
ATOM 2839 O O . HIS A 1 360 ? 3.224 10.753 -19.779 1.00 96.38 360 HIS A O 1
ATOM 2845 N N . SER A 1 361 ? 3.767 11.022 -17.618 1.00 96.06 361 SER A N 1
ATOM 2846 C CA . SER A 1 361 ? 4.993 11.780 -17.825 1.00 96.06 361 SER A CA 1
ATOM 2847 C C . SER A 1 361 ? 6.173 10.820 -17.759 1.00 96.06 361 SER A C 1
ATOM 2849 O O . SER A 1 361 ? 6.370 10.165 -16.734 1.00 96.06 361 SER A O 1
ATOM 2851 N N . ILE A 1 362 ? 6.982 10.768 -18.810 1.00 95.44 362 ILE A N 1
ATOM 2852 C CA . ILE A 1 362 ? 8.172 9.918 -18.888 1.00 95.44 362 ILE A CA 1
ATOM 2853 C C . ILE A 1 362 ? 9.410 10.810 -18.846 1.00 95.44 362 ILE A C 1
ATOM 2855 O O . ILE A 1 362 ? 9.511 11.775 -19.597 1.00 95.44 362 ILE A O 1
ATOM 2859 N N . GLU A 1 363 ? 10.344 10.494 -17.955 1.00 94.88 363 GLU A N 1
ATOM 2860 C CA . GLU A 1 363 ? 11.670 11.101 -17.867 1.00 94.88 363 GLU A CA 1
ATOM 2861 C C . GLU A 1 363 ? 12.717 10.079 -18.311 1.00 94.88 363 GLU A C 1
ATOM 2863 O O . GLU A 1 363 ? 12.756 8.951 -17.807 1.00 94.88 363 GLU A O 1
ATOM 2868 N N . VAL A 1 364 ? 13.584 10.488 -19.233 1.00 92.81 364 VAL A N 1
ATOM 2869 C CA . VAL A 1 364 ? 14.673 9.675 -19.767 1.00 92.81 364 VAL A CA 1
ATOM 2870 C C . VAL A 1 364 ? 16.035 10.250 -19.389 1.00 92.81 364 VAL A C 1
ATOM 2872 O O . VAL A 1 364 ? 16.210 11.458 -19.235 1.00 92.81 364 VAL A O 1
ATOM 2875 N N . SER A 1 365 ? 17.028 9.376 -19.266 1.00 90.75 365 SER A N 1
ATOM 2876 C CA . SER A 1 365 ? 18.438 9.752 -19.165 1.00 90.75 365 SER A CA 1
ATOM 2877 C C . SER A 1 365 ? 19.236 9.121 -20.295 1.00 90.75 365 SER A C 1
ATOM 2879 O O . SER A 1 365 ? 18.984 7.977 -20.661 1.00 90.75 365 SER A O 1
ATOM 2881 N N . MET A 1 366 ? 20.221 9.844 -20.821 1.00 88.56 366 MET A N 1
ATOM 2882 C CA . MET A 1 366 ? 21.081 9.328 -21.884 1.00 88.56 366 MET A CA 1
ATOM 2883 C C . MET A 1 366 ? 22.226 8.498 -21.303 1.00 88.56 366 MET A C 1
ATOM 2885 O O . MET A 1 366 ? 23.028 8.996 -20.511 1.00 88.56 366 MET A O 1
ATOM 2889 N N . ASN A 1 367 ? 22.331 7.246 -21.738 1.00 88.62 367 ASN A N 1
ATOM 2890 C CA . ASN A 1 367 ? 23.503 6.407 -21.550 1.00 88.62 367 ASN A CA 1
ATOM 2891 C C . ASN A 1 367 ? 24.315 6.419 -22.852 1.00 88.62 367 ASN A C 1
ATOM 2893 O O . ASN A 1 367 ? 24.013 5.690 -23.795 1.00 88.62 367 ASN A O 1
ATOM 2897 N N . ARG A 1 368 ? 25.317 7.306 -22.915 1.00 87.94 368 ARG A N 1
ATOM 2898 C CA . ARG A 1 368 ? 25.955 7.753 -24.168 1.00 87.94 368 ARG A CA 1
ATOM 2899 C C . ARG A 1 368 ? 24.906 8.323 -25.135 1.00 87.94 368 ARG A C 1
ATOM 2901 O O . ARG A 1 368 ? 24.425 9.427 -24.911 1.00 87.94 368 ARG A O 1
ATOM 2908 N N . ASP A 1 369 ? 24.574 7.581 -26.181 1.00 85.81 369 ASP A N 1
ATOM 2909 C CA . ASP A 1 369 ? 23.634 7.903 -27.253 1.00 85.81 369 ASP A CA 1
ATOM 2910 C C . ASP A 1 369 ? 22.309 7.129 -27.155 1.00 85.81 369 ASP A C 1
ATOM 2912 O O . ASP A 1 369 ? 21.421 7.329 -27.983 1.00 85.81 369 ASP A O 1
ATOM 2916 N N . VAL A 1 370 ? 22.160 6.265 -26.143 1.00 90.44 370 VAL A N 1
ATOM 2917 C CA . VAL A 1 370 ? 20.967 5.437 -25.949 1.00 90.44 370 VAL A CA 1
ATOM 2918 C C . VAL A 1 370 ? 20.107 5.998 -24.805 1.00 90.44 370 VAL A C 1
ATOM 2920 O O . VAL A 1 370 ? 20.597 6.160 -23.685 1.00 90.44 370 VAL A O 1
ATOM 2923 N N . PRO A 1 371 ? 18.821 6.285 -25.048 1.00 91.94 371 PRO A N 1
ATOM 2924 C CA . PRO A 1 371 ? 17.910 6.838 -24.051 1.00 91.94 371 PRO A CA 1
ATOM 2925 C C . PRO A 1 371 ? 17.323 5.742 -23.156 1.00 91.94 371 PRO A C 1
ATOM 2927 O O . PRO A 1 371 ? 16.723 4.794 -23.654 1.00 91.94 371 PRO A O 1
ATOM 2930 N N . GLU A 1 372 ? 17.442 5.896 -21.841 1.00 93.62 372 GLU A N 1
ATOM 2931 C CA . GLU A 1 372 ? 16.970 4.954 -20.818 1.00 93.62 372 GLU A CA 1
ATOM 2932 C C . GLU A 1 372 ? 15.857 5.580 -19.969 1.00 93.62 372 GLU A C 1
ATOM 2934 O O . GLU A 1 372 ? 15.912 6.771 -19.658 1.00 93.62 372 GLU A O 1
ATOM 2939 N N . ILE A 1 373 ? 14.854 4.795 -19.567 1.00 95.31 373 ILE A N 1
ATOM 2940 C CA . ILE A 1 373 ? 13.727 5.296 -18.767 1.00 95.31 373 ILE A CA 1
ATOM 2941 C C . ILE A 1 373 ? 14.193 5.493 -17.329 1.00 95.31 373 ILE A C 1
ATOM 2943 O O . ILE A 1 373 ? 14.470 4.540 -16.604 1.00 95.31 373 ILE A O 1
ATOM 2947 N N . ARG A 1 374 ? 14.249 6.743 -16.881 1.00 93.56 374 ARG A N 1
ATOM 2948 C CA . ARG A 1 374 ? 14.611 7.075 -15.503 1.00 93.56 374 ARG A CA 1
ATOM 2949 C C . ARG A 1 374 ? 13.401 7.022 -14.585 1.00 93.56 374 ARG A C 1
ATOM 2951 O O . ARG A 1 374 ? 13.497 6.533 -13.459 1.00 93.56 374 ARG A O 1
ATOM 2958 N N . LYS A 1 375 ? 12.279 7.569 -15.049 1.00 95.62 375 LYS A N 1
ATOM 2959 C CA . LYS A 1 375 ? 11.077 7.728 -14.239 1.00 95.62 375 LYS A CA 1
ATOM 2960 C C . LYS A 1 375 ? 9.833 7.772 -15.110 1.00 95.62 375 LYS A C 1
ATOM 2962 O O . LYS A 1 375 ? 9.830 8.399 -16.163 1.00 95.62 375 LYS A O 1
ATOM 2967 N N . ILE A 1 376 ? 8.760 7.170 -14.624 1.00 96.75 376 ILE A N 1
ATOM 2968 C CA . ILE A 1 376 ? 7.411 7.299 -15.170 1.00 96.75 376 ILE A CA 1
ATOM 2969 C C . ILE A 1 376 ? 6.532 7.831 -14.053 1.00 96.75 376 ILE A C 1
ATOM 2971 O O . ILE A 1 376 ? 6.640 7.386 -12.914 1.00 96.75 376 ILE A O 1
ATOM 2975 N N . SER A 1 377 ? 5.702 8.824 -14.347 1.00 96.44 377 SER A N 1
ATOM 2976 C CA . SER A 1 377 ? 4.808 9.428 -13.362 1.00 96.44 377 SER A CA 1
ATOM 2977 C C . SER A 1 377 ? 3.409 9.596 -13.927 1.00 96.44 377 SER A C 1
ATOM 2979 O O . SER A 1 377 ? 3.257 9.912 -15.102 1.00 96.44 377 SER A O 1
ATOM 2981 N N . ARG A 1 378 ? 2.391 9.454 -13.083 1.00 95.88 378 ARG A N 1
ATOM 2982 C CA . ARG A 1 378 ? 1.000 9.757 -13.420 1.00 95.88 378 ARG A CA 1
ATOM 2983 C C . ARG A 1 378 ? 0.439 10.750 -12.414 1.00 95.88 378 ARG A C 1
ATOM 2985 O O . ARG A 1 378 ? 0.579 10.558 -11.205 1.00 95.88 378 ARG A O 1
ATOM 2992 N N . ASN A 1 379 ? -0.181 11.808 -12.927 1.00 93.12 379 ASN A N 1
ATOM 2993 C CA . ASN A 1 379 ? -0.819 12.844 -12.120 1.00 93.12 379 ASN A CA 1
ATOM 2994 C C . ASN A 1 379 ? -2.315 12.552 -11.979 1.00 93.12 379 ASN A C 1
ATOM 2996 O O . ASN A 1 379 ? -2.960 12.142 -12.943 1.00 93.12 379 ASN A O 1
ATOM 3000 N N . HIS A 1 380 ? -2.870 12.809 -10.799 1.00 90.50 380 HIS A N 1
ATOM 3001 C CA . HIS A 1 380 ? -4.308 12.784 -10.561 1.00 90.50 380 HIS A CA 1
ATOM 3002 C C . HIS A 1 380 ? -4.673 13.803 -9.478 1.00 90.50 380 HIS A C 1
ATOM 3004 O O . HIS A 1 380 ? -4.206 13.716 -8.341 1.00 90.50 380 HIS A O 1
ATOM 3010 N N . GLY A 1 381 ? -5.469 14.810 -9.849 1.00 88.56 381 GLY A N 1
ATOM 3011 C CA . GLY A 1 381 ? -5.759 15.946 -8.979 1.00 88.56 381 GLY A CA 1
ATOM 3012 C C . GLY A 1 381 ? -4.473 16.640 -8.518 1.00 88.56 381 GLY A C 1
ATOM 3013 O O . GLY A 1 381 ? -3.697 17.144 -9.329 1.00 88.56 381 GLY A O 1
ATOM 3014 N N . ARG A 1 382 ? -4.247 16.653 -7.201 1.00 90.12 382 ARG A N 1
ATOM 3015 C CA . ARG A 1 382 ? -3.055 17.240 -6.563 1.00 90.12 382 ARG A CA 1
ATOM 3016 C C . ARG A 1 382 ? -1.917 16.245 -6.325 1.00 90.12 382 ARG A C 1
ATOM 3018 O O . ARG A 1 382 ? -0.875 16.646 -5.809 1.00 90.12 382 ARG A O 1
ATOM 3025 N N . HIS A 1 383 ? -2.126 14.973 -6.655 1.00 92.44 383 HIS A N 1
ATOM 3026 C CA . HIS A 1 383 ? -1.188 13.898 -6.358 1.00 92.44 383 HIS A CA 1
ATOM 3027 C C . HIS A 1 383 ? -0.453 13.433 -7.607 1.00 92.44 383 HIS A C 1
ATOM 3029 O O . HIS A 1 383 ? -0.974 13.472 -8.724 1.00 92.44 383 HIS A O 1
ATOM 3035 N N . THR A 1 384 ? 0.753 12.921 -7.392 1.00 92.88 384 THR A N 1
ATOM 3036 C CA . THR A 1 384 ? 1.567 12.279 -8.422 1.00 92.88 384 THR A CA 1
ATOM 3037 C C . THR A 1 384 ? 2.062 10.955 -7.876 1.00 92.88 384 THR A C 1
ATOM 3039 O O . THR A 1 384 ? 2.669 10.928 -6.808 1.00 92.88 384 THR A O 1
ATOM 3042 N N . ILE A 1 385 ? 1.854 9.874 -8.625 1.00 95.38 385 ILE A N 1
ATOM 3043 C CA . ILE A 1 385 ? 2.511 8.587 -8.375 1.00 95.38 385 ILE A CA 1
ATOM 3044 C C . ILE A 1 385 ? 3.635 8.435 -9.379 1.00 95.38 385 ILE A C 1
ATOM 3046 O O . ILE A 1 385 ? 3.496 8.810 -10.540 1.00 95.38 385 ILE A O 1
ATOM 3050 N N . SER A 1 386 ? 4.757 7.905 -8.922 1.00 95.81 386 SER A N 1
ATOM 3051 C CA . SER A 1 386 ? 5.968 7.737 -9.701 1.00 95.81 386 SER A CA 1
ATOM 3052 C C . SER A 1 386 ? 6.527 6.329 -9.558 1.00 95.81 386 SER A C 1
ATOM 3054 O O . SER A 1 386 ? 6.561 5.798 -8.453 1.00 95.81 386 SER A O 1
ATOM 3056 N N . LEU A 1 387 ? 7.036 5.784 -10.658 1.00 97.44 387 LEU A N 1
ATOM 3057 C CA . LEU A 1 387 ? 7.940 4.643 -10.712 1.00 97.44 387 LEU A CA 1
ATOM 3058 C C . LEU A 1 387 ? 9.299 5.146 -11.209 1.00 97.44 387 LEU A C 1
ATOM 3060 O O . LEU A 1 387 ? 9.394 5.656 -12.323 1.00 97.44 387 LEU A O 1
ATOM 3064 N N . ALA A 1 388 ? 10.336 5.046 -10.385 1.00 95.94 388 ALA A N 1
ATOM 3065 C CA . ALA A 1 388 ? 11.693 5.492 -10.701 1.00 95.94 388 ALA A CA 1
ATOM 3066 C C . ALA A 1 388 ? 12.683 4.325 -10.666 1.00 95.94 388 ALA A C 1
ATOM 3068 O O . ALA A 1 388 ? 12.485 3.383 -9.902 1.00 95.94 388 ALA A O 1
ATOM 3069 N N . PHE A 1 389 ? 13.763 4.418 -11.444 1.00 94.94 389 PHE A N 1
ATOM 3070 C CA . PHE A 1 389 ? 14.782 3.374 -11.574 1.00 94.94 389 PHE A CA 1
ATOM 3071 C C . PHE A 1 389 ? 16.189 3.903 -11.269 1.00 94.94 389 PHE A C 1
ATOM 3073 O O . PHE A 1 389 ? 16.543 5.009 -11.686 1.00 94.94 389 PHE A O 1
ATOM 3080 N N . ASP A 1 390 ? 17.003 3.100 -10.580 1.00 90.12 390 ASP A N 1
ATOM 3081 C CA . ASP A 1 390 ? 18.442 3.337 -10.406 1.00 90.12 390 ASP A CA 1
ATOM 3082 C C . ASP A 1 390 ? 19.249 2.025 -10.541 1.00 90.12 390 ASP A C 1
ATOM 3084 O O . ASP A 1 390 ? 19.060 1.108 -9.737 1.00 90.12 390 ASP A O 1
ATOM 3088 N N . PRO A 1 391 ? 20.148 1.905 -11.537 1.00 92.62 391 PRO A N 1
ATOM 3089 C CA . PRO A 1 391 ? 20.292 2.824 -12.669 1.00 92.62 391 PRO A CA 1
ATOM 3090 C C . PRO A 1 391 ? 19.007 2.882 -13.519 1.00 92.62 391 PRO A C 1
ATOM 3092 O O . PRO A 1 391 ? 18.132 2.022 -13.378 1.00 92.62 391 PRO A O 1
ATOM 3095 N N . ALA A 1 392 ? 18.907 3.867 -14.420 1.00 94.19 392 ALA A N 1
ATOM 3096 C CA . ALA A 1 392 ? 17.774 4.002 -15.341 1.00 94.19 392 ALA A CA 1
ATOM 3097 C C . ALA A 1 392 ? 17.484 2.685 -16.090 1.00 94.19 392 ALA A C 1
ATOM 3099 O O . ALA A 1 392 ? 18.392 1.904 -16.394 1.00 94.19 392 ALA A O 1
ATOM 3100 N N . PHE A 1 393 ? 16.210 2.413 -16.361 1.00 96.38 393 PHE A N 1
ATOM 3101 C CA . PHE A 1 393 ? 15.759 1.180 -16.993 1.00 96.38 393 PHE A CA 1
ATOM 3102 C C . PHE A 1 393 ? 16.189 1.135 -18.472 1.00 96.38 393 PHE A C 1
ATOM 3104 O O . PHE A 1 393 ? 16.010 2.128 -19.187 1.00 96.38 393 PHE A O 1
ATOM 3111 N N . PRO A 1 394 ? 16.788 0.022 -18.942 1.00 95.50 394 PRO A N 1
ATOM 3112 C CA . PRO A 1 394 ? 17.408 -0.050 -20.262 1.00 95.50 394 PRO A CA 1
ATOM 3113 C C . PRO A 1 394 ? 16.407 0.162 -21.399 1.00 95.50 394 PRO A C 1
ATOM 3115 O O . PRO A 1 394 ? 15.229 -0.183 -21.308 1.00 95.50 394 PRO A O 1
ATOM 3118 N N . ASN A 1 395 ? 16.906 0.662 -22.526 1.00 94.31 395 ASN A N 1
ATOM 3119 C CA . ASN A 1 395 ? 16.130 0.727 -23.753 1.00 94.31 395 ASN A CA 1
ATOM 3120 C C . ASN A 1 395 ? 15.966 -0.675 -24.346 1.00 94.31 395 ASN A C 1
ATOM 3122 O O . ASN A 1 395 ? 16.896 -1.211 -24.944 1.00 94.31 395 ASN A O 1
ATOM 3126 N N . LEU A 1 396 ? 14.779 -1.263 -24.210 1.00 93.44 396 LEU A N 1
ATOM 3127 C CA . LEU A 1 396 ? 14.514 -2.644 -24.629 1.00 93.44 396 LEU A CA 1
ATOM 3128 C C . LEU A 1 396 ? 14.722 -2.885 -26.130 1.00 93.44 396 LEU A C 1
ATOM 3130 O O . LEU A 1 396 ? 15.140 -3.970 -26.526 1.00 93.44 396 LEU A O 1
ATOM 3134 N N . LYS A 1 397 ? 14.488 -1.870 -26.968 1.00 90.19 397 LYS A N 1
ATOM 3135 C CA . LYS A 1 397 ? 14.689 -1.975 -28.419 1.00 90.19 397 LYS A CA 1
ATOM 3136 C C . LYS A 1 397 ? 16.176 -2.053 -28.781 1.00 90.19 397 LYS A C 1
ATOM 3138 O O . LYS A 1 397 ? 16.543 -2.773 -29.703 1.00 90.19 397 LYS A O 1
ATOM 3143 N N . ALA A 1 398 ? 17.007 -1.321 -28.044 1.00 90.56 398 ALA A N 1
ATOM 3144 C CA . ALA A 1 398 ? 18.463 -1.308 -28.167 1.00 90.56 398 ALA A CA 1
ATOM 3145 C C . ALA A 1 398 ? 19.148 -2.454 -27.401 1.00 90.56 398 ALA A C 1
ATOM 3147 O O . ALA A 1 398 ? 20.304 -2.766 -27.666 1.00 90.56 398 ALA A O 1
ATOM 3148 N N . PHE A 1 399 ? 18.480 -3.062 -26.420 1.00 91.81 399 PHE A N 1
ATOM 3149 C CA . PHE A 1 399 ? 19.109 -3.978 -25.473 1.00 91.81 399 PHE A CA 1
ATOM 3150 C C . PHE A 1 399 ? 19.596 -5.270 -26.143 1.00 91.81 399 PHE A C 1
ATOM 3152 O O . PHE A 1 399 ? 18.797 -6.054 -26.664 1.00 91.81 399 PHE A O 1
ATOM 3159 N N . THR A 1 400 ? 20.907 -5.509 -26.080 1.00 90.25 400 THR A N 1
ATOM 3160 C CA . THR A 1 400 ? 21.590 -6.704 -26.610 1.00 90.25 400 THR A CA 1
ATOM 3161 C C . THR A 1 400 ? 22.324 -7.505 -25.533 1.00 90.25 400 THR A C 1
ATOM 3163 O O . THR A 1 400 ? 22.896 -8.546 -25.844 1.00 90.25 400 THR A O 1
ATOM 3166 N N . GLY A 1 401 ? 22.355 -7.014 -24.292 1.00 87.88 401 GLY A N 1
ATOM 3167 C CA . GLY A 1 401 ? 22.986 -7.690 -23.160 1.00 87.88 401 GLY A CA 1
ATOM 3168 C C . GLY A 1 401 ? 22.296 -8.999 -22.771 1.00 87.88 401 GLY A C 1
ATOM 3169 O O . GLY A 1 401 ? 21.115 -9.195 -23.051 1.00 87.88 401 GLY A O 1
ATOM 3170 N N . GLU A 1 402 ? 23.022 -9.885 -22.082 1.00 91.69 402 GLU A N 1
ATOM 3171 C CA . GLU A 1 402 ? 22.445 -11.126 -21.537 1.00 91.69 402 GLU A CA 1
ATOM 3172 C C . GLU A 1 402 ? 21.446 -10.824 -20.410 1.00 91.69 402 GLU A C 1
ATOM 3174 O O . GLU A 1 402 ? 20.328 -11.336 -20.396 1.00 91.69 402 GLU A O 1
ATOM 3179 N N . SER A 1 403 ? 21.843 -9.973 -19.460 1.00 94.06 403 SER A N 1
ATOM 3180 C CA . SER A 1 403 ? 21.032 -9.594 -18.305 1.00 94.06 403 SER A CA 1
ATOM 3181 C C . SER A 1 403 ? 21.538 -8.294 -17.692 1.00 94.06 403 SER A C 1
ATOM 3183 O O . SER A 1 403 ? 22.742 -8.038 -17.657 1.00 94.06 403 SER A O 1
ATOM 3185 N N . VAL A 1 404 ? 20.624 -7.492 -17.156 1.00 94.56 404 VAL A N 1
ATOM 3186 C CA . VAL A 1 404 ? 20.939 -6.343 -16.315 1.00 94.56 404 VAL A CA 1
ATOM 3187 C C . VAL A 1 404 ? 19.960 -6.231 -15.160 1.00 94.56 404 VAL A C 1
ATOM 3189 O O . VAL A 1 404 ? 18.783 -6.550 -15.297 1.00 94.56 404 VAL A O 1
ATOM 3192 N N . GLU A 1 405 ? 20.466 -5.752 -14.033 1.00 94.81 405 GLU A N 1
ATOM 3193 C CA . GLU A 1 405 ? 19.728 -5.605 -12.786 1.00 94.81 405 GLU A CA 1
ATOM 3194 C C . GLU A 1 405 ? 19.831 -4.166 -12.278 1.00 94.81 405 GLU A C 1
ATOM 3196 O O . GLU A 1 405 ? 20.765 -3.424 -12.612 1.00 94.81 405 GLU A O 1
ATOM 3201 N N . GLY A 1 406 ? 18.861 -3.771 -11.464 1.00 93.06 406 GLY A N 1
ATOM 3202 C CA . GLY A 1 406 ? 18.846 -2.482 -10.794 1.00 93.06 406 GLY A CA 1
ATOM 3203 C C . GLY A 1 406 ? 17.736 -2.397 -9.759 1.00 93.06 406 GLY A C 1
ATOM 3204 O O . GLY A 1 406 ? 17.038 -3.368 -9.484 1.00 93.06 406 GLY A O 1
ATOM 3205 N N . MET A 1 407 ? 17.569 -1.215 -9.180 1.00 94.56 407 MET A N 1
ATOM 3206 C CA . MET A 1 407 ? 16.540 -0.937 -8.186 1.00 94.56 407 MET A CA 1
ATOM 3207 C C . MET A 1 407 ? 15.410 -0.119 -8.798 1.00 94.56 407 MET A C 1
ATOM 3209 O O . MET A 1 407 ? 15.647 0.731 -9.657 1.00 94.56 407 MET A O 1
ATOM 3213 N N . PHE A 1 408 ? 14.196 -0.310 -8.293 1.00 95.69 408 PHE A N 1
ATOM 3214 C CA . PHE A 1 408 ? 13.081 0.592 -8.547 1.00 95.69 408 PHE A CA 1
ATOM 3215 C C . PHE A 1 408 ? 12.488 1.146 -7.247 1.00 95.69 408 PHE A C 1
ATOM 3217 O O . PHE A 1 408 ? 12.597 0.545 -6.173 1.00 95.69 408 PHE A O 1
ATOM 3224 N N . GLU A 1 409 ? 11.846 2.306 -7.353 1.00 94.81 409 GLU A N 1
ATOM 3225 C CA . GLU A 1 409 ? 11.079 2.954 -6.291 1.00 94.81 409 GLU A CA 1
ATOM 3226 C C . GLU A 1 409 ? 9.700 3.350 -6.810 1.00 94.81 409 GLU A C 1
ATOM 3228 O O . GLU A 1 409 ? 9.592 4.016 -7.838 1.00 94.81 409 GLU A O 1
ATOM 3233 N N . ILE A 1 410 ? 8.659 2.982 -6.065 1.00 95.56 410 ILE A N 1
ATOM 3234 C CA . ILE A 1 410 ? 7.299 3.482 -6.262 1.00 95.56 410 ILE A CA 1
ATOM 3235 C C . ILE A 1 410 ? 7.029 4.510 -5.168 1.00 95.56 410 ILE A C 1
ATOM 3237 O O . ILE A 1 410 ? 7.096 4.178 -3.981 1.00 95.56 410 ILE A O 1
ATOM 3241 N N . SER A 1 411 ? 6.714 5.745 -5.540 1.00 90.94 411 SER A N 1
ATOM 3242 C CA . SER A 1 411 ? 6.477 6.832 -4.586 1.00 90.94 411 SER A CA 1
ATOM 3243 C C . SER A 1 411 ? 5.279 7.696 -4.972 1.00 90.94 411 SER A C 1
ATOM 3245 O O . SER A 1 411 ? 5.019 7.934 -6.150 1.00 90.94 411 SER A O 1
ATOM 3247 N N . GLY A 1 412 ? 4.538 8.141 -3.956 1.00 87.44 412 GLY A N 1
ATOM 3248 C CA . GLY A 1 412 ? 3.467 9.131 -4.064 1.00 87.44 412 GLY A CA 1
ATOM 3249 C C . GLY A 1 412 ? 3.822 10.403 -3.293 1.00 87.44 412 GLY A C 1
ATOM 3250 O O . GLY A 1 412 ? 4.977 10.834 -3.274 1.00 87.44 412 GLY A O 1
ATOM 3251 N N . ASP A 1 413 ? 2.847 10.974 -2.582 1.00 85.06 413 ASP A N 1
ATOM 3252 C CA . ASP A 1 413 ? 3.126 12.022 -1.595 1.00 85.06 413 ASP A CA 1
ATOM 3253 C C . ASP A 1 413 ? 4.056 11.501 -0.487 1.00 85.06 413 ASP A C 1
ATOM 3255 O O . ASP A 1 413 ? 3.915 10.376 0.006 1.00 85.06 413 ASP A O 1
ATOM 3259 N N . VAL A 1 414 ? 4.969 12.364 -0.041 1.00 81.00 414 VAL A N 1
ATOM 3260 C CA . VAL A 1 414 ? 5.979 12.064 0.981 1.00 81.00 414 VAL A CA 1
ATOM 3261 C C . VAL A 1 414 ? 5.388 11.491 2.272 1.00 81.00 414 VAL A C 1
ATOM 3263 O O . VAL A 1 414 ? 6.062 10.719 2.951 1.00 81.00 414 VAL A O 1
ATOM 3266 N N . THR A 1 415 ? 4.144 11.830 2.614 1.00 83.00 415 THR A N 1
ATOM 3267 C CA . THR A 1 415 ? 3.444 11.339 3.811 1.00 83.00 415 THR A CA 1
ATOM 3268 C C . THR A 1 415 ? 3.051 9.866 3.730 1.00 83.00 415 THR A C 1
ATOM 3270 O O . THR A 1 415 ? 2.881 9.227 4.765 1.00 83.00 415 THR A O 1
ATOM 3273 N N . THR A 1 416 ? 2.931 9.304 2.525 1.00 87.75 416 THR A N 1
ATOM 3274 C CA . THR A 1 416 ? 2.504 7.910 2.303 1.00 87.75 416 THR A CA 1
ATOM 3275 C C . THR A 1 416 ? 3.664 6.913 2.269 1.00 87.75 416 THR A C 1
ATOM 3277 O O . THR A 1 416 ? 3.446 5.701 2.266 1.00 87.75 416 THR A O 1
ATOM 3280 N N . GLY A 1 417 ? 4.906 7.401 2.335 1.00 88.50 417 GLY A N 1
ATOM 3281 C CA . GLY A 1 417 ? 6.097 6.568 2.194 1.00 88.50 417 GLY A CA 1
ATOM 3282 C C . GLY A 1 417 ? 6.329 6.128 0.748 1.00 88.50 417 GLY A C 1
ATOM 3283 O O . GLY A 1 417 ? 5.848 6.757 -0.191 1.00 88.50 417 GLY A O 1
ATOM 3284 N N . PHE A 1 418 ? 7.105 5.063 0.570 1.00 91.25 418 PHE A N 1
ATOM 3285 C CA . PHE A 1 418 ? 7.455 4.532 -0.749 1.00 91.25 418 PHE A CA 1
ATOM 3286 C C . PHE A 1 418 ? 7.665 3.016 -0.697 1.00 91.25 418 PHE A C 1
ATOM 3288 O O . PHE A 1 418 ? 7.844 2.443 0.378 1.00 91.25 418 PHE A O 1
ATOM 3295 N N . ILE A 1 419 ? 7.635 2.360 -1.853 1.00 93.56 419 ILE A N 1
ATOM 3296 C CA . ILE A 1 419 ? 7.974 0.941 -2.015 1.00 93.56 419 ILE A CA 1
ATOM 3297 C C . ILE A 1 419 ? 9.299 0.859 -2.758 1.00 93.56 419 ILE A C 1
ATOM 3299 O O . ILE A 1 419 ? 9.524 1.625 -3.693 1.00 93.56 419 ILE A O 1
ATOM 3303 N N . ARG A 1 420 ? 10.166 -0.073 -2.365 1.00 92.06 420 ARG A N 1
ATOM 3304 C CA . ARG A 1 420 ? 11.431 -0.327 -3.059 1.00 92.06 420 ARG A CA 1
ATOM 3305 C C . ARG A 1 420 ? 11.517 -1.774 -3.515 1.00 92.06 420 ARG A C 1
ATOM 3307 O O . ARG A 1 420 ? 11.074 -2.673 -2.803 1.00 92.06 420 ARG A O 1
ATOM 3314 N N . GLY A 1 421 ? 12.139 -1.990 -4.664 1.00 94.62 421 GLY A N 1
ATOM 3315 C CA . GLY A 1 421 ? 12.385 -3.320 -5.194 1.00 94.62 421 GLY A CA 1
ATOM 3316 C C . GLY A 1 421 ? 13.561 -3.395 -6.140 1.00 94.62 421 GLY A C 1
ATOM 3317 O O . GLY A 1 421 ? 14.257 -2.407 -6.368 1.00 94.62 421 GLY A O 1
ATOM 3318 N N . GLU A 1 422 ? 13.739 -4.585 -6.683 1.00 95.94 422 GLU A N 1
ATOM 3319 C CA . GLU A 1 422 ? 14.731 -4.940 -7.684 1.00 95.94 422 GLU A CA 1
ATOM 3320 C C . GLU A 1 422 ? 14.027 -5.222 -9.006 1.00 95.94 422 GLU A C 1
ATOM 3322 O O . GLU A 1 422 ? 12.935 -5.794 -9.034 1.00 95.94 422 GLU A O 1
ATOM 3327 N N . TYR A 1 423 ? 14.646 -4.799 -10.103 1.00 97.12 423 TYR A N 1
ATOM 3328 C CA . TYR A 1 423 ? 14.240 -5.191 -11.442 1.00 97.12 423 TYR A CA 1
ATOM 3329 C C . TYR A 1 423 ? 15.368 -5.955 -12.123 1.00 97.12 423 TYR A C 1
ATOM 3331 O O . TYR A 1 423 ? 16.549 -5.683 -11.891 1.00 97.12 423 TYR A O 1
ATOM 3339 N N . ARG A 1 424 ? 14.991 -6.844 -13.037 1.00 97.19 424 ARG A N 1
ATOM 3340 C CA . ARG A 1 424 ? 15.900 -7.518 -13.955 1.00 97.19 424 ARG A CA 1
ATOM 3341 C C . ARG A 1 424 ? 15.334 -7.464 -15.364 1.00 97.19 424 ARG A C 1
ATOM 3343 O O . ARG A 1 424 ? 14.157 -7.731 -15.566 1.00 97.19 424 ARG A O 1
ATOM 3350 N N . ALA A 1 425 ? 16.170 -7.125 -16.337 1.00 97.00 425 ALA A N 1
ATOM 3351 C CA . ALA A 1 425 ? 15.860 -7.252 -17.756 1.00 97.00 425 ALA A CA 1
ATOM 3352 C C . ALA A 1 425 ? 16.879 -8.200 -18.388 1.00 97.00 425 ALA A C 1
ATOM 3354 O O . ALA A 1 425 ? 18.084 -7.998 -18.239 1.00 97.00 425 ALA A O 1
ATOM 3355 N N . ALA A 1 426 ? 16.411 -9.236 -19.073 1.00 95.69 426 ALA A N 1
ATOM 3356 C CA . ALA A 1 426 ? 17.262 -10.252 -19.679 1.00 95.69 426 ALA A CA 1
ATOM 3357 C C . ALA A 1 426 ? 16.811 -10.577 -21.101 1.00 95.69 426 ALA A C 1
ATOM 3359 O O . ALA A 1 426 ? 15.653 -10.366 -21.465 1.00 95.69 426 ALA A O 1
ATOM 3360 N N . ARG A 1 427 ? 17.742 -11.083 -21.909 1.00 93.31 427 ARG A N 1
ATOM 3361 C CA . ARG A 1 427 ? 17.480 -11.530 -23.277 1.00 93.31 427 ARG A CA 1
ATOM 3362 C C . ARG A 1 427 ? 17.869 -12.996 -23.413 1.00 93.31 427 ARG A C 1
ATOM 3364 O O . ARG A 1 427 ? 18.982 -13.379 -23.066 1.00 93.31 427 ARG A O 1
ATOM 3371 N N . SER A 1 428 ? 16.970 -13.800 -23.970 1.00 91.38 428 SER A N 1
ATOM 3372 C CA . SER A 1 428 ? 17.226 -15.196 -24.328 1.00 91.38 428 SER A CA 1
ATOM 3373 C C . SER A 1 428 ? 16.737 -15.439 -25.753 1.00 91.38 428 SER A C 1
ATOM 3375 O O . SER A 1 428 ? 15.537 -15.515 -26.009 1.00 91.38 428 SER A O 1
ATOM 3377 N N . GLY A 1 429 ? 17.673 -15.501 -26.705 1.00 87.56 429 GLY A N 1
ATOM 3378 C CA . GLY A 1 429 ? 17.337 -15.518 -28.130 1.00 87.56 429 GLY A CA 1
ATOM 3379 C C . GLY A 1 429 ? 16.597 -14.243 -28.553 1.00 87.56 429 GLY A C 1
ATOM 3380 O O . GLY A 1 429 ? 17.101 -13.133 -28.355 1.00 87.56 429 GLY A O 1
ATOM 3381 N N . ASP A 1 430 ? 15.401 -14.414 -29.116 1.00 87.19 430 ASP A N 1
ATOM 3382 C CA . ASP A 1 430 ? 14.546 -13.320 -29.595 1.00 87.19 430 ASP A CA 1
ATOM 3383 C C . ASP A 1 430 ? 13.563 -12.795 -28.534 1.00 87.19 430 ASP A C 1
ATOM 3385 O O . ASP A 1 430 ? 12.872 -11.803 -28.774 1.00 87.19 430 ASP A O 1
ATOM 3389 N N . THR A 1 431 ? 13.529 -13.418 -27.353 1.00 93.38 431 THR A N 1
ATOM 3390 C CA . THR A 1 431 ? 12.638 -13.041 -26.252 1.00 93.38 431 THR A CA 1
ATOM 3391 C C . THR A 1 431 ? 13.369 -12.158 -25.244 1.00 93.38 431 THR A C 1
ATOM 3393 O O . THR A 1 431 ? 14.478 -12.473 -24.794 1.00 93.38 431 THR A O 1
ATOM 3396 N N . LEU A 1 432 ? 12.731 -11.053 -24.863 1.00 96.62 432 LEU A N 1
ATOM 3397 C CA . LEU A 1 432 ? 13.130 -10.212 -23.737 1.00 96.62 432 LEU A CA 1
ATOM 3398 C C . LEU A 1 432 ? 12.230 -10.513 -22.543 1.00 96.62 432 LEU A C 1
ATOM 3400 O O . LEU A 1 432 ? 11.014 -10.582 -22.688 1.00 96.62 432 LEU A O 1
ATOM 3404 N N . THR A 1 433 ? 12.815 -10.643 -21.360 1.00 97.88 433 THR A N 1
ATOM 3405 C CA . THR A 1 433 ? 12.078 -10.862 -20.114 1.00 97.88 433 THR A CA 1
ATOM 3406 C C . THR A 1 433 ? 12.368 -9.740 -19.132 1.00 97.88 433 THR A C 1
ATOM 3408 O O . THR A 1 433 ? 13.532 -9.369 -18.953 1.00 97.88 433 THR A O 1
ATOM 3411 N N . ILE A 1 434 ? 11.334 -9.235 -18.470 1.00 98.38 434 ILE A N 1
ATOM 3412 C CA . ILE A 1 434 ? 11.434 -8.261 -17.386 1.00 98.38 434 ILE A CA 1
ATOM 3413 C C . ILE A 1 434 ? 10.843 -8.890 -16.132 1.00 98.38 434 ILE A C 1
ATOM 3415 O O . ILE A 1 434 ? 9.735 -9.416 -16.166 1.00 98.38 434 ILE A O 1
ATOM 3419 N N . GLU A 1 435 ? 11.574 -8.805 -15.032 1.00 98.44 435 GLU A N 1
ATOM 3420 C CA . GLU A 1 435 ? 11.127 -9.206 -13.704 1.00 98.44 435 GLU A CA 1
ATOM 3421 C C . GLU A 1 435 ? 11.199 -7.992 -12.777 1.00 98.44 435 GLU A C 1
ATOM 3423 O O . GLU A 1 435 ? 12.176 -7.240 -12.806 1.00 98.44 435 GLU A O 1
ATOM 3428 N N . MET A 1 436 ? 10.168 -7.785 -11.957 1.00 98.31 436 MET A N 1
ATOM 3429 C CA . MET A 1 436 ? 10.181 -6.796 -10.879 1.00 98.31 436 MET A CA 1
ATOM 3430 C C . MET A 1 436 ? 9.690 -7.422 -9.579 1.00 98.31 436 MET A C 1
ATOM 3432 O O . MET A 1 436 ? 8.580 -7.954 -9.507 1.00 98.31 436 MET A O 1
ATOM 3436 N N . ILE A 1 437 ? 10.499 -7.291 -8.530 1.00 97.25 437 ILE A N 1
ATOM 3437 C CA . ILE A 1 437 ? 10.182 -7.770 -7.187 1.00 97.25 437 ILE A CA 1
ATOM 3438 C C . ILE A 1 437 ? 10.327 -6.588 -6.219 1.00 97.25 437 ILE A C 1
ATOM 3440 O O . ILE A 1 437 ? 11.439 -6.091 -6.045 1.00 97.25 437 ILE A O 1
ATOM 3444 N N . PRO A 1 438 ? 9.258 -6.110 -5.553 1.00 95.56 438 PRO A N 1
ATOM 3445 C CA . PRO A 1 438 ? 9.318 -5.103 -4.484 1.00 95.56 438 PRO A CA 1
ATOM 3446 C C . PRO A 1 438 ? 9.962 -5.666 -3.196 1.00 95.56 438 PRO A C 1
ATOM 3448 O O . PRO A 1 438 ? 9.364 -5.644 -2.118 1.00 95.56 438 PRO A O 1
ATOM 3451 N N . SER A 1 439 ? 11.192 -6.181 -3.309 1.00 91.62 439 SER A N 1
ATOM 3452 C CA . SER A 1 439 ? 11.966 -6.895 -2.282 1.00 91.62 439 SER A CA 1
ATOM 3453 C C . SER A 1 439 ? 12.202 -6.073 -1.010 1.00 91.62 439 SER A C 1
ATOM 3455 O O . SER A 1 439 ? 12.310 -6.621 0.087 1.00 91.62 439 SER A O 1
ATOM 3457 N N . GLY A 1 440 ? 12.225 -4.742 -1.127 1.00 86.19 440 GLY A N 1
ATOM 3458 C CA . GLY A 1 440 ? 12.377 -3.812 -0.009 1.00 86.19 440 GLY A CA 1
ATOM 3459 C C . GLY A 1 440 ? 11.090 -3.546 0.776 1.00 86.19 440 GLY A C 1
ATOM 3460 O O . GLY A 1 440 ? 11.152 -2.937 1.849 1.00 86.19 440 GLY A O 1
ATOM 3461 N N . GLY A 1 441 ? 9.938 -3.993 0.269 1.00 90.69 441 GLY A N 1
ATOM 3462 C CA . GLY A 1 441 ? 8.637 -3.766 0.883 1.00 90.69 441 GLY A CA 1
ATOM 3463 C C . GLY A 1 441 ? 8.232 -2.290 0.902 1.00 90.69 441 GLY A C 1
ATOM 3464 O O . GLY A 1 441 ? 8.801 -1.448 0.205 1.00 90.69 441 GLY A O 1
ATOM 3465 N N . TRP A 1 442 ? 7.237 -1.973 1.729 1.00 91.25 442 TRP A N 1
ATOM 3466 C CA . TRP A 1 442 ? 6.821 -0.602 2.001 1.00 91.25 442 TRP A CA 1
ATOM 3467 C C . TRP A 1 442 ? 7.649 0.019 3.130 1.00 91.25 442 TRP A C 1
ATOM 3469 O O . TRP A 1 442 ? 7.816 -0.541 4.224 1.00 91.25 442 TRP A O 1
ATOM 3479 N N . ILE A 1 443 ? 8.149 1.220 2.861 1.00 86.75 443 ILE A N 1
ATOM 3480 C CA . ILE A 1 443 ? 8.946 2.038 3.763 1.00 86.75 443 ILE A CA 1
ATOM 3481 C C . ILE A 1 443 ? 8.086 3.246 4.167 1.00 86.75 443 ILE A C 1
ATOM 3483 O O . ILE A 1 443 ? 7.970 4.209 3.403 1.00 86.75 443 ILE A O 1
ATOM 3487 N N . PRO A 1 444 ? 7.458 3.213 5.360 1.00 84.50 444 PRO A N 1
ATOM 3488 C CA . PRO A 1 444 ? 6.630 4.312 5.837 1.00 84.50 444 PRO A CA 1
ATOM 3489 C C . PRO A 1 444 ? 7.477 5.546 6.140 1.00 84.50 444 PRO A C 1
ATOM 3491 O O . PRO A 1 444 ? 8.569 5.444 6.704 1.00 84.50 444 PRO A O 1
ATOM 3494 N N . ASN A 1 445 ? 6.924 6.727 5.875 1.00 81.62 445 ASN A N 1
ATOM 3495 C CA . ASN A 1 445 ? 7.539 7.999 6.235 1.00 81.62 445 ASN A CA 1
ATOM 3496 C C . ASN A 1 445 ? 6.681 8.765 7.250 1.00 81.62 445 ASN A C 1
ATOM 3498 O O . ASN A 1 445 ? 6.156 9.844 6.991 1.00 81.62 445 ASN A O 1
ATOM 3502 N N . GLU A 1 446 ? 6.526 8.172 8.431 1.00 76.38 446 GLU A N 1
ATOM 3503 C CA . GLU A 1 446 ? 5.744 8.757 9.517 1.00 76.38 446 GLU A CA 1
ATOM 3504 C C . GLU A 1 446 ? 6.663 9.343 10.593 1.00 76.38 446 GLU A C 1
ATOM 3506 O O . GLU A 1 446 ? 7.703 8.778 10.920 1.00 76.38 446 GLU A O 1
ATOM 3511 N N . SER A 1 447 ? 6.282 10.475 11.175 1.00 68.81 447 SER A N 1
ATOM 3512 C CA . SER A 1 447 ? 6.973 11.155 12.277 1.00 68.81 447 SER A CA 1
ATOM 3513 C C . SER A 1 447 ? 6.477 10.720 13.668 1.00 68.81 447 SER A C 1
ATOM 3515 O O . SER A 1 447 ? 7.236 10.747 14.639 1.00 68.81 447 SER A O 1
ATOM 3517 N N . LYS A 1 448 ? 5.218 10.278 13.783 1.00 70.75 448 LYS A N 1
ATOM 3518 C CA . LYS A 1 448 ? 4.567 9.867 15.034 1.00 70.75 448 LYS A CA 1
ATOM 3519 C C . LYS A 1 448 ? 5.118 8.535 15.535 1.00 70.75 448 LYS A C 1
ATOM 3521 O O . LYS A 1 448 ? 4.938 7.484 14.920 1.00 70.75 448 LYS A O 1
ATOM 3526 N N . LEU A 1 449 ? 5.707 8.565 16.729 1.00 64.88 449 LEU A N 1
ATOM 3527 C CA . LEU A 1 449 ? 6.281 7.387 17.390 1.00 64.88 449 LEU A CA 1
ATOM 3528 C C . LEU A 1 449 ? 5.276 6.238 17.574 1.00 64.88 449 LEU A C 1
ATOM 3530 O O . LEU A 1 449 ? 5.656 5.080 17.433 1.00 64.88 449 LEU A O 1
ATOM 3534 N N . SER A 1 450 ? 4.001 6.535 17.853 1.00 66.25 450 SER A N 1
ATOM 3535 C CA . SER A 1 450 ? 2.952 5.517 18.024 1.00 66.25 450 SER A CA 1
ATOM 3536 C C . SER A 1 450 ? 2.664 4.735 16.741 1.00 66.25 450 SER A C 1
ATOM 3538 O O . SER A 1 450 ? 2.412 3.536 16.796 1.00 66.25 450 SER A O 1
ATOM 3540 N N . LEU A 1 451 ? 2.729 5.397 15.586 1.00 71.25 451 LEU A N 1
ATOM 3541 C CA . LEU A 1 451 ? 2.517 4.763 14.287 1.00 71.25 451 LEU A CA 1
ATOM 3542 C C . LEU A 1 451 ? 3.781 4.049 13.807 1.00 71.25 451 LEU A C 1
ATOM 3544 O O . LEU A 1 451 ? 3.691 2.928 13.324 1.00 71.25 451 LEU A O 1
ATOM 3548 N N . ARG A 1 452 ? 4.972 4.620 14.046 1.00 69.75 452 ARG A N 1
ATOM 3549 C CA . ARG A 1 452 ? 6.243 3.895 13.843 1.00 69.75 452 ARG A CA 1
ATOM 3550 C C . ARG A 1 452 ? 6.272 2.588 14.628 1.00 69.75 452 ARG A C 1
ATOM 3552 O O . ARG A 1 452 ? 6.695 1.562 14.105 1.00 69.75 452 ARG A O 1
ATOM 3559 N N . PHE A 1 453 ? 5.794 2.624 15.870 1.00 62.50 453 PHE A N 1
ATOM 3560 C CA . PHE A 1 453 ? 5.610 1.433 16.687 1.00 62.50 453 PHE A CA 1
ATOM 3561 C C . PHE A 1 453 ? 4.637 0.452 16.025 1.00 62.50 453 PHE A C 1
ATOM 3563 O O . PHE A 1 453 ? 5.018 -0.702 15.853 1.00 62.50 453 PHE A O 1
ATOM 3570 N N . LEU A 1 454 ? 3.448 0.903 15.594 1.00 67.38 454 LEU A N 1
ATOM 3571 C CA . LEU A 1 454 ? 2.449 0.066 14.910 1.00 67.38 454 LEU A CA 1
ATOM 3572 C C . LEU A 1 454 ? 3.037 -0.650 13.680 1.00 67.38 454 LEU A C 1
ATOM 3574 O O . LEU A 1 454 ? 2.945 -1.868 13.574 1.00 67.38 454 LEU A O 1
ATOM 3578 N N . TYR A 1 455 ? 3.730 0.078 12.804 1.00 70.69 455 TYR A N 1
ATOM 3579 C CA . TYR A 1 455 ? 4.356 -0.494 11.605 1.00 70.69 455 TYR A CA 1
ATOM 3580 C C . TYR A 1 455 ? 5.559 -1.400 11.908 1.00 70.69 455 TYR A C 1
ATOM 3582 O O . TYR A 1 455 ? 6.028 -2.120 11.030 1.00 70.69 455 TYR A O 1
ATOM 3590 N N . THR A 1 456 ? 6.093 -1.355 13.131 1.00 59.28 456 THR A N 1
ATOM 3591 C CA . THR A 1 456 ? 7.191 -2.231 13.563 1.00 59.28 456 THR A CA 1
ATOM 3592 C C . THR A 1 456 ? 6.679 -3.493 14.258 1.00 59.28 456 THR A C 1
ATOM 3594 O O . THR A 1 456 ? 7.286 -4.551 14.099 1.00 59.28 456 THR A O 1
ATOM 3597 N N . VAL A 1 457 ? 5.587 -3.408 15.032 1.00 47.25 457 VAL A N 1
ATOM 3598 C CA . VAL A 1 457 ? 4.964 -4.594 15.656 1.00 47.25 457 VAL A CA 1
ATOM 3599 C C . VAL A 1 457 ? 4.259 -5.479 14.646 1.00 47.25 457 VAL A C 1
ATOM 3601 O O . VAL A 1 457 ? 4.142 -6.668 14.914 1.00 47.25 457 VAL A O 1
ATOM 3604 N N . GLU A 1 458 ? 3.793 -4.905 13.536 1.00 66.94 458 GLU A N 1
ATOM 3605 C CA . GLU A 1 458 ? 2.939 -5.589 12.576 1.00 66.94 458 GLU A CA 1
ATOM 3606 C C . GLU A 1 458 ? 3.616 -5.625 11.195 1.00 66.94 458 GLU A C 1
ATOM 3608 O O . GLU A 1 458 ? 3.395 -4.738 10.359 1.00 66.94 458 GLU A O 1
ATOM 3613 N N . PRO A 1 459 ? 4.511 -6.614 10.960 1.00 67.44 459 PRO A N 1
ATOM 3614 C CA . PRO A 1 459 ? 5.313 -6.702 9.745 1.00 67.44 459 PRO A CA 1
ATOM 3615 C C . PRO A 1 459 ? 4.472 -6.756 8.474 1.00 67.44 459 PRO A C 1
ATOM 3617 O O . PRO A 1 459 ? 4.961 -6.327 7.429 1.00 67.44 459 PRO A O 1
ATOM 3620 N N . MET A 1 460 ? 3.213 -7.213 8.556 1.00 73.56 460 MET A N 1
ATOM 3621 C CA . MET A 1 460 ? 2.328 -7.350 7.398 1.00 73.56 460 MET A CA 1
ATOM 3622 C C . MET A 1 460 ? 2.196 -6.035 6.613 1.00 73.56 460 MET A C 1
ATOM 3624 O O . MET A 1 460 ? 2.220 -6.064 5.389 1.00 73.56 460 MET A O 1
ATOM 3628 N N . PHE A 1 461 ? 2.152 -4.873 7.284 1.00 74.62 461 PHE A N 1
ATOM 3629 C CA . PHE A 1 461 ? 2.011 -3.571 6.615 1.00 74.62 461 PHE A CA 1
ATOM 3630 C C . PHE A 1 461 ? 3.202 -3.254 5.713 1.00 74.62 461 PHE A C 1
ATOM 3632 O O . PHE A 1 461 ? 3.039 -2.663 4.652 1.00 74.62 461 PHE A O 1
ATOM 3639 N N . ARG A 1 462 ? 4.405 -3.644 6.139 1.00 83.00 462 ARG A N 1
ATOM 3640 C CA . ARG A 1 462 ? 5.650 -3.341 5.428 1.00 83.00 462 ARG A CA 1
ATOM 3641 C C . ARG A 1 462 ? 6.035 -4.435 4.443 1.00 83.00 462 ARG A C 1
ATOM 3643 O O . ARG A 1 462 ? 6.658 -4.139 3.433 1.00 83.00 462 ARG A O 1
ATOM 3650 N N . GLN A 1 463 ? 5.694 -5.683 4.742 1.00 86.62 463 GLN A N 1
ATOM 3651 C CA . GLN A 1 463 ? 6.190 -6.851 4.017 1.00 86.62 463 GLN A CA 1
ATOM 3652 C C . GLN A 1 463 ? 5.217 -7.383 2.973 1.00 86.62 463 GLN A C 1
ATOM 3654 O O . GLN A 1 463 ? 5.653 -8.095 2.082 1.00 86.62 463 GLN A O 1
ATOM 3659 N N . TRP A 1 464 ? 3.926 -7.036 3.014 1.00 88.25 464 TRP A N 1
ATOM 3660 C CA . TRP A 1 464 ? 2.992 -7.542 2.005 1.00 88.25 464 TRP A CA 1
ATOM 3661 C C . TRP A 1 464 ? 3.448 -7.288 0.550 1.00 88.25 464 TRP A C 1
ATOM 3663 O O . TRP A 1 464 ? 3.260 -8.206 -0.252 1.00 88.25 464 TRP A O 1
ATOM 3673 N N . PRO A 1 465 ? 4.114 -6.162 0.183 1.00 92.94 465 PRO A N 1
ATOM 3674 C CA . PRO A 1 465 ? 4.586 -5.981 -1.183 1.00 92.94 465 PRO A CA 1
ATOM 3675 C C . PRO A 1 465 ? 5.594 -7.053 -1.586 1.00 92.94 465 PRO A C 1
ATOM 3677 O O . PRO A 1 465 ? 5.498 -7.562 -2.689 1.00 92.94 465 PRO A O 1
ATOM 3680 N N . THR A 1 466 ? 6.486 -7.486 -0.684 1.00 91.75 466 THR A N 1
ATOM 3681 C CA . THR A 1 466 ? 7.590 -8.425 -0.987 1.00 91.75 466 THR A CA 1
ATOM 3682 C C . THR A 1 466 ? 7.117 -9.808 -1.429 1.00 91.75 466 THR A C 1
ATOM 3684 O O . THR A 1 466 ? 7.925 -10.658 -1.777 1.00 91.75 466 THR A O 1
ATOM 3687 N N . THR A 1 467 ? 5.815 -10.062 -1.349 1.00 91.69 467 THR A N 1
ATOM 3688 C CA . THR A 1 467 ? 5.183 -11.306 -1.784 1.00 91.69 467 THR A CA 1
ATOM 3689 C C . THR A 1 467 ? 4.627 -11.222 -3.202 1.00 91.69 467 THR A C 1
ATOM 3691 O O . THR A 1 467 ? 3.905 -12.122 -3.609 1.00 91.69 467 THR A O 1
ATOM 3694 N N . TYR A 1 468 ? 4.903 -10.141 -3.928 1.00 94.06 468 TYR A N 1
ATOM 3695 C CA . TYR A 1 468 ? 4.509 -9.941 -5.317 1.00 94.06 468 TYR A CA 1
ATOM 3696 C C . TYR A 1 468 ? 5.717 -10.124 -6.232 1.00 94.06 468 TYR A C 1
ATOM 3698 O O . TYR A 1 468 ? 6.821 -9.691 -5.903 1.00 94.06 468 TYR A O 1
ATOM 3706 N N . ARG A 1 469 ? 5.487 -10.706 -7.406 1.00 96.69 469 ARG A N 1
ATOM 3707 C CA . ARG A 1 469 ? 6.419 -10.707 -8.533 1.00 96.69 469 ARG A CA 1
ATOM 3708 C C . ARG A 1 469 ? 5.662 -10.298 -9.785 1.00 96.69 469 ARG A C 1
ATOM 3710 O O . ARG A 1 469 ? 4.585 -10.830 -10.040 1.00 96.69 469 ARG A O 1
ATOM 3717 N N . TRP A 1 470 ? 6.216 -9.356 -10.537 1.00 98.06 470 TRP A N 1
ATOM 3718 C CA . TRP A 1 470 ? 5.734 -9.020 -11.871 1.00 98.06 470 TRP A CA 1
ATOM 3719 C C . TRP A 1 470 ? 6.678 -9.585 -12.914 1.00 98.06 470 TRP A C 1
ATOM 3721 O O . TRP A 1 470 ? 7.892 -9.399 -12.800 1.00 98.06 470 TRP A O 1
ATOM 3731 N N . MET A 1 471 ? 6.109 -10.226 -13.928 1.00 98.06 471 MET A N 1
ATOM 3732 C CA . MET A 1 471 ? 6.831 -10.756 -15.074 1.00 98.06 471 MET A CA 1
ATOM 3733 C C . MET A 1 471 ? 6.261 -10.154 -16.353 1.00 98.06 471 MET A C 1
ATOM 3735 O O . MET A 1 471 ? 5.045 -10.028 -16.496 1.00 98.06 471 MET A O 1
ATOM 3739 N N . ALA A 1 472 ? 7.138 -9.816 -17.293 1.00 98.25 472 ALA A N 1
ATOM 3740 C CA . ALA A 1 472 ? 6.763 -9.482 -18.657 1.00 98.25 472 ALA A CA 1
ATOM 3741 C C . ALA A 1 472 ? 7.678 -10.183 -19.659 1.00 98.25 472 ALA A C 1
ATOM 3743 O O . ALA A 1 472 ? 8.900 -10.144 -19.529 1.00 98.25 472 ALA A O 1
ATOM 3744 N N . GLU A 1 473 ? 7.081 -10.775 -20.683 1.00 97.75 473 GLU A N 1
ATOM 3745 C CA . GLU A 1 473 ? 7.766 -11.354 -21.832 1.00 97.75 473 GLU A CA 1
ATOM 3746 C C . GLU A 1 473 ? 7.451 -10.511 -23.062 1.00 97.75 473 GLU A C 1
ATOM 3748 O O . GLU A 1 473 ? 6.289 -10.200 -23.332 1.00 97.75 473 GLU A O 1
ATOM 3753 N N . LEU A 1 474 ? 8.489 -10.118 -23.795 1.00 96.75 474 LEU A N 1
ATOM 3754 C CA . LEU A 1 474 ? 8.369 -9.362 -25.027 1.00 96.75 474 LEU A CA 1
ATOM 3755 C C . LEU A 1 474 ? 8.986 -10.156 -26.172 1.00 96.75 474 LEU A C 1
ATOM 3757 O O . LEU A 1 474 ? 10.163 -10.521 -26.135 1.00 96.75 474 LEU A O 1
ATOM 3761 N N . GLU A 1 475 ? 8.194 -10.352 -27.216 1.00 93.94 475 GLU A N 1
ATOM 3762 C CA . GLU A 1 475 ? 8.613 -10.975 -28.465 1.00 93.94 475 GLU A CA 1
ATOM 3763 C C . GLU A 1 475 ? 8.572 -9.927 -29.576 1.00 93.94 475 GLU A C 1
ATOM 3765 O O . GLU A 1 475 ? 7.612 -9.162 -29.701 1.00 93.94 475 GLU A O 1
ATOM 3770 N N . ASN A 1 476 ? 9.630 -9.861 -30.380 1.00 87.19 476 ASN A N 1
ATOM 3771 C CA . ASN A 1 476 ? 9.669 -8.952 -31.518 1.00 87.19 476 ASN A CA 1
ATOM 3772 C C . ASN A 1 476 ? 8.976 -9.599 -32.725 1.00 87.19 476 ASN A C 1
ATOM 3774 O O . ASN A 1 476 ? 9.541 -10.497 -33.348 1.00 87.19 476 ASN A O 1
ATOM 3778 N N . ASP A 1 477 ? 7.784 -9.122 -33.078 1.00 80.88 477 ASP A N 1
ATOM 3779 C CA . ASP A 1 477 ? 7.119 -9.461 -34.335 1.00 80.88 477 ASP A CA 1
ATOM 3780 C C . ASP A 1 477 ? 7.619 -8.495 -35.432 1.00 80.88 477 ASP A C 1
ATOM 3782 O O . ASP A 1 477 ? 7.377 -7.286 -35.343 1.00 80.88 477 ASP A O 1
ATOM 3786 N N . PRO A 1 478 ? 8.303 -8.983 -36.487 1.00 75.19 478 PRO A N 1
ATOM 3787 C CA . PRO A 1 478 ? 8.847 -8.129 -37.543 1.00 75.19 478 PRO A CA 1
ATOM 3788 C C . PRO A 1 478 ? 7.808 -7.268 -38.278 1.00 75.19 478 PRO A C 1
ATOM 3790 O O . PRO A 1 478 ? 8.175 -6.239 -38.846 1.00 75.19 478 PRO A O 1
ATOM 3793 N N . GLU A 1 479 ? 6.536 -7.677 -38.299 1.00 75.12 479 GLU A N 1
ATOM 3794 C CA . GLU A 1 479 ? 5.451 -6.960 -38.974 1.00 75.12 479 GLU A CA 1
ATOM 3795 C C . GLU A 1 479 ? 4.642 -6.071 -38.020 1.00 75.12 479 GLU A C 1
ATOM 3797 O O . GLU A 1 479 ? 4.095 -5.054 -38.452 1.00 75.12 479 GLU A O 1
ATOM 3802 N N . ARG A 1 480 ? 4.549 -6.440 -36.734 1.00 75.50 480 ARG A N 1
ATOM 3803 C CA . ARG A 1 480 ? 3.644 -5.794 -35.760 1.00 75.50 480 ARG A CA 1
ATOM 3804 C C . ARG A 1 480 ? 4.346 -5.027 -34.641 1.00 75.50 480 ARG A C 1
ATOM 3806 O O . ARG A 1 480 ? 3.683 -4.267 -33.942 1.00 75.50 480 ARG A O 1
ATOM 3813 N N . GLY A 1 481 ? 5.661 -5.170 -34.495 1.00 84.44 481 GLY A N 1
ATOM 3814 C CA . GLY A 1 481 ? 6.437 -4.585 -33.403 1.00 84.44 481 GLY A CA 1
ATOM 3815 C C . GLY A 1 481 ? 6.539 -5.512 -32.190 1.00 84.44 481 GLY A C 1
ATOM 3816 O O . GLY A 1 481 ? 6.340 -6.719 -32.289 1.00 84.44 481 GLY A O 1
ATOM 3817 N N . PHE A 1 482 ? 6.877 -4.957 -31.027 1.00 91.50 482 PHE A N 1
ATOM 3818 C CA . PHE A 1 482 ? 7.043 -5.757 -29.813 1.00 91.50 482 PHE A CA 1
ATOM 3819 C C . PHE A 1 482 ? 5.684 -6.117 -29.218 1.00 91.50 482 PHE A C 1
ATOM 3821 O O . PHE A 1 482 ? 4.920 -5.237 -28.826 1.00 91.50 482 PHE A O 1
ATOM 3828 N N . HIS A 1 483 ? 5.407 -7.411 -29.125 1.00 95.50 483 HIS A N 1
ATOM 3829 C CA . HIS A 1 483 ? 4.246 -7.947 -28.434 1.00 95.50 483 HIS A CA 1
ATOM 3830 C C . HIS A 1 483 ? 4.633 -8.296 -26.996 1.00 95.50 483 HIS A C 1
ATOM 3832 O O . HIS A 1 483 ? 5.567 -9.068 -26.790 1.00 95.50 483 HIS A O 1
ATOM 3838 N N . MET A 1 484 ? 3.933 -7.735 -26.011 1.00 97.06 484 MET A N 1
ATOM 3839 C CA . MET A 1 484 ? 4.178 -7.963 -24.590 1.00 97.06 484 MET A CA 1
ATOM 3840 C C . MET A 1 484 ? 3.055 -8.792 -23.974 1.00 97.06 484 MET A C 1
ATOM 3842 O O . MET A 1 484 ? 1.880 -8.483 -24.163 1.00 97.06 484 MET A O 1
ATOM 3846 N N . ARG A 1 485 ? 3.435 -9.789 -23.174 1.00 97.75 485 ARG A N 1
ATOM 3847 C CA . ARG A 1 485 ? 2.559 -10.442 -22.198 1.00 97.75 485 ARG A CA 1
ATOM 3848 C C . ARG A 1 485 ? 3.099 -10.207 -20.801 1.00 97.75 485 ARG A C 1
ATOM 3850 O O . ARG A 1 485 ? 4.281 -10.446 -20.577 1.00 97.75 485 ARG A O 1
ATOM 3857 N N . SER A 1 486 ? 2.268 -9.755 -19.871 1.00 97.31 486 SER A N 1
ATOM 3858 C CA . SER A 1 486 ? 2.687 -9.512 -18.492 1.00 97.31 486 SER A CA 1
ATOM 3859 C C . SER A 1 486 ? 1.621 -9.886 -17.472 1.00 97.31 486 SER A C 1
ATOM 3861 O O . SER A 1 486 ? 0.419 -9.836 -17.746 1.00 97.31 486 SER A O 1
ATOM 3863 N N . ASN A 1 487 ? 2.067 -10.270 -16.281 1.00 96.31 487 ASN A N 1
ATOM 3864 C CA . ASN A 1 487 ? 1.204 -10.631 -15.166 1.00 96.31 487 ASN A CA 1
ATOM 3865 C C . ASN A 1 487 ? 1.896 -10.414 -13.814 1.00 96.31 487 ASN A C 1
ATOM 3867 O O . ASN A 1 487 ? 3.120 -10.306 -13.715 1.00 96.31 487 ASN A O 1
ATOM 3871 N N . TRP A 1 488 ? 1.081 -10.380 -12.762 1.00 94.44 488 TRP A N 1
ATOM 3872 C CA . TRP A 1 488 ? 1.547 -10.503 -11.388 1.00 94.44 488 TRP A CA 1
ATOM 3873 C C . TRP A 1 488 ? 1.265 -11.899 -10.851 1.00 94.44 488 TRP A C 1
ATOM 3875 O O . TRP A 1 488 ? 0.275 -12.540 -11.201 1.00 94.44 488 TRP A O 1
ATOM 3885 N N . GLU A 1 489 ? 2.113 -12.343 -9.936 1.00 92.62 489 GLU A N 1
ATOM 3886 C CA . GLU A 1 489 ? 1.883 -13.538 -9.138 1.00 92.62 489 GLU A CA 1
ATOM 3887 C C . GLU A 1 489 ? 2.368 -13.341 -7.700 1.00 92.62 489 GLU A C 1
ATOM 3889 O O . GLU A 1 489 ? 3.106 -12.399 -7.383 1.00 92.62 489 GLU A O 1
ATOM 3894 N N . ARG A 1 490 ? 1.934 -14.241 -6.813 1.00 90.12 490 ARG A N 1
ATOM 3895 C CA . ARG A 1 490 ? 2.377 -14.260 -5.421 1.00 90.12 490 ARG A CA 1
ATOM 3896 C C . ARG A 1 490 ? 3.568 -15.202 -5.256 1.00 90.12 490 ARG A C 1
ATOM 3898 O O . ARG A 1 490 ? 3.499 -16.356 -5.663 1.00 90.12 490 ARG A O 1
ATOM 3905 N N . ILE A 1 491 ? 4.621 -14.719 -4.604 1.00 89.94 491 ILE A N 1
ATOM 3906 C CA . ILE A 1 491 ? 5.829 -15.484 -4.261 1.00 89.94 491 ILE A CA 1
ATOM 3907 C C . ILE A 1 491 ? 5.960 -15.629 -2.741 1.00 89.94 491 ILE A C 1
ATOM 3909 O O . ILE A 1 491 ? 5.522 -14.754 -1.980 1.00 89.94 491 ILE A O 1
ATOM 3913 N N . HIS A 1 492 ? 6.560 -16.723 -2.267 1.00 77.25 492 HIS A N 1
ATOM 3914 C CA . HIS A 1 492 ? 6.863 -16.882 -0.848 1.00 77.25 492 HIS A CA 1
ATOM 3915 C C . HIS A 1 492 ? 8.225 -16.264 -0.517 1.00 77.25 492 HIS A C 1
ATOM 3917 O O . HIS A 1 492 ? 9.156 -16.305 -1.313 1.00 77.25 492 HIS A O 1
ATOM 3923 N N . ALA A 1 493 ? 8.386 -15.750 0.707 1.00 53.88 493 ALA A N 1
ATOM 3924 C CA . ALA A 1 493 ? 9.640 -15.145 1.179 1.00 53.88 493 ALA A CA 1
ATOM 3925 C C . ALA A 1 493 ? 10.851 -16.115 1.236 1.00 53.88 493 ALA A C 1
ATOM 3927 O O . ALA A 1 493 ? 11.921 -15.717 1.681 1.00 53.88 493 ALA A O 1
ATOM 3928 N N . HIS A 1 494 ? 10.674 -17.378 0.833 1.00 40.75 494 HIS A N 1
ATOM 3929 C CA . HIS A 1 494 ? 11.713 -18.406 0.723 1.00 40.75 494 HIS A CA 1
ATOM 3930 C C . HIS A 1 494 ? 12.075 -18.764 -0.729 1.00 40.75 494 HIS A C 1
ATOM 3932 O O . HIS A 1 494 ? 12.972 -19.575 -0.924 1.00 40.75 494 HIS A O 1
ATOM 3938 N N . ASP A 1 495 ? 11.418 -18.166 -1.727 1.00 39.44 495 ASP A N 1
ATOM 3939 C CA . ASP A 1 495 ? 11.662 -18.454 -3.148 1.00 39.44 495 ASP A CA 1
ATOM 3940 C C . ASP A 1 495 ? 12.711 -17.510 -3.778 1.00 39.44 495 ASP A C 1
ATOM 3942 O O . ASP A 1 495 ? 12.900 -17.517 -4.991 1.00 39.44 495 ASP A O 1
ATOM 3946 N N . THR A 1 496 ? 13.385 -16.684 -2.967 1.00 35.56 496 THR A N 1
ATOM 3947 C CA . THR A 1 496 ? 14.387 -15.687 -3.396 1.00 35.56 496 THR A CA 1
ATOM 3948 C C . THR A 1 496 ? 15.834 -16.093 -3.074 1.00 35.56 496 THR A C 1
ATOM 3950 O O . THR A 1 496 ? 16.651 -15.215 -2.797 1.00 35.56 496 THR A O 1
ATOM 3953 N N . ASP A 1 497 ? 16.136 -17.394 -3.045 1.00 28.66 497 ASP A N 1
ATOM 3954 C CA . ASP A 1 497 ? 17.497 -17.924 -2.833 1.00 28.66 497 ASP A CA 1
ATOM 3955 C C . ASP A 1 497 ? 18.184 -18.335 -4.146 1.00 28.66 497 ASP A C 1
ATOM 3957 O O . ASP A 1 497 ? 17.563 -19.080 -4.944 1.00 28.66 497 ASP A O 1
#

pLDDT: mean 88.94, std 11.88, range [28.66, 98.5]

Sequence (497 aa):
MKTILLIIILLHGLIHLLGFVTSFGLAKISEITLPIRRRWGILWLISALFLLLSGGLLLLNISAWWIPAITGAILSQILVFKFWQDARFGTIPNMIIMLLVIAILIQHTPPVSAITKENTPAPYEARYGSEGQNNFAQILNPFEISIVPMERLLLVNIENDPDSIYVGFEPQVFDDEVTGTGILVIAWRYDGKVDVYHQPSLSPDPDGYDIAGKGLKSMVARDMNGAFLEINEQGARAAVSFEDIEGRFIELKLEEESTRARKPFGLLAPMGLAAENPSAMPLILLHDFYFVRRNNTELSLKINGRDHIPDNLPLPIDFSRMSFARYCPDPLIATLNPAYDGILETIPLTEEITFQHGQHSIEVSMNRDVPEIRKISRNHGRHTISLAFDPAFPNLKAFTGESVEGMFEISGDVTTGFIRGEYRAARSGDTLTIEMIPSGGWIPNESKLSLRFLYTVEPMFRQWPTTYRWMAELENDPERGFHMRSNWERIHAHDTD

Radius of gyration: 27.7 Å; chains: 1; bounding box: 64×40×90 Å